Protein AF-A0A3Q3RX39-F1 (afdb_monomer)

Nearest PDB structures (foldseek):
  8xks-assembly1_K  TM=6.979E-01  e=3.982E-05  Chlamydomonas reinhardtii
  8xqx-assembly1_M  TM=6.804E-01  e=7.820E-05  Chlamydomonas reinhardtii

Structure (mmCIF, N/CA/C/O backbone):
data_AF-A0A3Q3RX39-F1
#
_entry.id   AF-A0A3Q3RX39-F1
#
loop_
_atom_site.group_PDB
_atom_site.id
_atom_site.type_symbol
_atom_site.label_atom_id
_atom_site.label_alt_id
_atom_site.label_comp_id
_atom_site.label_asym_id
_atom_site.label_entity_id
_atom_site.label_seq_id
_atom_site.pdbx_PDB_ins_code
_atom_site.Cartn_x
_atom_site.Cartn_y
_atom_site.Cartn_z
_atom_site.occupancy
_atom_site.B_iso_or_equiv
_atom_site.auth_seq_id
_atom_site.auth_comp_id
_atom_site.auth_asym_id
_atom_site.auth_atom_id
_atom_site.pdbx_PDB_model_num
ATOM 1 N N . MET A 1 1 ? -42.349 4.585 -20.471 1.00 32.44 1 MET A N 1
ATOM 2 C CA . MET A 1 1 ? -43.545 5.306 -19.997 1.00 32.44 1 MET A CA 1
ATOM 3 C C . MET A 1 1 ? -43.293 5.591 -18.526 1.00 32.44 1 MET A C 1
ATOM 5 O O . MET A 1 1 ? -43.151 4.642 -17.775 1.00 32.44 1 MET A O 1
ATOM 9 N N . HIS A 1 2 ? -43.080 6.873 -18.225 1.00 29.97 2 HIS A N 1
ATOM 10 C CA . HIS A 1 2 ? -42.827 7.530 -16.935 1.00 29.97 2 HIS A CA 1
ATOM 11 C C . HIS A 1 2 ? -41.709 7.022 -16.005 1.00 29.97 2 HIS A C 1
ATOM 13 O O . HIS A 1 2 ? -41.887 6.164 -15.151 1.00 29.97 2 HIS A O 1
ATOM 19 N N . ASP A 1 3 ? -40.568 7.681 -16.208 1.00 27.77 3 ASP A N 1
ATOM 20 C CA . ASP A 1 3 ? -39.473 7.974 -15.286 1.00 27.77 3 ASP A CA 1
ATOM 21 C C . ASP A 1 3 ? -39.976 8.903 -14.156 1.00 27.77 3 ASP A C 1
ATOM 23 O O . ASP A 1 3 ? -40.726 9.844 -14.437 1.00 27.77 3 ASP A O 1
ATOM 27 N N . VAL A 1 4 ? -39.594 8.652 -12.900 1.00 31.52 4 VAL A N 1
ATOM 28 C CA . VAL A 1 4 ? -39.823 9.573 -11.772 1.00 31.52 4 VAL A CA 1
ATOM 29 C C . VAL A 1 4 ? -38.471 9.847 -11.126 1.00 31.52 4 VAL A C 1
ATOM 31 O O . VAL A 1 4 ? -37.924 9.019 -10.403 1.00 31.52 4 VAL A O 1
ATOM 34 N N . GLN A 1 5 ? -37.935 11.028 -11.427 1.00 26.78 5 GLN A N 1
ATOM 35 C CA . GLN A 1 5 ? -36.826 11.642 -10.709 1.00 26.78 5 GLN A CA 1
ATOM 36 C C . GLN A 1 5 ? -37.330 12.150 -9.353 1.00 26.78 5 GLN A C 1
ATOM 38 O O . GLN A 1 5 ? -38.226 12.990 -9.303 1.00 26.78 5 GLN A O 1
ATOM 43 N N . GLU A 1 6 ? -36.734 11.684 -8.256 1.00 30.58 6 GLU A N 1
ATOM 44 C CA . GLU A 1 6 ? -36.864 12.342 -6.954 1.00 30.58 6 GLU A CA 1
ATOM 45 C C . GLU A 1 6 ? -35.919 13.554 -6.906 1.00 30.58 6 GLU A C 1
ATOM 47 O O . GLU A 1 6 ? -34.696 13.424 -6.815 1.00 30.58 6 GLU A O 1
ATOM 52 N N . GLU A 1 7 ? -36.499 14.749 -7.014 1.00 26.66 7 GLU A N 1
ATOM 53 C CA . GLU A 1 7 ? -35.819 16.035 -6.849 1.00 26.66 7 GLU A CA 1
ATOM 54 C C . GLU A 1 7 ? -35.854 16.427 -5.361 1.00 26.66 7 GLU A C 1
ATOM 56 O O . GLU A 1 7 ? -36.911 16.716 -4.801 1.00 26.66 7 GLU A O 1
ATOM 61 N N . TRP A 1 8 ? -34.692 16.439 -4.706 1.00 28.62 8 TRP A N 1
ATOM 62 C CA . TRP A 1 8 ? -34.546 16.918 -3.330 1.00 28.62 8 TRP A CA 1
ATOM 63 C C . TRP A 1 8 ? -34.336 18.439 -3.336 1.00 28.62 8 TRP A C 1
ATOM 65 O O . TRP A 1 8 ? -33.342 18.922 -3.882 1.00 28.62 8 TRP A O 1
ATOM 75 N N . ARG A 1 9 ? -35.247 19.202 -2.715 1.00 29.09 9 ARG A N 1
ATOM 76 C CA . ARG A 1 9 ? -35.051 20.632 -2.414 1.00 29.09 9 ARG A CA 1
ATOM 77 C C . ARG A 1 9 ? -35.123 20.889 -0.912 1.00 29.09 9 ARG A C 1
ATOM 79 O O . ARG A 1 9 ? -36.098 20.529 -0.262 1.00 29.09 9 ARG A O 1
ATOM 86 N N . GLU A 1 10 ? -34.093 21.551 -0.393 1.00 29.25 10 GLU A N 1
ATOM 87 C CA . GLU A 1 10 ? -34.023 22.061 0.978 1.00 29.25 10 GLU A CA 1
ATOM 88 C C . GLU A 1 10 ? -34.845 23.355 1.115 1.00 29.25 10 GLU A C 1
ATOM 90 O O . GLU A 1 10 ? -34.733 24.265 0.291 1.00 29.25 10 GLU A O 1
ATOM 95 N N . GLY A 1 11 ? -35.680 23.433 2.156 1.00 34.81 11 GLY A N 1
ATOM 96 C CA . GLY A 1 11 ? -36.368 24.659 2.570 1.00 34.81 11 GLY A CA 1
ATOM 97 C C . GLY A 1 11 ? -35.579 25.409 3.658 1.00 34.81 11 GLY A C 1
ATOM 98 O O . GLY A 1 11 ? -34.812 24.772 4.379 1.00 34.81 11 GLY A O 1
ATOM 99 N N . PRO A 1 12 ? -35.762 26.736 3.817 1.00 33.75 12 PRO A N 1
ATOM 100 C CA . PRO A 1 12 ? -34.776 27.590 4.488 1.00 33.75 12 PRO A CA 1
ATOM 101 C C . PRO A 1 12 ? -34.612 27.388 6.002 1.00 33.75 12 PRO A C 1
ATOM 103 O O . PRO A 1 12 ? -33.575 27.781 6.517 1.00 33.75 12 PRO A O 1
ATOM 106 N N . ASP A 1 13 ? -35.558 26.740 6.699 1.00 39.25 13 ASP A N 1
ATOM 107 C CA . ASP A 1 13 ? -35.552 26.646 8.175 1.00 39.25 13 ASP A CA 1
ATOM 108 C C . ASP A 1 13 ? -35.749 25.212 8.732 1.00 39.25 13 ASP A C 1
ATOM 110 O O . ASP A 1 13 ? -36.170 25.017 9.873 1.00 39.25 13 ASP A O 1
ATOM 114 N N . GLY A 1 14 ? -35.432 24.177 7.945 1.00 41.19 14 GLY A N 1
ATOM 115 C CA . GLY A 1 14 ? -35.029 22.858 8.469 1.00 41.19 14 GLY A CA 1
ATOM 116 C C . GLY A 1 14 ? -35.972 22.092 9.420 1.00 41.19 14 GLY A C 1
ATOM 117 O O . GLY A 1 14 ? -35.490 21.225 10.146 1.00 41.19 14 GLY A O 1
ATOM 118 N N . THR A 1 15 ? -37.286 22.341 9.444 1.00 33.66 15 THR A N 1
ATOM 119 C CA . THR A 1 15 ? -38.235 21.597 10.300 1.00 33.66 15 THR A CA 1
ATOM 120 C C . THR A 1 15 ? -39.359 20.941 9.493 1.00 33.66 15 THR A C 1
ATOM 122 O O . THR A 1 15 ? -40.103 21.603 8.774 1.00 33.66 15 THR A O 1
ATOM 125 N N . MET A 1 16 ? -39.489 19.613 9.618 1.00 31.62 16 MET A N 1
ATOM 126 C CA . MET A 1 16 ? -40.611 18.839 9.073 1.00 31.62 16 MET A CA 1
ATOM 127 C C . MET A 1 16 ? -41.746 18.769 10.102 1.00 31.62 16 MET A C 1
ATOM 129 O O . MET A 1 16 ? -41.559 18.259 11.205 1.00 31.62 16 MET A O 1
ATOM 133 N N . LEU A 1 17 ? -42.931 19.263 9.738 1.00 28.88 17 LEU A N 1
ATOM 134 C CA . LEU A 1 17 ? -44.158 19.121 10.525 1.00 28.88 17 LEU A CA 1
ATOM 135 C C . LEU A 1 17 ? -44.923 17.877 10.057 1.00 28.88 17 LEU A C 1
ATOM 137 O O . LEU A 1 17 ? -45.356 17.810 8.909 1.00 28.88 17 LEU A O 1
ATOM 141 N N . VAL A 1 18 ? -45.120 16.907 10.954 1.00 30.97 18 VAL A N 1
ATOM 142 C CA . VAL A 1 18 ? -46.005 15.755 10.726 1.00 30.97 18 VAL A CA 1
ATOM 143 C C . VAL A 1 18 ? -47.363 16.036 11.365 1.00 30.97 18 VAL A C 1
ATOM 145 O O . VAL A 1 18 ? -47.468 16.314 12.559 1.00 30.97 18 VAL A O 1
ATOM 148 N N . GLN A 1 19 ? -48.412 15.958 10.550 1.00 27.53 19 GLN A N 1
ATOM 149 C CA . GLN A 1 19 ? -49.804 16.107 10.956 1.00 27.53 19 GLN A CA 1
ATOM 150 C C . GLN A 1 19 ? -50.287 14.797 11.609 1.00 27.53 19 GLN A C 1
ATOM 152 O O . GLN A 1 19 ? -50.259 13.736 10.987 1.00 27.53 19 GLN A O 1
ATOM 157 N N . ARG A 1 20 ? -50.702 14.862 12.880 1.00 26.42 20 ARG A N 1
ATOM 158 C CA . ARG A 1 20 ? -51.199 13.716 13.662 1.00 26.42 20 ARG A CA 1
ATOM 159 C C . ARG A 1 20 ? -52.611 13.344 13.193 1.00 26.42 20 ARG A C 1
ATOM 161 O O . ARG A 1 20 ? -53.502 14.187 13.238 1.00 26.42 20 ARG A O 1
ATOM 168 N N . LYS A 1 21 ? -52.812 12.099 12.757 1.00 28.03 21 LYS A N 1
ATOM 169 C CA . LYS A 1 21 ? -54.130 11.522 12.451 1.00 28.03 21 LYS A CA 1
ATOM 170 C C . LYS A 1 21 ? -54.540 10.611 13.615 1.00 28.03 21 LYS A C 1
ATOM 172 O O . LYS A 1 21 ? -53.713 9.843 14.095 1.00 28.03 21 LYS A O 1
ATOM 177 N N . GLU A 1 22 ? -55.766 10.776 14.101 1.00 31.33 22 GLU A N 1
ATOM 178 C CA . GLU A 1 22 ? -56.349 10.044 15.235 1.00 31.33 22 GLU A CA 1
ATOM 179 C C . GLU A 1 22 ? -56.532 8.544 14.926 1.00 31.33 22 GLU A C 1
ATOM 181 O O . GLU A 1 22 ? -56.907 8.178 13.809 1.00 31.33 22 GLU A O 1
ATOM 186 N N . GLU A 1 23 ? -56.272 7.687 15.919 1.00 30.81 23 GLU A N 1
ATOM 187 C CA . GLU A 1 23 ? -56.488 6.229 15.888 1.00 30.81 23 GLU A CA 1
ATOM 188 C C . GLU A 1 23 ? -57.847 5.854 16.509 1.00 30.81 23 GLU A C 1
ATOM 190 O O . GLU A 1 23 ? -58.243 6.478 17.497 1.00 30.81 23 GLU A O 1
ATOM 195 N N . PRO A 1 24 ? -58.534 4.798 16.027 1.00 33.44 24 PRO A N 1
ATOM 196 C CA . PRO A 1 24 ? -59.549 4.102 16.802 1.00 33.44 24 PRO A CA 1
ATOM 197 C C . PRO A 1 24 ? -58.963 2.896 17.558 1.00 33.44 24 PRO A C 1
ATOM 199 O O . PRO A 1 24 ? -58.059 2.202 17.094 1.00 33.44 24 PRO A O 1
ATOM 202 N N . GLU A 1 25 ? -59.531 2.646 18.736 1.00 40.44 25 GLU A N 1
ATOM 203 C CA . GLU A 1 25 ? -59.188 1.577 19.674 1.00 40.44 25 GLU A CA 1
ATOM 204 C C . GLU A 1 25 ? -59.417 0.161 19.104 1.00 40.44 25 GLU A C 1
ATOM 206 O O . GLU A 1 25 ? -60.503 -0.149 18.614 1.00 40.44 25 GLU A O 1
ATOM 211 N N . SER A 1 26 ? -58.420 -0.727 19.246 1.00 37.03 26 SER A N 1
ATOM 212 C CA . SER A 1 26 ? -58.523 -2.109 19.781 1.00 37.03 26 SER A CA 1
ATOM 213 C C . SER A 1 26 ? -57.497 -3.088 19.171 1.00 37.03 26 SER A C 1
ATOM 215 O O . SER A 1 26 ? -57.675 -3.589 18.070 1.00 37.03 26 SER A O 1
ATOM 217 N N . SER A 1 27 ? -56.442 -3.426 19.929 1.00 37.38 27 SER A N 1
ATOM 218 C CA . SER A 1 27 ? -55.763 -4.748 19.923 1.00 37.38 27 SER A CA 1
ATOM 219 C C . SER A 1 27 ? -54.611 -4.761 20.949 1.00 37.38 27 SER A C 1
ATOM 221 O O . SER A 1 27 ? -53.430 -4.579 20.661 1.00 37.38 27 SER A O 1
ATOM 223 N N . THR A 1 28 ? -54.937 -4.974 22.223 1.00 47.56 28 THR A N 1
ATOM 224 C CA . THR A 1 28 ? -54.003 -4.822 23.360 1.00 47.56 28 THR A CA 1
ATOM 225 C C . THR A 1 28 ? -52.944 -5.934 23.504 1.00 47.56 28 THR A C 1
ATOM 227 O O . THR A 1 28 ? -52.177 -5.933 24.469 1.00 47.56 28 THR A O 1
ATOM 230 N N . GLY A 1 29 ? -52.850 -6.868 22.549 1.00 41.03 29 GLY A N 1
ATOM 231 C CA . GLY A 1 29 ? -51.903 -7.993 22.579 1.00 41.03 29 GLY A CA 1
ATOM 232 C C . GLY A 1 29 ? -50.685 -7.854 21.658 1.00 41.03 29 GLY A C 1
ATOM 233 O O . GLY A 1 29 ? -49.576 -8.200 22.068 1.00 41.03 29 GLY A O 1
ATOM 234 N N . GLU A 1 30 ? -50.869 -7.339 20.438 1.00 43.97 30 GLU A N 1
ATOM 235 C CA . GLU A 1 30 ? -49.813 -7.253 19.413 1.00 43.97 30 GLU A CA 1
ATOM 236 C C . GLU A 1 30 ? -49.001 -5.960 19.530 1.00 43.97 30 GLU A C 1
ATOM 238 O O . GLU A 1 30 ? -47.771 -6.023 19.569 1.00 43.97 30 GLU A O 1
ATOM 243 N N . MET A 1 31 ? -49.657 -4.819 19.780 1.00 40.94 31 MET A N 1
ATOM 244 C CA . MET A 1 31 ? -48.969 -3.544 20.030 1.00 40.94 31 MET A CA 1
ATOM 245 C C . MET A 1 31 ? -47.997 -3.618 21.211 1.00 40.94 31 MET A C 1
ATOM 247 O O . MET A 1 31 ? -46.921 -3.034 21.171 1.00 40.94 31 MET A O 1
ATOM 251 N N . ARG A 1 32 ? -48.321 -4.366 22.275 1.00 39.62 32 ARG A N 1
ATOM 252 C CA . ARG A 1 32 ? -47.427 -4.475 23.439 1.00 39.62 32 ARG A CA 1
ATOM 253 C C . ARG A 1 32 ? -46.152 -5.263 23.120 1.00 39.62 32 ARG A C 1
ATOM 255 O O . ARG A 1 32 ? -45.122 -4.998 23.731 1.00 39.62 32 ARG A O 1
ATOM 262 N N . ARG A 1 33 ? -46.198 -6.207 22.170 1.00 42.03 33 ARG A N 1
ATOM 263 C CA . ARG A 1 33 ? -45.009 -6.944 21.708 1.00 42.03 33 ARG A CA 1
ATOM 264 C C . ARG A 1 33 ? -44.161 -6.094 20.769 1.00 42.03 33 ARG A C 1
ATOM 266 O O . ARG A 1 33 ? -42.950 -6.060 20.957 1.00 42.03 33 ARG A O 1
ATOM 273 N N . GLU A 1 34 ? -44.789 -5.354 19.857 1.00 40.69 34 GLU A N 1
ATOM 274 C CA . GLU A 1 34 ? -44.104 -4.399 18.975 1.00 40.69 34 GLU A CA 1
ATOM 275 C C . GLU A 1 34 ? -43.443 -3.259 19.752 1.00 40.69 34 GLU A C 1
ATOM 277 O O . GLU A 1 34 ? -42.291 -2.931 19.497 1.00 40.69 34 GLU A O 1
ATOM 282 N N . TRP A 1 35 ? -44.112 -2.690 20.757 1.00 39.34 35 TRP A N 1
ATOM 283 C CA . TRP A 1 35 ? -43.529 -1.643 21.599 1.00 39.34 35 TRP A CA 1
ATOM 284 C C . TRP A 1 35 ? -42.368 -2.151 22.457 1.00 39.34 35 TRP A C 1
ATOM 286 O O . TRP A 1 35 ? -41.378 -1.444 22.612 1.00 39.34 35 TRP A O 1
ATOM 296 N N . VAL A 1 36 ? -42.448 -3.373 22.994 1.00 47.38 36 VAL A N 1
ATOM 297 C CA . VAL A 1 36 ? -41.345 -3.976 23.765 1.00 47.38 36 VAL A CA 1
ATOM 298 C C . VAL A 1 36 ? -40.170 -4.351 22.852 1.00 47.38 36 VAL A C 1
ATOM 300 O O . VAL A 1 36 ? -39.022 -4.148 23.242 1.00 47.38 36 VAL A O 1
ATOM 303 N N . GLN A 1 37 ? -40.427 -4.823 21.627 1.00 44.41 37 GLN A N 1
ATOM 304 C CA . GLN A 1 37 ? -39.384 -5.060 20.623 1.00 44.41 37 GLN A CA 1
ATOM 305 C C . GLN A 1 37 ? -38.746 -3.757 20.132 1.00 44.41 37 GLN A C 1
ATOM 307 O O . GLN A 1 37 ? -37.523 -3.680 20.085 1.00 44.41 37 GLN A O 1
ATOM 312 N N . ASN A 1 38 ? -39.532 -2.715 19.852 1.00 44.91 38 ASN A N 1
ATOM 313 C CA . ASN A 1 38 ? -39.025 -1.410 19.423 1.00 44.91 38 ASN A CA 1
ATOM 314 C C . ASN A 1 38 ? -38.282 -0.676 20.547 1.00 44.91 38 ASN A C 1
ATOM 316 O O . ASN A 1 38 ? -37.260 -0.050 20.287 1.00 44.91 38 ASN A O 1
ATOM 320 N N . ALA A 1 39 ? -38.725 -0.792 21.802 1.00 45.53 39 ALA A N 1
ATOM 321 C CA . ALA A 1 39 ? -38.002 -0.247 22.952 1.00 45.53 39 ALA A CA 1
ATOM 322 C C . ALA A 1 39 ? -36.702 -1.019 23.240 1.00 45.53 39 ALA A C 1
ATOM 324 O O . ALA A 1 39 ? -35.692 -0.406 23.578 1.00 45.53 39 ALA A O 1
ATOM 325 N N . GLY A 1 40 ? -36.698 -2.346 23.064 1.00 48.94 40 GLY A N 1
ATOM 326 C CA . GLY A 1 40 ? -35.491 -3.172 23.157 1.00 48.94 40 GLY A CA 1
ATOM 327 C C . GLY A 1 40 ? -34.493 -2.892 22.029 1.00 48.94 40 GLY A C 1
ATOM 328 O O . GLY A 1 40 ? -33.297 -2.773 22.284 1.00 48.94 40 GLY A O 1
ATOM 329 N N . ALA A 1 41 ? -34.984 -2.705 20.802 1.00 52.84 41 ALA A N 1
ATOM 330 C CA . ALA A 1 41 ? -34.182 -2.304 19.651 1.00 52.84 41 ALA A CA 1
ATOM 331 C C . ALA A 1 41 ? -33.604 -0.894 19.839 1.00 52.84 41 ALA A C 1
ATOM 333 O O . ALA A 1 41 ? -32.408 -0.711 19.646 1.00 52.84 41 ALA A O 1
ATOM 334 N N . ALA A 1 42 ? -34.403 0.070 20.311 1.00 54.00 42 ALA A N 1
ATOM 335 C CA . ALA A 1 42 ? -33.947 1.424 20.622 1.00 54.00 42 ALA A CA 1
ATOM 336 C C . ALA A 1 42 ? -32.933 1.458 21.784 1.00 54.00 42 ALA A C 1
ATOM 338 O O . ALA A 1 42 ? -31.938 2.174 21.716 1.00 54.00 42 ALA A O 1
ATOM 339 N N . GLY A 1 43 ? -33.134 0.654 22.834 1.00 55.84 43 GLY A N 1
ATOM 340 C CA . GLY A 1 43 ? -32.183 0.528 23.945 1.00 55.84 43 GLY A CA 1
ATOM 341 C C . GLY A 1 43 ? -30.841 -0.060 23.502 1.00 55.84 43 GLY A C 1
ATOM 342 O O . GLY A 1 43 ? -29.788 0.491 23.818 1.00 55.84 43 GLY A O 1
ATOM 343 N N . ALA A 1 44 ? -30.879 -1.118 22.688 1.00 58.12 44 ALA A N 1
ATOM 344 C CA . ALA A 1 44 ? -29.687 -1.699 22.083 1.00 58.12 44 ALA A CA 1
ATOM 345 C C . ALA A 1 44 ? -29.033 -0.733 21.079 1.00 58.12 44 ALA A C 1
ATOM 347 O O . ALA A 1 44 ? -27.813 -0.656 20.992 1.00 58.12 44 ALA A O 1
ATOM 348 N N . GLU A 1 45 ? -29.813 0.038 20.320 1.00 53.94 45 GLU A N 1
ATOM 349 C CA . GLU A 1 45 ? -29.306 1.059 19.403 1.00 53.94 45 GLU A CA 1
ATOM 350 C C . GLU A 1 45 ? -28.497 2.138 20.132 1.00 53.94 45 GLU A C 1
ATOM 352 O O . GLU A 1 45 ? -27.391 2.454 19.676 1.00 53.94 45 GLU A O 1
ATOM 357 N N . VAL A 1 46 ? -29.024 2.647 21.251 1.00 61.72 46 VAL A N 1
ATOM 358 C CA . VAL A 1 46 ? -28.381 3.650 22.113 1.00 61.72 46 VAL A CA 1
ATOM 359 C C . VAL A 1 46 ? -27.112 3.081 22.742 1.00 61.72 46 VAL A C 1
ATOM 361 O O . VAL A 1 46 ? -26.056 3.704 22.656 1.00 61.72 46 VAL A O 1
ATOM 364 N N . GLU A 1 47 ? -27.164 1.869 23.298 1.00 62.38 47 GLU A N 1
ATOM 365 C CA . GLU A 1 47 ? -25.991 1.205 23.878 1.00 62.38 47 GLU A CA 1
ATOM 366 C C . GLU A 1 47 ? -24.867 1.030 22.839 1.00 62.38 47 GLU A C 1
ATOM 368 O O . GLU A 1 47 ? -23.706 1.353 23.094 1.00 62.38 47 GLU A O 1
ATOM 373 N N . LYS A 1 48 ? -25.192 0.631 21.607 1.00 61.47 48 LYS A N 1
ATOM 374 C CA . LYS A 1 48 ? -24.196 0.450 20.537 1.00 61.47 48 LYS A CA 1
ATOM 375 C C . LYS A 1 48 ? -23.551 1.768 20.085 1.00 61.47 48 LYS A C 1
ATOM 377 O O . LYS A 1 48 ? -22.360 1.786 19.764 1.00 61.47 48 LYS A O 1
ATOM 382 N N . GLU A 1 49 ? -24.311 2.865 20.034 1.00 65.94 49 GLU A N 1
ATOM 383 C CA . GLU A 1 49 ? -23.769 4.200 19.738 1.00 65.94 49 GLU A CA 1
ATOM 384 C C . GLU A 1 49 ? -22.855 4.684 20.872 1.00 65.94 49 GLU A C 1
ATOM 386 O O . GLU A 1 49 ? -21.779 5.236 20.617 1.00 65.94 49 GLU A O 1
ATOM 391 N N . THR A 1 50 ? -23.199 4.344 22.118 1.00 83.94 50 THR A N 1
ATOM 392 C CA . THR A 1 50 ? -22.367 4.675 23.278 1.00 83.94 50 THR A CA 1
ATOM 393 C C . THR A 1 50 ? -20.999 3.985 23.251 1.00 83.94 50 THR A C 1
ATOM 395 O O . THR A 1 50 ? -20.016 4.625 23.621 1.00 83.94 50 THR A O 1
ATOM 398 N N . LEU A 1 51 ? -20.879 2.755 22.722 1.00 93.44 51 LEU A N 1
ATOM 399 C CA . LEU A 1 51 ? -19.592 2.042 22.649 1.00 93.44 51 LEU A CA 1
ATOM 400 C C . LEU A 1 51 ? -18.570 2.752 21.748 1.00 93.44 51 LEU A C 1
ATOM 402 O O . LEU A 1 51 ? -17.427 2.996 22.140 1.00 93.44 51 LEU A O 1
ATOM 406 N N . MET A 1 52 ? -18.975 3.118 20.527 1.00 93.75 52 MET A N 1
ATOM 407 C CA . MET A 1 52 ? -18.074 3.816 19.602 1.00 93.75 52 MET A CA 1
ATOM 408 C C . MET A 1 52 ? -17.717 5.213 20.125 1.00 93.75 52 MET A C 1
ATOM 410 O O . MET A 1 52 ? -16.580 5.663 19.958 1.00 93.75 52 MET A O 1
ATOM 414 N N . MET A 1 53 ? -18.661 5.901 20.773 1.00 94.06 53 MET A N 1
ATOM 415 C CA . MET A 1 53 ? -18.414 7.202 21.399 1.00 94.06 53 MET A CA 1
ATOM 416 C C . MET A 1 53 ? -17.429 7.103 22.570 1.00 94.06 53 MET A C 1
ATOM 418 O O . MET A 1 53 ? -16.498 7.907 22.646 1.00 94.06 53 MET A O 1
ATOM 422 N N . GLU A 1 54 ? -17.591 6.112 23.448 1.00 96.12 54 GLU A N 1
ATOM 423 C CA . GLU A 1 54 ? -16.703 5.872 24.588 1.00 96.12 54 GLU A CA 1
ATOM 424 C C . GLU A 1 54 ? -15.279 5.554 24.113 1.00 96.12 54 GLU A C 1
ATOM 426 O O . GLU A 1 54 ? -14.330 6.212 24.546 1.00 96.12 54 GLU A O 1
ATOM 431 N N . LEU A 1 55 ? -15.129 4.642 23.146 1.00 97.38 55 LEU A N 1
ATOM 432 C CA . LEU A 1 55 ? -13.826 4.328 22.560 1.00 97.38 55 LEU A CA 1
ATOM 433 C C . LEU A 1 55 ? -13.195 5.553 21.881 1.00 97.38 55 LEU A C 1
ATOM 435 O O . LEU A 1 55 ? -12.002 5.813 22.034 1.00 97.38 55 LEU A O 1
ATOM 439 N N . THR A 1 56 ? -13.998 6.351 21.171 1.00 97.44 56 THR A N 1
ATOM 440 C CA . THR A 1 56 ? -13.531 7.594 20.540 1.00 97.44 56 THR A CA 1
ATOM 441 C C . THR A 1 56 ? -13.026 8.595 21.576 1.00 97.44 56 THR A C 1
ATOM 443 O O . THR A 1 56 ? -12.027 9.267 21.322 1.00 97.44 56 THR A O 1
ATOM 446 N N . ARG A 1 57 ? -13.678 8.711 22.741 1.00 97.44 57 ARG A N 1
ATOM 447 C CA . ARG A 1 57 ? -13.222 9.587 23.830 1.00 97.44 57 ARG A CA 1
ATOM 448 C C . ARG A 1 57 ? -11.856 9.142 24.352 1.00 97.44 57 ARG A C 1
ATOM 450 O O . ARG A 1 57 ? -10.950 9.968 24.401 1.00 97.44 57 ARG A O 1
ATOM 457 N N . LEU A 1 58 ? -11.698 7.852 24.653 1.00 98.06 58 LEU A N 1
ATOM 458 C CA . LEU A 1 58 ? -10.433 7.289 25.142 1.00 98.06 58 LEU A CA 1
ATOM 459 C C . LEU A 1 58 ? -9.289 7.514 24.144 1.00 98.06 58 LEU A C 1
ATOM 461 O O . LEU A 1 58 ? -8.200 7.947 24.512 1.00 98.06 58 LEU A O 1
ATOM 465 N N . VAL A 1 59 ? -9.542 7.285 22.854 1.00 98.19 59 VAL A N 1
ATOM 466 C CA . VAL A 1 59 ? -8.542 7.521 21.805 1.00 98.19 59 VAL A CA 1
ATOM 467 C C . VAL A 1 59 ? -8.216 9.009 21.663 1.00 98.19 59 VAL A C 1
ATOM 469 O O . VAL A 1 59 ? -7.045 9.369 21.552 1.00 98.19 59 VAL A O 1
ATOM 472 N N . LYS A 1 60 ? -9.217 9.896 21.708 1.00 97.56 60 LYS A N 1
ATOM 473 C CA . LYS A 1 60 ? -8.999 11.351 21.643 1.00 97.56 60 LYS A CA 1
ATOM 474 C C . LYS A 1 60 ? -8.167 11.878 22.810 1.00 97.56 60 LYS A C 1
ATOM 476 O O . LYS A 1 60 ? -7.389 12.802 22.592 1.00 97.56 60 LYS A O 1
ATOM 481 N N . GLU A 1 61 ? -8.308 11.312 24.007 1.00 97.88 61 GLU A N 1
ATOM 482 C CA . GLU A 1 61 ? -7.469 11.654 25.164 1.00 97.88 61 GLU A CA 1
ATOM 483 C C . GLU A 1 61 ? -5.993 11.354 24.869 1.00 97.88 61 GLU A C 1
ATOM 485 O O . GLU A 1 61 ? -5.165 12.262 24.938 1.00 97.88 61 GLU A O 1
ATOM 490 N N . VAL A 1 62 ? -5.683 10.150 24.373 1.00 98.38 62 VAL A N 1
ATOM 491 C CA . VAL A 1 62 ? -4.313 9.785 23.967 1.00 98.38 62 VAL A CA 1
ATOM 492 C C . VAL A 1 62 ? -3.779 10.698 22.861 1.00 98.38 62 VAL A C 1
ATOM 494 O O . VAL A 1 62 ? -2.621 11.115 22.904 1.00 98.38 62 VAL A O 1
ATOM 497 N N . VAL A 1 63 ? -4.599 11.033 21.858 1.00 97.38 63 VAL A N 1
ATOM 498 C CA . VAL A 1 63 ? -4.187 11.947 20.777 1.00 97.38 63 VAL A CA 1
ATOM 499 C C . VAL A 1 63 ? -3.878 13.337 21.332 1.00 97.38 63 VAL A C 1
ATOM 501 O O . VAL A 1 63 ? -2.852 13.910 20.978 1.00 97.38 63 VAL A O 1
ATOM 504 N N . LYS A 1 64 ? -4.724 13.869 22.221 1.00 97.12 64 LYS A N 1
ATOM 505 C CA . LYS A 1 64 ? -4.553 15.201 22.820 1.00 97.12 64 LYS A CA 1
ATOM 506 C C . LYS A 1 64 ? -3.283 15.300 23.668 1.00 97.12 64 LYS A C 1
ATOM 508 O O . LYS A 1 64 ? -2.647 16.348 23.677 1.00 97.12 64 LYS A O 1
ATOM 513 N N . GLU A 1 65 ? -2.916 14.223 24.354 1.00 97.75 65 GLU A N 1
ATOM 514 C CA . GLU A 1 65 ? -1.686 14.135 25.152 1.00 97.75 65 GLU A CA 1
ATOM 515 C C . GLU A 1 65 ? -0.429 13.880 24.305 1.00 97.75 65 GLU A C 1
ATOM 517 O O . GLU A 1 65 ? 0.690 13.966 24.807 1.00 97.75 65 GLU A O 1
ATOM 522 N N . SER A 1 66 ? -0.589 13.565 23.018 1.00 98.06 66 SER A N 1
ATOM 523 C CA . SER A 1 66 ? 0.528 13.274 22.122 1.00 98.06 66 SER A CA 1
ATOM 524 C C . SER A 1 66 ? 1.085 14.537 21.480 1.00 98.06 66 SER A C 1
ATOM 526 O O . SER A 1 66 ? 0.350 15.390 20.982 1.00 98.06 66 SER A O 1
ATOM 528 N N . SER A 1 67 ? 2.408 14.618 21.414 1.00 97.88 67 SER A N 1
ATOM 529 C CA . SER A 1 67 ? 3.126 15.690 20.729 1.00 97.88 67 SER A CA 1
ATOM 530 C C . SER A 1 67 ? 2.926 15.645 19.209 1.00 97.88 67 SER A C 1
ATOM 532 O O . SER A 1 67 ? 2.610 14.602 18.632 1.00 97.88 67 SER A O 1
ATOM 534 N N . TRP A 1 68 ? 3.203 16.756 18.516 1.00 96.56 68 TRP A N 1
ATOM 535 C CA . TRP A 1 68 ? 3.223 16.776 17.045 1.00 96.56 68 TRP A CA 1
ATOM 536 C C . TRP A 1 68 ? 4.188 15.732 16.456 1.00 96.56 68 TRP A C 1
ATOM 538 O O . TRP A 1 68 ? 3.903 15.124 15.420 1.00 96.56 68 TRP A O 1
ATOM 548 N N . TRP A 1 69 ? 5.318 15.496 17.132 1.00 97.5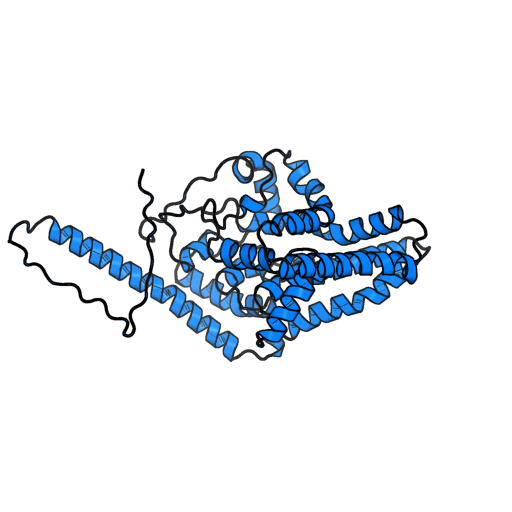0 69 TRP A N 1
ATOM 549 C CA . TRP A 1 69 ? 6.306 14.507 16.709 1.00 97.50 69 TRP A CA 1
ATOM 550 C C . TRP A 1 69 ? 5.719 13.093 16.681 1.00 97.50 69 TRP A C 1
ATOM 552 O O . TRP A 1 69 ? 5.882 12.377 15.697 1.00 97.50 69 TRP A O 1
ATOM 562 N N . GLU A 1 70 ? 4.968 12.717 17.714 1.00 97.44 70 GLU A N 1
ATOM 563 C CA . GLU A 1 70 ? 4.283 11.423 17.774 1.00 97.44 70 GLU A CA 1
ATOM 564 C C . GLU A 1 70 ? 3.101 11.354 16.811 1.00 97.44 70 GLU A C 1
ATOM 566 O O . GLU A 1 70 ? 2.884 10.326 16.170 1.00 97.44 70 GLU A O 1
ATOM 571 N N . GLN A 1 71 ? 2.345 12.446 16.682 1.00 96.81 71 GLN A N 1
ATOM 572 C CA . GLN A 1 71 ? 1.187 12.473 15.800 1.00 96.81 71 GLN A CA 1
ATOM 573 C C . GLN A 1 71 ? 1.578 12.353 14.326 1.00 96.81 71 GLN A C 1
ATOM 575 O O . GLN A 1 71 ? 0.840 11.736 13.562 1.00 96.81 71 GLN A O 1
ATOM 580 N N . ARG A 1 72 ? 2.702 12.952 13.904 1.00 95.00 72 ARG A N 1
ATOM 581 C CA . ARG A 1 72 ? 3.083 13.050 12.480 1.00 95.00 72 ARG A CA 1
ATOM 582 C C . ARG A 1 72 ? 4.582 13.002 12.218 1.00 95.00 72 ARG A C 1
ATOM 584 O O . ARG A 1 72 ? 4.997 12.428 11.215 1.00 95.00 72 ARG A O 1
ATOM 591 N N . GLY A 1 73 ? 5.389 13.620 13.079 1.00 97.12 73 GLY A N 1
ATOM 592 C CA . GLY A 1 73 ? 6.828 13.791 12.856 1.00 97.12 73 GLY A CA 1
ATOM 593 C C . GLY A 1 73 ? 7.578 12.485 12.581 1.00 97.12 73 GLY A C 1
ATOM 594 O O . GLY A 1 73 ? 8.376 12.440 11.648 1.00 97.12 73 GLY A O 1
ATOM 595 N N . ILE A 1 74 ? 7.260 11.412 13.311 1.00 97.75 74 ILE A N 1
ATOM 596 C CA . ILE A 1 74 ? 7.848 10.081 13.101 1.00 97.75 74 ILE A CA 1
ATOM 597 C C . ILE A 1 74 ? 7.579 9.584 11.676 1.00 97.75 74 ILE A C 1
ATOM 599 O O . ILE A 1 74 ? 8.523 9.293 10.943 1.00 97.75 74 ILE A O 1
ATOM 603 N N . ASP A 1 75 ? 6.322 9.560 11.239 1.00 97.81 75 ASP A N 1
ATOM 604 C CA . ASP A 1 75 ? 5.965 9.066 9.906 1.00 97.81 75 ASP A CA 1
ATOM 605 C C . ASP A 1 75 ? 6.519 9.951 8.783 1.00 97.81 75 ASP A C 1
ATOM 607 O O . ASP A 1 75 ? 7.054 9.442 7.796 1.00 97.81 75 ASP A O 1
ATOM 611 N N . CYS A 1 76 ? 6.491 11.274 8.966 1.00 97.94 76 CYS A N 1
ATOM 612 C CA . CYS A 1 76 ? 7.138 12.215 8.055 1.00 97.94 76 CYS A CA 1
ATOM 613 C C . CYS A 1 76 ? 8.655 11.984 7.970 1.00 97.94 76 CYS A C 1
ATOM 615 O O . CYS A 1 76 ? 9.218 12.068 6.880 1.00 97.94 76 CYS A O 1
ATOM 617 N N . SER A 1 77 ? 9.322 11.662 9.083 1.00 98.19 77 SER A N 1
ATOM 618 C CA . SER A 1 77 ? 10.763 11.386 9.098 1.00 98.19 77 SER A CA 1
ATOM 619 C C . SER A 1 77 ? 11.119 10.082 8.381 1.00 98.19 77 SER A C 1
ATOM 621 O O . SER A 1 77 ? 12.110 10.046 7.655 1.00 98.19 77 SER A O 1
ATOM 623 N N . ILE A 1 78 ? 10.281 9.044 8.496 1.00 98.25 78 ILE A N 1
ATOM 624 C CA . ILE A 1 78 ? 10.448 7.776 7.768 1.00 98.25 78 ILE A CA 1
ATOM 625 C C . ILE A 1 78 ? 10.327 8.018 6.258 1.00 98.25 78 ILE A C 1
ATOM 627 O O . ILE A 1 78 ? 11.165 7.557 5.482 1.00 98.25 78 ILE A O 1
ATOM 631 N N . LEU A 1 79 ? 9.324 8.794 5.835 1.00 98.56 79 LEU A N 1
ATOM 632 C CA . LEU A 1 79 ? 9.151 9.166 4.429 1.00 98.56 79 LEU A CA 1
ATOM 633 C C . LEU A 1 79 ? 10.319 10.022 3.923 1.00 98.56 79 LEU A C 1
ATOM 635 O O . LEU A 1 79 ? 10.847 9.757 2.843 1.00 98.56 79 LEU A O 1
ATOM 639 N N . ALA A 1 80 ? 10.767 11.009 4.704 1.00 98.50 80 ALA A N 1
ATOM 640 C CA . ALA A 1 80 ? 11.920 11.835 4.356 1.00 98.50 80 ALA A CA 1
ATOM 641 C C . ALA A 1 80 ? 13.198 10.994 4.212 1.00 98.50 80 ALA A C 1
ATOM 643 O O . ALA A 1 80 ? 13.928 11.157 3.235 1.00 98.50 80 ALA A O 1
ATOM 644 N N . ALA A 1 81 ? 13.439 10.050 5.127 1.00 98.50 81 ALA A N 1
ATOM 645 C CA . ALA A 1 81 ? 14.560 9.121 5.043 1.00 98.50 81 ALA A CA 1
ATOM 646 C C . ALA A 1 81 ? 14.502 8.278 3.759 1.00 98.50 81 ALA A C 1
ATOM 648 O O . ALA A 1 81 ? 15.514 8.149 3.075 1.00 98.50 81 ALA A O 1
ATOM 649 N N . ALA A 1 82 ? 13.323 7.783 3.368 1.00 98.56 82 ALA A N 1
ATOM 650 C CA . ALA A 1 82 ? 13.163 7.050 2.113 1.00 98.56 82 ALA A CA 1
ATOM 651 C C . ALA A 1 82 ? 13.507 7.903 0.878 1.00 98.56 82 ALA A C 1
ATOM 653 O O . ALA A 1 82 ? 14.191 7.417 -0.022 1.00 98.56 82 ALA A O 1
ATOM 654 N N . PHE A 1 83 ? 13.118 9.184 0.847 1.00 98.50 83 PHE A N 1
ATOM 655 C CA . PHE A 1 83 ? 13.536 10.101 -0.222 1.00 98.50 83 PHE A CA 1
ATOM 656 C C . PHE A 1 83 ? 15.049 10.358 -0.218 1.00 98.50 83 PHE A C 1
ATOM 658 O O . PHE A 1 83 ? 15.669 10.363 -1.282 1.00 98.50 83 PHE A O 1
ATOM 665 N N . LEU A 1 84 ? 15.662 10.510 0.960 1.00 98.50 84 LEU A N 1
ATOM 666 C CA . LEU A 1 84 ? 17.114 10.672 1.105 1.00 98.50 84 LEU A CA 1
ATOM 667 C C . LEU A 1 84 ? 17.899 9.419 0.684 1.00 98.50 84 LEU A C 1
ATOM 669 O O . LEU A 1 84 ? 19.063 9.529 0.301 1.00 98.50 84 LEU A O 1
ATOM 673 N N . CYS A 1 85 ? 17.274 8.239 0.693 1.00 98.44 85 CYS A N 1
ATOM 674 C CA . CYS A 1 85 ? 17.865 7.009 0.170 1.00 98.44 85 CYS A CA 1
ATOM 675 C C . CYS A 1 85 ? 17.877 6.930 -1.367 1.00 98.44 85 CYS A C 1
ATOM 677 O O . CYS A 1 85 ? 18.629 6.121 -1.913 1.00 98.44 85 CYS A O 1
ATOM 679 N N . LEU A 1 86 ? 17.101 7.751 -2.089 1.00 98.44 86 LEU A N 1
ATOM 680 C CA . LEU A 1 86 ? 17.030 7.668 -3.555 1.00 98.44 86 LEU A CA 1
ATOM 681 C C . LEU A 1 86 ? 18.356 8.035 -4.248 1.00 98.44 86 LEU A C 1
ATOM 683 O O . LEU A 1 86 ? 18.793 7.243 -5.086 1.00 98.44 86 LEU A O 1
ATOM 687 N N . PRO A 1 87 ? 19.046 9.154 -3.925 1.00 98.50 87 PRO A N 1
ATOM 688 C CA . PRO A 1 87 ? 20.332 9.471 -4.549 1.00 98.50 87 PRO A CA 1
ATOM 689 C C . PRO A 1 87 ? 21.393 8.366 -4.402 1.00 98.50 87 PRO A C 1
ATOM 691 O O . PRO A 1 87 ? 21.913 7.929 -5.431 1.00 98.50 87 PRO A O 1
ATOM 694 N N . PRO A 1 88 ? 21.703 7.839 -3.194 1.00 98.44 88 PRO A N 1
ATOM 695 C CA . PRO A 1 88 ? 22.665 6.748 -3.081 1.00 98.44 88 PRO A CA 1
ATOM 696 C C . PRO A 1 88 ? 22.183 5.467 -3.775 1.00 98.44 88 PRO A C 1
ATOM 698 O O . PRO A 1 88 ? 23.013 4.759 -4.338 1.00 98.44 88 PRO A O 1
ATOM 701 N N . ALA A 1 89 ? 20.875 5.183 -3.823 1.00 98.62 89 ALA A N 1
ATOM 702 C CA . ALA A 1 89 ? 20.358 4.040 -4.576 1.00 98.62 89 ALA A CA 1
ATOM 703 C C . ALA A 1 89 ? 20.642 4.165 -6.084 1.00 98.62 89 ALA A C 1
ATOM 705 O O . ALA A 1 89 ? 21.179 3.233 -6.681 1.00 98.62 89 ALA A O 1
ATOM 706 N N . PHE A 1 90 ? 20.367 5.324 -6.697 1.00 98.69 90 PHE A N 1
ATOM 707 C CA . PHE A 1 90 ? 20.692 5.567 -8.109 1.00 98.69 90 PHE A CA 1
ATOM 708 C C . PHE A 1 90 ? 22.199 5.486 -8.390 1.00 98.69 90 PHE A C 1
ATOM 710 O O . PHE A 1 90 ? 22.595 4.931 -9.417 1.00 98.69 90 PHE A O 1
ATOM 717 N N . LEU A 1 91 ? 23.043 5.989 -7.485 1.00 98.50 91 LEU A N 1
ATOM 718 C CA . LEU A 1 91 ? 24.499 5.894 -7.623 1.00 98.50 91 LEU A CA 1
ATOM 719 C C . LEU A 1 91 ? 24.988 4.444 -7.512 1.00 98.50 91 LEU A C 1
ATOM 721 O O . LEU A 1 91 ? 25.811 4.012 -8.315 1.00 98.50 91 LEU A O 1
ATOM 725 N N . LEU A 1 92 ? 24.457 3.661 -6.574 1.00 98.62 92 LEU A N 1
ATOM 726 C CA . LEU A 1 92 ? 24.794 2.241 -6.429 1.00 98.62 92 LEU A CA 1
ATOM 727 C C . LEU A 1 92 ? 24.398 1.421 -7.664 1.00 98.62 92 LEU A C 1
ATOM 729 O O . LEU A 1 92 ? 25.152 0.541 -8.080 1.00 98.62 92 LEU A O 1
ATOM 733 N N . LEU A 1 93 ? 23.273 1.757 -8.301 1.00 98.56 93 LEU A N 1
ATOM 734 C CA . LEU A 1 93 ? 22.830 1.146 -9.559 1.00 98.56 93 LEU A CA 1
ATOM 735 C C . LEU A 1 93 ? 23.762 1.427 -10.755 1.00 98.56 93 LEU A C 1
ATOM 737 O O . LEU A 1 93 ? 23.637 0.752 -11.771 1.00 98.56 93 LEU A O 1
ATOM 741 N N . SER A 1 94 ? 24.706 2.370 -10.642 1.00 97.75 94 SER A N 1
ATOM 742 C CA . SER A 1 94 ? 25.764 2.583 -11.649 1.00 97.75 94 SER A CA 1
ATOM 743 C C . SER A 1 94 ? 26.969 1.648 -11.489 1.00 97.75 94 SER A C 1
ATOM 745 O O . SER A 1 94 ? 27.858 1.616 -12.343 1.00 97.75 94 SER A O 1
ATOM 747 N N . SER A 1 95 ? 27.040 0.895 -10.386 1.00 97.38 95 SER A N 1
ATOM 748 C CA . SER A 1 95 ? 28.212 0.083 -10.076 1.00 97.38 95 SER A CA 1
ATOM 749 C C . SER A 1 95 ? 28.350 -1.110 -11.019 1.00 97.38 95 SER A C 1
ATOM 751 O O . SER A 1 95 ? 27.415 -1.881 -11.216 1.00 97.38 95 SER A O 1
ATOM 753 N N . SER A 1 96 ? 29.565 -1.335 -11.521 1.00 95.31 96 SER A N 1
ATOM 754 C CA . SER A 1 96 ? 29.921 -2.551 -12.263 1.00 95.31 96 SER A CA 1
ATOM 755 C C . SER A 1 96 ? 30.065 -3.786 -11.367 1.00 95.31 96 SER A C 1
ATOM 757 O O . SER A 1 96 ? 30.089 -4.913 -11.860 1.00 95.31 96 SER A O 1
ATOM 759 N N . ARG A 1 97 ? 30.171 -3.602 -10.043 1.00 97.69 97 ARG A N 1
ATOM 760 C CA . ARG A 1 97 ? 30.258 -4.707 -9.084 1.00 97.69 97 ARG A CA 1
ATOM 761 C C . ARG A 1 97 ? 28.857 -5.168 -8.709 1.00 97.69 97 ARG A C 1
ATOM 763 O O . ARG A 1 97 ? 28.094 -4.407 -8.116 1.00 97.69 97 ARG A O 1
ATOM 770 N N . ILE A 1 98 ? 28.572 -6.446 -8.957 1.00 97.00 98 ILE A N 1
ATOM 771 C CA . ILE A 1 98 ? 27.247 -7.036 -8.733 1.00 97.00 98 ILE A CA 1
ATOM 772 C C . ILE A 1 98 ? 26.714 -6.795 -7.315 1.00 97.00 98 ILE A C 1
ATOM 774 O O . ILE A 1 98 ? 25.560 -6.425 -7.165 1.00 97.00 98 ILE A O 1
ATOM 778 N N . LEU A 1 99 ? 27.550 -6.908 -6.278 1.00 98.06 99 LEU A N 1
ATOM 779 C CA . LEU A 1 99 ? 27.120 -6.704 -4.889 1.00 98.06 99 LEU A CA 1
ATOM 780 C C . LEU A 1 99 ? 26.579 -5.288 -4.634 1.00 98.06 99 LEU A C 1
ATOM 782 O O . LEU A 1 99 ? 25.536 -5.137 -4.004 1.00 98.06 99 LEU A O 1
ATOM 786 N N . TRP A 1 100 ? 27.249 -4.255 -5.152 1.00 98.31 100 TRP A N 1
ATOM 787 C CA . TRP A 1 100 ? 26.807 -2.866 -4.990 1.00 98.31 100 TRP A CA 1
ATOM 788 C C . TRP A 1 100 ? 25.589 -2.550 -5.850 1.00 98.31 100 TRP A C 1
ATOM 790 O O . TRP A 1 100 ? 24.693 -1.845 -5.396 1.00 98.31 100 TRP A O 1
ATOM 800 N N . PHE A 1 101 ? 25.514 -3.131 -7.047 1.00 98.38 101 PHE A N 1
ATOM 801 C CA . PHE A 1 101 ? 24.328 -3.038 -7.888 1.00 98.38 101 PHE A CA 1
ATOM 802 C C . PHE A 1 101 ? 23.097 -3.667 -7.208 1.00 98.38 101 PHE A C 1
ATOM 804 O O . PHE A 1 101 ? 22.044 -3.036 -7.129 1.00 98.38 101 PHE A O 1
ATOM 811 N N . LEU A 1 102 ? 23.239 -4.876 -6.645 1.00 98.50 102 LEU A N 1
ATOM 812 C CA . LEU A 1 102 ? 22.190 -5.547 -5.867 1.00 98.50 102 LEU A CA 1
ATOM 813 C C . LEU A 1 102 ? 21.789 -4.723 -4.632 1.00 98.50 102 LEU A C 1
ATOM 815 O O . LEU A 1 102 ? 20.599 -4.592 -4.351 1.00 98.50 102 LEU A O 1
ATOM 819 N N . ALA A 1 103 ? 22.755 -4.127 -3.925 1.00 98.56 103 ALA A N 1
ATOM 820 C CA . ALA A 1 103 ? 22.479 -3.227 -2.805 1.00 98.56 103 ALA A CA 1
ATOM 821 C C . ALA A 1 103 ? 21.695 -1.978 -3.249 1.00 98.56 103 ALA A C 1
ATOM 823 O O . ALA A 1 103 ? 20.758 -1.570 -2.566 1.00 98.56 103 ALA A O 1
ATOM 824 N N . GLY A 1 104 ? 22.023 -1.412 -4.416 1.00 98.62 104 GLY A N 1
ATOM 825 C CA . GLY A 1 104 ? 21.277 -0.313 -5.031 1.00 98.62 104 GLY A CA 1
ATOM 826 C C . GLY A 1 104 ? 19.838 -0.696 -5.372 1.00 98.62 104 GLY A C 1
ATOM 827 O O . GLY A 1 104 ? 18.919 0.056 -5.054 1.00 98.62 104 GLY A O 1
ATOM 828 N N . MET A 1 105 ? 19.621 -1.887 -5.943 1.00 98.50 105 MET A N 1
ATOM 829 C CA . MET A 1 105 ? 18.273 -2.399 -6.214 1.00 98.50 105 MET A CA 1
ATOM 830 C C . MET A 1 105 ? 17.463 -2.599 -4.933 1.00 98.50 105 MET A C 1
ATOM 832 O O . MET A 1 105 ? 16.301 -2.200 -4.885 1.00 98.50 105 MET A O 1
ATOM 836 N N . LEU A 1 106 ? 18.061 -3.184 -3.890 1.00 98.56 106 LEU A N 1
ATOM 837 C CA . LEU A 1 106 ? 17.397 -3.372 -2.600 1.00 98.56 106 LEU A CA 1
ATOM 838 C C . LEU A 1 106 ? 17.031 -2.028 -1.962 1.00 98.56 106 LEU A C 1
ATOM 840 O O . LEU A 1 106 ? 15.889 -1.838 -1.548 1.00 98.56 106 LEU A O 1
ATOM 844 N N . LEU A 1 107 ? 17.972 -1.080 -1.922 1.00 98.62 107 LEU A N 1
ATOM 845 C CA . LEU A 1 107 ? 17.739 0.248 -1.357 1.00 98.62 107 LEU A CA 1
ATOM 846 C C . LEU A 1 107 ? 16.645 1.000 -2.127 1.00 98.62 107 LEU A C 1
ATOM 848 O O . LEU A 1 107 ? 15.755 1.582 -1.509 1.00 98.62 107 LEU A O 1
ATOM 852 N N . MET A 1 108 ? 16.670 0.933 -3.463 1.00 98.69 108 MET A N 1
ATOM 853 C CA . MET A 1 108 ? 15.635 1.511 -4.322 1.00 98.69 108 MET A CA 1
ATOM 854 C C . MET A 1 108 ? 14.271 0.861 -4.076 1.00 98.69 108 MET A C 1
ATOM 856 O O . MET A 1 108 ? 13.281 1.574 -3.956 1.00 98.69 108 MET A O 1
ATOM 860 N N . GLY A 1 109 ? 14.202 -0.470 -3.983 1.00 98.56 109 GLY A N 1
ATOM 861 C CA . GLY A 1 109 ? 12.952 -1.194 -3.751 1.00 98.56 109 GLY A CA 1
ATOM 862 C C . GLY A 1 109 ? 12.344 -0.919 -2.374 1.00 98.56 109 GLY A C 1
ATOM 863 O O . GLY A 1 109 ? 11.142 -0.691 -2.272 1.00 98.56 109 GLY A O 1
ATOM 864 N N . VAL A 1 110 ? 13.165 -0.858 -1.319 1.00 98.62 110 VAL A N 1
ATOM 865 C CA . VAL A 1 110 ? 12.716 -0.484 0.034 1.00 98.62 110 VAL A CA 1
ATOM 866 C C . VAL A 1 110 ? 12.231 0.966 0.065 1.00 98.62 110 VAL A C 1
ATOM 868 O O . VAL A 1 110 ? 11.134 1.226 0.554 1.00 98.62 110 VAL A O 1
ATOM 871 N N . ALA A 1 111 ? 13.005 1.908 -0.486 1.00 98.69 111 ALA A N 1
ATOM 872 C CA . ALA A 1 111 ? 12.604 3.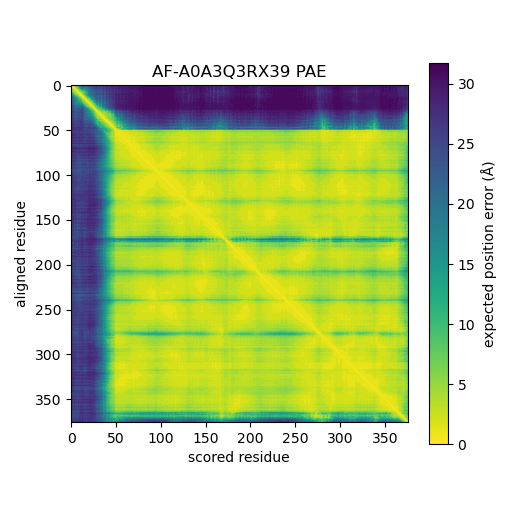313 -0.554 1.00 98.69 111 ALA A CA 1
ATOM 873 C C . ALA A 1 111 ? 11.314 3.489 -1.367 1.00 98.69 111 ALA A C 1
ATOM 875 O O . ALA A 1 111 ? 10.402 4.200 -0.946 1.00 98.69 111 ALA A O 1
ATOM 876 N N . HIS A 1 112 ? 11.203 2.792 -2.501 1.00 98.62 112 HIS A N 1
ATOM 877 C CA . HIS A 1 112 ? 10.004 2.786 -3.332 1.00 98.62 112 HIS A CA 1
ATOM 878 C C . HIS A 1 112 ? 8.790 2.254 -2.568 1.00 98.62 112 HIS A C 1
ATOM 880 O O . HIS A 1 112 ? 7.747 2.903 -2.604 1.00 98.62 112 HIS A O 1
ATOM 886 N N . ALA A 1 113 ? 8.914 1.152 -1.824 1.00 98.44 113 ALA A N 1
ATOM 887 C CA . ALA A 1 113 ? 7.820 0.616 -1.015 1.00 98.44 113 ALA A CA 1
ATOM 888 C C . ALA A 1 113 ? 7.376 1.600 0.082 1.00 98.44 113 ALA A C 1
ATOM 890 O O . ALA A 1 113 ? 6.185 1.879 0.194 1.00 98.44 113 ALA A O 1
ATOM 891 N N . VAL A 1 114 ? 8.315 2.207 0.818 1.00 98.81 114 VAL A N 1
ATOM 892 C CA . VAL A 1 114 ? 8.003 3.234 1.832 1.00 98.81 114 VAL A CA 1
ATOM 893 C C . VAL A 1 114 ? 7.261 4.420 1.206 1.00 98.81 114 VAL A C 1
ATOM 895 O O . VAL A 1 114 ? 6.233 4.866 1.710 1.00 98.81 114 VAL A O 1
ATOM 898 N N . ILE A 1 115 ? 7.741 4.929 0.073 1.00 98.69 115 ILE A N 1
ATOM 899 C CA . ILE A 1 115 ? 7.131 6.088 -0.586 1.00 98.69 115 ILE A CA 1
ATOM 900 C C . ILE A 1 115 ? 5.752 5.732 -1.166 1.00 98.69 115 ILE A C 1
ATOM 902 O O . ILE A 1 115 ? 4.804 6.506 -1.034 1.00 98.69 115 ILE A O 1
ATOM 906 N N . THR A 1 116 ? 5.626 4.582 -1.830 1.00 98.06 116 THR A N 1
ATOM 907 C CA . THR A 1 116 ? 4.437 4.253 -2.632 1.00 98.06 116 THR A CA 1
ATOM 908 C C . THR A 1 116 ? 3.380 3.442 -1.906 1.00 98.06 116 THR A C 1
ATOM 910 O O . THR A 1 116 ? 2.231 3.483 -2.333 1.00 98.06 116 THR A O 1
ATOM 913 N N . VAL A 1 117 ? 3.713 2.755 -0.814 1.00 98.06 117 VAL A N 1
ATOM 914 C CA . VAL A 1 117 ? 2.743 2.043 0.028 1.00 98.06 117 VAL A CA 1
ATOM 915 C C . VAL A 1 117 ? 2.412 2.896 1.248 1.00 98.06 117 VAL A C 1
ATOM 917 O O . VAL A 1 117 ? 1.312 3.437 1.325 1.00 98.06 117 VAL A O 1
ATOM 920 N N . LYS A 1 118 ? 3.375 3.107 2.153 1.00 98.12 118 LYS A N 1
ATOM 921 C CA . LYS A 1 118 ? 3.162 3.911 3.368 1.00 98.12 118 LYS A CA 1
ATOM 922 C C . LYS A 1 118 ? 2.806 5.366 3.036 1.00 98.12 118 LYS A C 1
ATOM 924 O O . LYS A 1 118 ? 1.825 5.901 3.547 1.00 98.12 118 LYS A O 1
ATOM 929 N N . GLY A 1 119 ? 3.557 6.009 2.139 1.00 98.31 119 GLY A N 1
ATOM 930 C CA . GLY A 1 119 ? 3.325 7.411 1.771 1.00 98.31 119 GLY A CA 1
ATOM 931 C C . GLY A 1 119 ? 1.961 7.658 1.122 1.00 98.31 119 GLY A C 1
ATOM 932 O O . GLY A 1 119 ? 1.259 8.595 1.501 1.00 98.31 119 GLY A O 1
ATOM 933 N N . THR A 1 120 ? 1.539 6.798 0.190 1.00 97.94 120 THR A N 1
ATOM 934 C CA . THR A 1 120 ?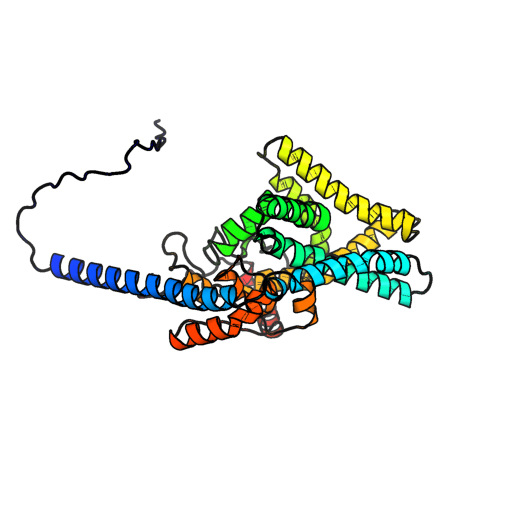 0.220 6.921 -0.463 1.00 97.94 120 THR A CA 1
ATOM 935 C C . THR A 1 120 ? -0.926 6.640 0.496 1.00 97.94 120 THR A C 1
ATOM 937 O O . THR A 1 120 ? -1.937 7.343 0.454 1.00 97.94 120 THR A O 1
ATOM 940 N N . HIS A 1 121 ? -0.769 5.653 1.376 1.00 97.81 121 HIS A N 1
ATOM 941 C CA . HIS A 1 121 ? -1.761 5.302 2.383 1.00 97.81 121 HIS A CA 1
ATOM 942 C C . HIS A 1 121 ? -1.986 6.457 3.366 1.00 97.81 121 HIS A C 1
ATOM 944 O O . HIS A 1 121 ? -3.111 6.950 3.476 1.00 97.81 121 HIS A O 1
ATOM 950 N N . LEU A 1 122 ? -0.918 6.991 3.967 1.00 97.81 122 LEU A N 1
ATOM 951 C CA . LEU A 1 122 ? -0.995 8.144 4.870 1.00 97.81 122 LEU A CA 1
ATOM 952 C C . LEU A 1 122 ? -1.546 9.396 4.168 1.00 97.81 122 LEU A C 1
ATOM 954 O O . LEU A 1 122 ? -2.372 10.119 4.732 1.00 97.81 122 LEU A O 1
ATOM 958 N N . ALA A 1 123 ? -1.131 9.649 2.923 1.00 97.81 123 ALA A N 1
ATOM 959 C CA . ALA A 1 123 ? -1.624 10.777 2.136 1.00 97.81 123 ALA A CA 1
ATOM 960 C C . ALA A 1 123 ? -3.107 10.641 1.755 1.00 97.81 123 ALA A C 1
ATOM 962 O O . ALA A 1 123 ? -3.794 11.656 1.622 1.00 97.81 123 ALA A O 1
ATOM 963 N N . SER A 1 124 ? -3.613 9.413 1.596 1.00 97.06 124 SER A N 1
ATOM 964 C CA . SER A 1 124 ? -5.028 9.154 1.300 1.00 97.06 124 SER A CA 1
ATOM 965 C C . SER A 1 124 ? -5.935 9.532 2.470 1.00 97.06 124 SER A C 1
ATOM 967 O O . SER A 1 124 ? -7.048 10.007 2.258 1.00 97.06 124 SER A O 1
ATOM 969 N N . HIS A 1 125 ? -5.435 9.371 3.696 1.00 96.25 125 HIS A N 1
ATOM 970 C CA . HIS A 1 125 ? -6.146 9.697 4.935 1.00 96.25 125 HIS A CA 1
ATOM 971 C C . HIS A 1 125 ? -5.898 11.118 5.445 1.00 96.25 125 HIS A C 1
ATOM 973 O O . HIS A 1 125 ? -6.475 11.523 6.452 1.00 96.25 125 HIS A O 1
ATOM 979 N N . GLY A 1 126 ? -5.042 11.888 4.766 1.00 95.12 126 GLY A N 1
ATOM 980 C CA . GLY A 1 126 ? -4.639 13.219 5.223 1.00 95.12 126 GLY A CA 1
ATOM 981 C C . GLY A 1 126 ? -3.778 13.195 6.492 1.00 95.12 126 GLY A C 1
ATOM 982 O O . GLY A 1 126 ? -3.629 14.222 7.145 1.00 95.12 126 GLY A O 1
ATOM 983 N N . ALA A 1 127 ? -3.175 12.055 6.841 1.00 94.69 127 ALA A N 1
ATOM 984 C CA . ALA A 1 127 ? -2.420 11.896 8.085 1.00 94.69 127 ALA A CA 1
ATOM 985 C C . ALA A 1 127 ? -1.105 12.707 8.109 1.00 94.69 127 ALA A C 1
ATOM 987 O O . ALA A 1 127 ? -0.556 12.978 9.175 1.00 94.69 127 ALA A O 1
ATOM 988 N N . LEU A 1 128 ? -0.616 13.147 6.943 1.00 94.94 128 LEU A N 1
ATOM 989 C CA . LEU A 1 128 ? 0.652 13.873 6.797 1.00 94.94 128 LEU A CA 1
ATOM 990 C C . LEU A 1 128 ? 0.566 15.373 7.126 1.00 94.94 128 LEU A C 1
ATOM 992 O O . LEU A 1 128 ? 1.596 16.012 7.336 1.00 94.94 128 LEU A O 1
ATOM 996 N N . SER A 1 129 ? -0.628 15.974 7.146 1.00 93.62 129 SER A N 1
ATOM 997 C CA . SER A 1 129 ? -0.781 17.409 7.421 1.00 93.62 129 SER A CA 1
ATOM 998 C C . SER A 1 129 ? -2.175 17.762 7.930 1.00 93.62 129 SER A C 1
ATOM 1000 O O . SER A 1 129 ? -3.165 17.215 7.465 1.00 93.62 129 SER A O 1
ATOM 1002 N N . GLU A 1 130 ? -2.256 18.740 8.832 1.00 91.12 130 GLU A N 1
ATOM 1003 C CA . GLU A 1 130 ? -3.529 19.337 9.270 1.00 91.12 130 GLU A CA 1
ATOM 1004 C C . GLU A 1 130 ? -4.096 20.321 8.244 1.00 91.12 130 GLU A C 1
ATOM 1006 O O . GLU A 1 130 ? -5.303 20.546 8.180 1.00 91.12 130 GLU A O 1
ATOM 1011 N N . SER A 1 131 ? -3.230 20.915 7.420 1.00 95.19 131 SER A N 1
ATOM 1012 C CA . SER A 1 131 ? -3.659 21.872 6.410 1.00 95.19 131 SER A CA 1
ATOM 1013 C C . SER A 1 131 ? -4.321 21.143 5.252 1.00 95.19 131 SER A C 1
ATOM 1015 O O . SER A 1 131 ? -3.715 20.286 4.613 1.00 95.19 131 SER A O 1
ATOM 1017 N N . GLN A 1 132 ? -5.544 21.548 4.907 1.00 93.94 132 GLN A N 1
ATOM 1018 C CA . GLN A 1 132 ? -6.258 20.989 3.761 1.00 93.94 132 GLN A CA 1
ATOM 1019 C C . GLN A 1 132 ? -5.492 21.196 2.443 1.00 93.94 132 GLN A C 1
ATOM 1021 O O . GLN A 1 132 ? -5.527 20.332 1.566 1.00 93.94 132 GLN A O 1
ATOM 1026 N N . ALA A 1 133 ? -4.788 22.323 2.297 1.00 96.25 133 ALA A N 1
ATOM 1027 C CA . ALA A 1 133 ? -3.993 22.615 1.108 1.00 96.25 133 ALA A CA 1
ATOM 1028 C C . ALA A 1 133 ? -2.795 21.661 0.991 1.00 96.25 133 ALA A C 1
ATOM 1030 O O . ALA A 1 133 ? -2.613 21.027 -0.050 1.00 96.25 133 ALA A O 1
ATOM 1031 N N . TRP A 1 134 ? -2.032 21.495 2.075 1.00 96.31 134 TRP A N 1
ATOM 1032 C CA . TRP A 1 134 ? -0.916 20.548 2.113 1.00 96.31 134 TRP A CA 1
ATOM 1033 C C . TRP A 1 134 ? -1.384 19.097 2.021 1.00 96.31 134 TRP A C 1
ATOM 1035 O O . TRP A 1 134 ? -0.760 18.312 1.318 1.00 96.31 134 TRP A O 1
ATOM 1045 N N . GLY A 1 135 ? -2.511 18.744 2.641 1.00 96.06 135 GLY A N 1
ATOM 1046 C CA . GLY A 1 135 ? -3.138 17.433 2.493 1.00 96.06 135 GLY A CA 1
ATOM 1047 C C . GLY A 1 135 ? -3.414 17.111 1.024 1.00 96.06 135 GLY A C 1
ATOM 1048 O O . GLY A 1 135 ? -2.948 16.091 0.529 1.00 96.06 135 GLY A O 1
ATOM 1049 N N . ARG A 1 136 ? -4.061 18.031 0.289 1.00 96.62 136 ARG A N 1
ATOM 1050 C CA . ARG A 1 136 ? -4.289 17.880 -1.161 1.00 96.62 136 ARG A CA 1
ATOM 1051 C C . ARG A 1 136 ? -2.981 17.751 -1.938 1.00 96.62 136 ARG A C 1
ATOM 1053 O O . ARG A 1 136 ? -2.893 16.895 -2.814 1.00 96.62 136 ARG A O 1
ATOM 1060 N N . PHE A 1 137 ? -1.977 18.572 -1.628 1.00 97.88 137 PHE A N 1
ATOM 1061 C CA . PHE A 1 137 ? -0.662 18.480 -2.263 1.00 97.88 137 PHE A CA 1
ATOM 1062 C C . PHE A 1 137 ? -0.044 17.089 -2.071 1.00 97.88 137 PHE A C 1
ATOM 1064 O O . PHE A 1 137 ? 0.324 16.449 -3.055 1.00 97.88 137 PHE A O 1
ATOM 1071 N N . TRP A 1 138 ? -0.005 16.583 -0.835 1.00 98.06 138 TRP A N 1
ATOM 1072 C CA . TRP A 1 138 ? 0.556 15.269 -0.524 1.00 98.06 138 TRP A CA 1
ATOM 1073 C C . TRP A 1 138 ? -0.218 14.129 -1.176 1.00 98.06 138 TRP A C 1
ATOM 1075 O O . TRP A 1 138 ? 0.401 13.206 -1.698 1.00 98.06 138 TRP A O 1
ATOM 1085 N N . THR A 1 139 ? -1.550 14.202 -1.221 1.00 98.06 139 THR A N 1
ATOM 1086 C CA . THR A 1 139 ? -2.373 13.219 -1.936 1.00 98.06 139 THR A CA 1
ATOM 1087 C C . THR A 1 139 ? -1.984 13.146 -3.415 1.00 98.06 139 THR A C 1
ATOM 1089 O O . THR A 1 139 ? -1.800 12.056 -3.947 1.00 98.06 139 THR A O 1
ATOM 1092 N N . ILE A 1 140 ? -1.817 14.287 -4.090 1.00 98.31 140 ILE A N 1
ATOM 1093 C CA . ILE A 1 140 ? -1.413 14.318 -5.505 1.00 98.31 140 ILE A CA 1
ATOM 1094 C C . ILE A 1 140 ? 0.017 13.798 -5.668 1.00 98.31 140 ILE A C 1
ATOM 1096 O O . ILE A 1 140 ? 0.267 12.932 -6.503 1.00 98.31 140 ILE A O 1
ATOM 1100 N N . PHE A 1 141 ? 0.943 14.304 -4.857 1.00 98.62 141 PHE A N 1
ATOM 1101 C CA . PHE A 1 141 ? 2.353 13.949 -4.926 1.00 98.62 141 PHE A CA 1
ATOM 1102 C C . PHE A 1 141 ? 2.572 12.446 -4.708 1.00 98.62 141 PHE A C 1
ATOM 1104 O O . PHE A 1 141 ? 3.125 11.770 -5.574 1.00 98.62 141 PHE A O 1
ATOM 1111 N N . PHE A 1 142 ? 2.079 11.889 -3.601 1.00 98.69 142 PHE A N 1
ATOM 1112 C CA . PHE A 1 142 ? 2.293 10.477 -3.309 1.00 98.69 142 PHE A CA 1
ATOM 1113 C C . PHE A 1 142 ? 1.494 9.569 -4.243 1.00 98.69 142 PHE A C 1
ATOM 1115 O O . PHE A 1 142 ? 2.062 8.610 -4.757 1.00 98.69 142 PHE A O 1
ATOM 1122 N N . ILE A 1 143 ? 0.208 9.834 -4.499 1.00 98.44 143 ILE A N 1
ATOM 1123 C CA . ILE A 1 143 ? -0.635 8.881 -5.243 1.00 98.44 143 ILE A CA 1
ATOM 1124 C C . ILE A 1 143 ? -0.383 8.957 -6.754 1.00 98.44 143 ILE A C 1
ATOM 1126 O O . ILE A 1 143 ? -0.217 7.916 -7.389 1.00 98.44 143 ILE A O 1
ATOM 1130 N N . GLU A 1 144 ? -0.305 10.157 -7.338 1.00 98.31 144 GLU A N 1
ATOM 1131 C CA . GLU A 1 144 ? -0.142 10.302 -8.792 1.00 98.31 144 GLU A CA 1
ATOM 1132 C C . GLU A 1 144 ? 1.319 10.253 -9.221 1.00 98.31 144 GLU A C 1
ATOM 1134 O O . GLU A 1 144 ? 1.656 9.463 -10.103 1.00 98.31 144 GLU A O 1
ATOM 1139 N N . ILE A 1 145 ? 2.193 11.051 -8.599 1.00 98.50 145 ILE A N 1
ATOM 1140 C CA . ILE A 1 145 ? 3.603 11.106 -9.009 1.00 98.50 145 ILE A CA 1
ATOM 1141 C C . ILE A 1 145 ? 4.325 9.839 -8.547 1.00 98.50 145 ILE A C 1
ATOM 1143 O O . ILE A 1 145 ? 4.878 9.110 -9.367 1.00 98.50 145 ILE A O 1
ATOM 1147 N N . CYS A 1 146 ? 4.308 9.522 -7.251 1.00 98.31 146 CYS A N 1
ATOM 1148 C CA . CYS A 1 146 ? 5.061 8.366 -6.759 1.00 98.31 146 CYS A CA 1
ATOM 1149 C C . CYS A 1 146 ? 4.358 7.027 -7.054 1.00 98.31 146 CYS A C 1
ATOM 1151 O O . CYS A 1 146 ? 4.980 6.091 -7.569 1.00 98.31 146 CYS A O 1
ATOM 1153 N N . GLY A 1 147 ? 3.065 6.937 -6.734 1.00 97.19 147 GLY A N 1
ATOM 1154 C CA . GLY A 1 147 ? 2.250 5.722 -6.817 1.00 97.19 147 GLY A CA 1
ATOM 1155 C C . GLY A 1 147 ? 1.739 5.392 -8.219 1.00 97.19 147 GLY A C 1
ATOM 1156 O O . GLY A 1 147 ? 1.340 4.257 -8.466 1.00 97.19 147 GLY A O 1
ATOM 1157 N N . SER A 1 148 ? 1.796 6.347 -9.155 1.00 97.94 148 SER A N 1
ATOM 1158 C CA . SER A 1 148 ? 1.337 6.171 -10.539 1.00 97.94 148 SER A CA 1
ATOM 1159 C C . SER A 1 148 ? -0.151 5.802 -10.655 1.00 97.94 148 SER A C 1
ATOM 1161 O O . SER A 1 148 ? -0.542 5.091 -11.579 1.00 97.94 148 SER A O 1
ATOM 1163 N N . PHE A 1 149 ? -0.984 6.285 -9.727 1.00 97.38 149 PHE A N 1
ATOM 1164 C CA . PHE A 1 149 ? -2.426 6.038 -9.694 1.00 97.38 149 PHE A CA 1
ATOM 1165 C C . PHE A 1 149 ? -3.232 7.335 -9.609 1.00 97.38 149 PHE A C 1
ATOM 1167 O O . PHE A 1 149 ? -2.705 8.367 -9.223 1.00 97.38 149 PHE A O 1
ATOM 1174 N N . SER A 1 150 ? -4.525 7.321 -9.944 1.00 96.69 150 SER A N 1
ATOM 1175 C CA . SER A 1 150 ? -5.362 8.523 -9.805 1.00 96.69 150 SER A CA 1
ATOM 1176 C C . SER A 1 150 ? -5.597 8.854 -8.328 1.00 96.69 150 SER A C 1
ATOM 1178 O O . SER A 1 150 ? -6.185 8.049 -7.608 1.00 96.69 150 SER A O 1
ATOM 1180 N N . ALA A 1 151 ? -5.226 10.063 -7.886 1.00 96.62 151 ALA A N 1
ATOM 1181 C CA . ALA A 1 151 ? -5.451 10.518 -6.509 1.00 96.62 151 ALA A CA 1
A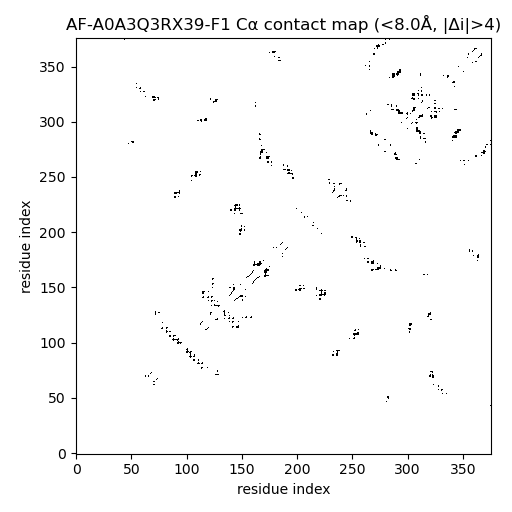TOM 1182 C C . ALA A 1 151 ? -6.933 10.448 -6.113 1.00 96.62 151 ALA A C 1
ATOM 1184 O O . ALA A 1 151 ? -7.280 9.963 -5.038 1.00 96.62 151 ALA A O 1
ATOM 1185 N N . ARG A 1 152 ? -7.827 10.887 -7.008 1.00 94.88 152 ARG A N 1
ATOM 1186 C CA . ARG A 1 152 ? -9.275 10.864 -6.766 1.00 94.88 152 ARG A CA 1
ATOM 1187 C C . ARG A 1 152 ? -9.800 9.436 -6.640 1.00 94.88 152 ARG A C 1
ATOM 1189 O O . ARG A 1 152 ? -10.547 9.160 -5.706 1.00 94.88 152 ARG A O 1
ATOM 1196 N N . ALA A 1 153 ? -9.430 8.555 -7.572 1.00 94.31 153 ALA A N 1
ATOM 1197 C CA . ALA A 1 153 ? -9.887 7.167 -7.550 1.00 94.31 153 ALA A CA 1
ATOM 1198 C C . ALA A 1 153 ? -9.314 6.410 -6.345 1.00 94.31 153 ALA A C 1
ATOM 1200 O O . ALA A 1 153 ? -10.054 5.691 -5.686 1.00 94.31 153 ALA A O 1
ATOM 1201 N N . GLY A 1 154 ? -8.037 6.630 -6.014 1.00 94.19 154 GLY A N 1
ATOM 1202 C CA . GLY A 1 154 ? -7.378 6.026 -4.857 1.00 94.19 154 GLY A CA 1
ATOM 1203 C C . GLY A 1 154 ? -8.028 6.436 -3.537 1.00 94.19 154 GLY A C 1
ATOM 1204 O O . GLY A 1 154 ? -8.417 5.573 -2.757 1.00 94.19 154 GLY A O 1
ATOM 1205 N N . VAL A 1 155 ? -8.244 7.738 -3.313 1.00 95.81 155 VAL A N 1
ATOM 1206 C CA . VAL A 1 155 ? -8.914 8.227 -2.093 1.00 95.81 155 VAL A CA 1
ATOM 1207 C C . VAL A 1 155 ? -10.364 7.757 -2.026 1.00 95.81 155 VAL A C 1
ATOM 1209 O O . VAL A 1 155 ? -10.831 7.362 -0.962 1.00 95.81 155 VAL A O 1
ATOM 1212 N N . HIS A 1 156 ? -11.096 7.780 -3.140 1.00 94.25 156 HIS A N 1
ATOM 1213 C CA . HIS A 1 156 ? -12.471 7.290 -3.158 1.00 94.25 156 HIS A CA 1
ATOM 1214 C C . HIS A 1 156 ? -12.534 5.784 -2.865 1.00 94.25 156 HIS A C 1
ATOM 1216 O O . HIS A 1 156 ? -13.231 5.377 -1.941 1.00 94.25 156 HIS A O 1
ATOM 1222 N N . GLY A 1 157 ? -11.763 4.969 -3.585 1.00 92.19 157 GLY A N 1
ATOM 1223 C CA . GLY A 1 157 ? -11.726 3.520 -3.399 1.00 92.19 157 GLY A CA 1
ATOM 1224 C C . GLY A 1 157 ? -11.267 3.117 -1.998 1.00 92.19 157 GLY A C 1
ATOM 1225 O O . GLY A 1 157 ? -11.900 2.284 -1.363 1.00 92.19 157 GLY A O 1
ATOM 1226 N N . HIS A 1 158 ? -10.225 3.752 -1.463 1.00 94.25 158 HIS A N 1
ATOM 1227 C CA . HIS A 1 158 ? -9.714 3.408 -0.135 1.00 94.25 158 HIS A CA 1
ATOM 1228 C C . HIS A 1 158 ? -10.566 4.000 0.996 1.00 94.25 158 HIS A C 1
ATOM 1230 O O . HIS A 1 158 ? -11.060 3.299 1.870 1.00 94.25 158 HIS A O 1
ATOM 1236 N N . VAL A 1 159 ? -10.795 5.311 1.001 1.00 93.56 159 VAL A N 1
ATOM 1237 C CA . VAL A 1 159 ? -11.434 5.977 2.148 1.00 93.56 159 VAL A CA 1
ATOM 1238 C C . VAL A 1 159 ? -12.955 5.884 2.085 1.00 93.56 159 VAL A C 1
ATOM 1240 O O . VAL A 1 159 ? -13.607 5.688 3.109 1.00 93.56 159 VAL A O 1
ATOM 1243 N N . LYS A 1 160 ? -13.549 6.065 0.900 1.00 92.75 160 LYS A N 1
ATOM 1244 C CA . LYS A 1 160 ? -15.013 6.120 0.751 1.00 92.75 160 LYS A CA 1
ATOM 1245 C C . LYS A 1 160 ? -15.642 4.759 0.497 1.00 92.75 160 LYS A C 1
ATOM 1247 O O . LYS A 1 160 ? -16.785 4.589 0.892 1.00 92.75 160 LYS A O 1
ATOM 1252 N N . MET A 1 161 ? -14.919 3.817 -0.103 1.00 92.94 161 MET A N 1
ATOM 1253 C CA . MET A 1 161 ? -15.423 2.459 -0.321 1.00 92.94 161 MET A CA 1
ATOM 1254 C C . MET A 1 161 ? -14.879 1.501 0.736 1.00 92.94 161 MET A C 1
ATOM 1256 O O . MET A 1 161 ? -15.629 1.081 1.612 1.00 92.94 161 MET A O 1
ATOM 1260 N N . HIS A 1 162 ? -13.575 1.225 0.725 1.00 94.19 162 HIS A N 1
ATOM 1261 C CA . HIS A 1 162 ? -12.950 0.219 1.589 1.00 94.19 162 HIS A CA 1
ATOM 1262 C C . HIS A 1 162 ? -13.166 0.474 3.086 1.00 94.19 162 HIS A C 1
ATOM 1264 O O . HIS A 1 162 ? -13.640 -0.410 3.790 1.00 94.19 162 HIS A O 1
ATOM 1270 N N . HIS A 1 163 ? -12.903 1.685 3.582 1.00 94.25 163 HIS A N 1
ATOM 1271 C CA . HIS A 1 163 ? -13.096 2.023 5.003 1.00 94.25 163 HIS A CA 1
ATOM 1272 C C . HIS A 1 163 ? -14.560 2.169 5.425 1.00 94.25 163 HIS A C 1
ATOM 1274 O O . HIS A 1 163 ? -14.939 1.756 6.517 1.00 94.25 163 HIS A O 1
ATOM 1280 N N . ALA A 1 164 ? -15.397 2.781 4.586 1.00 91.94 164 ALA A N 1
ATOM 1281 C CA . ALA A 1 164 ? -16.797 3.023 4.942 1.00 91.94 164 ALA A CA 1
ATOM 1282 C C . ALA A 1 164 ? -17.661 1.755 4.842 1.00 91.94 164 ALA A C 1
ATOM 1284 O O . ALA A 1 164 ? -18.662 1.627 5.545 1.00 91.94 164 ALA A O 1
ATOM 1285 N N . HIS A 1 165 ? -17.274 0.822 3.971 1.00 92.69 165 HIS A N 1
ATOM 1286 C CA . HIS A 1 165 ? -18.054 -0.358 3.613 1.00 92.69 165 HIS A CA 1
ATOM 1287 C C . HIS A 1 165 ? -17.251 -1.655 3.758 1.00 92.69 165 HIS A C 1
ATOM 1289 O O . HIS A 1 165 ? -17.543 -2.622 3.060 1.00 92.69 165 HIS A O 1
ATOM 1295 N N . THR A 1 166 ? -16.263 -1.691 4.659 1.00 92.88 166 THR A N 1
ATOM 1296 C CA . THR A 1 166 ? -15.422 -2.873 4.902 1.00 92.88 166 THR A CA 1
ATOM 1297 C C . THR A 1 166 ? -16.268 -4.137 5.037 1.00 92.88 166 THR A C 1
ATOM 1299 O O . THR A 1 166 ? -17.188 -4.176 5.858 1.00 92.88 166 THR A O 1
ATOM 1302 N N . ASN A 1 167 ? -15.968 -5.146 4.219 1.00 92.25 167 ASN A N 1
ATOM 1303 C CA . ASN A 1 167 ? -16.671 -6.432 4.166 1.00 92.25 167 ASN A CA 1
ATOM 1304 C C . ASN A 1 167 ? -18.182 -6.358 3.883 1.00 92.25 167 ASN A C 1
ATOM 1306 O O . ASN A 1 167 ? -18.902 -7.328 4.107 1.00 92.25 167 ASN A O 1
ATOM 1310 N N . VAL A 1 168 ? -18.681 -5.247 3.339 1.00 91.50 168 VAL A N 1
ATOM 1311 C CA . VAL A 1 168 ? -20.034 -5.174 2.775 1.00 91.50 168 VAL A CA 1
ATOM 1312 C C . VAL A 1 168 ? -19.968 -5.595 1.311 1.00 91.50 168 VAL A C 1
ATOM 1314 O O . VAL A 1 168 ? -19.282 -4.956 0.507 1.00 91.50 168 VAL A O 1
ATOM 1317 N N . ILE A 1 169 ? -20.678 -6.673 0.976 1.00 87.56 169 ILE A N 1
ATOM 1318 C CA . ILE A 1 169 ? -20.610 -7.327 -0.337 1.00 87.56 169 ILE A CA 1
ATOM 1319 C C . ILE A 1 169 ? -20.976 -6.341 -1.452 1.00 87.56 169 ILE A C 1
ATOM 1321 O O . ILE A 1 169 ? -22.020 -5.691 -1.402 1.00 87.56 169 ILE A O 1
ATOM 1325 N N . GLY A 1 170 ? -20.115 -6.251 -2.471 1.00 83.00 170 GLY A N 1
ATOM 1326 C CA . GLY A 1 170 ? -20.328 -5.399 -3.646 1.00 83.00 170 GLY A CA 1
ATOM 1327 C C . GLY A 1 170 ? -20.068 -3.904 -3.426 1.00 83.00 170 GLY A C 1
ATOM 1328 O O . GLY A 1 170 ? -20.291 -3.118 -4.346 1.00 83.00 170 GLY A O 1
ATOM 1329 N N . LEU A 1 171 ? -19.603 -3.500 -2.238 1.00 82.44 171 LEU A N 1
ATOM 1330 C CA . LEU A 1 171 ? -19.251 -2.112 -1.928 1.00 82.44 171 LEU A CA 1
ATOM 1331 C C . LEU A 1 171 ? -17.783 -1.980 -1.509 1.00 82.44 171 LEU A C 1
ATOM 1333 O O . LEU A 1 171 ? -16.960 -1.523 -2.296 1.00 82.44 171 LEU A O 1
ATOM 1337 N N . GLY A 1 172 ? -17.462 -2.335 -0.265 1.00 71.81 172 GLY A N 1
ATOM 1338 C CA . GLY A 1 172 ? -16.125 -2.183 0.322 1.00 71.81 172 GLY A CA 1
ATOM 1339 C C . GLY A 1 172 ? -15.540 -3.508 0.784 1.00 71.81 172 GLY A C 1
ATOM 1340 O O . GLY A 1 172 ? -14.697 -3.536 1.678 1.00 71.81 172 GLY A O 1
ATOM 1341 N N . ASP A 1 173 ? -16.003 -4.616 0.214 1.00 73.69 173 ASP A N 1
ATOM 1342 C CA . ASP A 1 173 ? -15.279 -5.862 0.340 1.00 73.69 173 ASP A CA 1
ATOM 1343 C C . ASP A 1 173 ? -13.969 -5.785 -0.454 1.00 73.69 173 ASP A C 1
ATOM 1345 O O . ASP A 1 173 ? -13.886 -5.181 -1.524 1.00 73.69 173 ASP A O 1
ATOM 1349 N N . SER A 1 174 ? -12.913 -6.436 0.033 1.00 78.31 174 SER A N 1
ATOM 1350 C CA . SER A 1 174 ? -11.632 -6.537 -0.687 1.00 78.31 174 SER A CA 1
ATOM 1351 C C . SER A 1 174 ? -11.736 -7.374 -1.981 1.00 78.31 174 SER A C 1
ATOM 1353 O O . SER A 1 174 ? -10.729 -7.834 -2.517 1.00 78.31 174 SER A O 1
ATOM 1355 N N . SER A 1 175 ? -12.952 -7.565 -2.509 1.00 70.69 175 SER A N 1
ATOM 1356 C CA . SER A 1 175 ? -13.267 -8.245 -3.764 1.00 70.69 175 SER A CA 1
ATOM 1357 C C . SER A 1 175 ? -12.640 -7.564 -4.978 1.00 70.69 175 SER A C 1
ATOM 1359 O O . SER A 1 175 ? -12.345 -8.247 -5.954 1.00 70.69 175 SER A O 1
ATOM 1361 N N . VAL A 1 176 ? -12.334 -6.263 -4.892 1.00 79.69 176 VAL A N 1
ATOM 1362 C CA . VAL A 1 176 ? -11.599 -5.513 -5.928 1.00 79.69 176 VAL A CA 1
ATOM 1363 C C . VAL A 1 176 ? -10.228 -6.117 -6.249 1.00 79.69 176 VAL A C 1
ATOM 1365 O O . VAL A 1 176 ? -9.701 -5.908 -7.337 1.00 79.69 176 VAL A O 1
ATOM 1368 N N . TRP A 1 177 ? -9.661 -6.896 -5.323 1.00 85.06 177 TRP A N 1
ATOM 1369 C CA . TRP A 1 177 ? -8.397 -7.603 -5.511 1.00 85.06 177 TRP A CA 1
ATOM 1370 C C . TRP A 1 177 ? -8.574 -9.023 -6.067 1.00 85.06 177 TRP A C 1
ATOM 1372 O O . TRP A 1 177 ? -7.578 -9.665 -6.405 1.00 85.06 177 TRP A O 1
ATOM 1382 N N . LYS A 1 178 ? -9.803 -9.550 -6.175 1.00 87.88 178 LYS A N 1
ATOM 1383 C CA . LYS A 1 178 ? -10.057 -10.905 -6.684 1.00 87.88 178 LYS A CA 1
ATOM 1384 C C . LYS A 1 178 ? -9.832 -10.968 -8.191 1.00 87.88 178 LYS A C 1
ATOM 1386 O O . LYS A 1 178 ? -10.392 -10.195 -8.961 1.00 87.88 178 LYS A O 1
ATOM 1391 N N . VAL A 1 179 ? -9.063 -11.967 -8.614 1.00 88.81 179 VAL A N 1
ATOM 1392 C CA . VAL A 1 179 ? -8.877 -12.316 -10.028 1.00 88.81 179 VAL A CA 1
ATOM 1393 C C . VAL A 1 179 ? -9.156 -13.817 -10.173 1.00 88.81 179 VAL A C 1
ATOM 1395 O O . VAL A 1 179 ? -8.224 -14.618 -10.253 1.00 88.81 179 VAL A O 1
ATOM 1398 N N . PRO A 1 180 ? -10.440 -14.221 -10.129 1.00 84.69 180 PRO A N 1
ATOM 1399 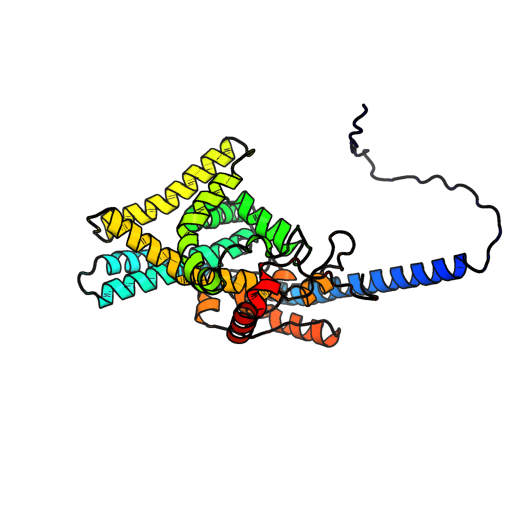C CA . PRO A 1 180 ? -10.852 -15.605 -9.867 1.00 84.69 180 PRO A CA 1
ATOM 1400 C C . PRO A 1 180 ? -10.450 -16.602 -10.960 1.00 84.69 180 PRO A C 1
ATOM 1402 O O . PRO A 1 180 ? -10.411 -17.805 -10.720 1.00 84.69 180 PRO A O 1
ATOM 1405 N N . PHE A 1 181 ? -10.136 -16.118 -12.164 1.00 90.50 181 PHE A N 1
ATOM 1406 C CA . PHE A 1 181 ? -9.695 -16.957 -13.277 1.00 90.50 181 PHE A CA 1
ATOM 1407 C C . PHE A 1 181 ? -8.210 -17.353 -13.198 1.00 90.50 181 PHE A C 1
ATOM 1409 O O . PHE A 1 181 ? -7.764 -18.188 -13.984 1.00 90.50 181 PHE A O 1
ATOM 1416 N N . LEU A 1 182 ? -7.425 -16.766 -12.284 1.00 93.88 182 LEU A N 1
ATOM 1417 C CA . LEU A 1 182 ? -6.019 -17.128 -12.107 1.00 93.88 182 LEU A CA 1
ATOM 1418 C C . LEU A 1 182 ? -5.865 -18.332 -11.162 1.00 93.88 182 LEU A C 1
ATOM 1420 O O . LEU A 1 182 ? -6.486 -18.373 -10.101 1.00 93.88 182 LEU A O 1
ATOM 1424 N N . PRO A 1 183 ? -4.981 -19.298 -11.475 1.00 95.56 183 PRO A N 1
ATOM 1425 C CA . PRO A 1 183 ? -4.617 -20.345 -10.527 1.00 95.56 183 PRO A CA 1
ATOM 1426 C C . PRO A 1 183 ? -3.980 -19.757 -9.262 1.00 95.56 183 PRO A C 1
ATOM 1428 O O . PRO A 1 183 ? -3.181 -18.823 -9.347 1.00 95.56 183 PRO A O 1
ATOM 1431 N N . ARG A 1 184 ? -4.242 -20.367 -8.099 1.00 95.38 184 ARG A N 1
ATOM 1432 C CA . ARG A 1 184 ? -3.760 -19.893 -6.784 1.00 95.38 184 ARG A CA 1
ATOM 1433 C C . ARG A 1 184 ? -2.276 -19.521 -6.746 1.00 95.38 184 ARG A C 1
ATOM 1435 O O . ARG A 1 184 ? -1.925 -18.475 -6.217 1.00 95.38 184 ARG A O 1
ATOM 1442 N N . THR A 1 185 ? -1.404 -20.344 -7.334 1.00 97.06 185 THR A N 1
ATOM 1443 C CA . THR A 1 185 ? 0.049 -20.110 -7.322 1.00 97.06 185 THR A CA 1
ATOM 1444 C C . THR A 1 185 ? 0.415 -18.892 -8.162 1.00 97.06 185 THR A C 1
ATOM 1446 O O . THR A 1 185 ? 1.258 -18.094 -7.763 1.00 97.06 185 THR A O 1
ATOM 1449 N N . VAL A 1 186 ? -0.249 -18.717 -9.307 1.00 97.44 186 VAL A N 1
ATOM 1450 C CA . VAL A 1 186 ? -0.044 -17.554 -10.174 1.00 97.44 186 VAL A CA 1
ATOM 1451 C C . VAL A 1 186 ? -0.536 -16.300 -9.464 1.00 97.44 186 VAL A C 1
ATOM 1453 O O . VAL A 1 186 ? 0.206 -15.330 -9.382 1.00 97.44 186 VAL A O 1
ATOM 1456 N N . TYR A 1 187 ? -1.745 -16.331 -8.902 1.00 96.69 187 TYR A N 1
ATOM 1457 C CA . TYR A 1 187 ? -2.328 -15.187 -8.207 1.00 96.69 187 TYR A CA 1
ATOM 1458 C C . TYR A 1 187 ? -1.515 -14.753 -6.978 1.00 96.69 187 TYR A C 1
ATOM 1460 O O . TYR A 1 187 ? -1.264 -13.566 -6.812 1.00 96.69 187 TYR A O 1
ATOM 1468 N N . LEU A 1 188 ? -1.092 -15.696 -6.129 1.00 96.75 188 LEU A N 1
ATOM 1469 C CA . LEU A 1 188 ? -0.400 -15.372 -4.878 1.00 96.75 188 LEU A CA 1
ATOM 1470 C C . LEU A 1 188 ? 1.060 -14.948 -5.105 1.00 96.75 188 LEU A C 1
ATOM 1472 O O . LEU A 1 188 ? 1.561 -14.089 -4.391 1.00 96.75 188 LEU A O 1
ATOM 1476 N N . PHE A 1 189 ? 1.761 -15.506 -6.099 1.00 97.75 189 PHE A N 1
ATOM 1477 C CA . PHE A 1 189 ? 3.221 -15.338 -6.180 1.00 97.75 189 PHE A CA 1
ATOM 1478 C C . PHE A 1 189 ? 3.740 -14.680 -7.461 1.00 97.75 189 PHE A C 1
ATOM 1480 O O . PHE A 1 189 ? 4.853 -14.162 -7.451 1.00 97.75 189 PHE A O 1
ATOM 1487 N N . ILE A 1 190 ? 2.974 -14.686 -8.557 1.00 98.00 190 ILE A N 1
ATOM 1488 C CA . ILE A 1 190 ? 3.463 -14.232 -9.873 1.00 98.00 190 ILE A CA 1
ATOM 1489 C C . ILE A 1 190 ? 2.725 -12.980 -10.347 1.00 98.00 190 ILE A C 1
ATOM 1491 O O . ILE A 1 190 ? 3.357 -11.978 -10.668 1.00 98.00 190 ILE A O 1
ATOM 1495 N N . ALA A 1 191 ? 1.393 -13.005 -10.359 1.00 97.12 191 ALA A N 1
ATOM 1496 C CA . ALA A 1 191 ? 0.552 -11.887 -10.776 1.00 97.12 191 ALA A CA 1
ATOM 1497 C C . ALA A 1 191 ? 0.858 -10.564 -10.044 1.00 97.12 191 ALA A C 1
ATOM 1499 O O . ALA A 1 191 ? 0.849 -9.527 -10.713 1.00 97.12 191 ALA A O 1
ATOM 1500 N N . PRO A 1 192 ? 1.205 -10.549 -8.737 1.00 97.62 192 PRO A N 1
ATOM 1501 C CA . PRO A 1 192 ? 1.554 -9.311 -8.051 1.00 97.62 192 PRO A CA 1
ATOM 1502 C C . PRO A 1 192 ? 2.745 -8.592 -8.694 1.00 97.62 192 PRO A C 1
ATOM 1504 O O . PRO A 1 192 ? 2.758 -7.367 -8.747 1.00 97.62 192 PRO A O 1
ATOM 1507 N N . LEU A 1 193 ? 3.694 -9.320 -9.295 1.00 97.88 193 LEU A N 1
ATOM 1508 C CA . LEU A 1 193 ? 4.859 -8.726 -9.960 1.00 97.88 193 LEU A CA 1
ATOM 1509 C C . LEU A 1 193 ? 4.475 -7.819 -11.145 1.00 97.88 193 LEU A C 1
ATOM 1511 O O . LEU A 1 193 ? 5.268 -6.970 -11.549 1.00 97.88 193 LEU A O 1
ATOM 1515 N N . ALA A 1 194 ? 3.256 -7.957 -11.680 1.00 97.19 194 ALA A N 1
ATOM 1516 C CA . ALA A 1 194 ? 2.718 -7.096 -12.729 1.00 97.19 194 ALA A CA 1
ATOM 1517 C C . ALA A 1 194 ? 2.085 -5.794 -12.199 1.00 97.19 194 ALA A C 1
ATOM 1519 O O . ALA A 1 194 ? 1.809 -4.899 -12.997 1.00 97.19 194 ALA A O 1
ATOM 1520 N N . VAL A 1 195 ? 1.877 -5.643 -10.883 1.00 96.38 195 VAL A N 1
ATOM 1521 C CA . VAL A 1 195 ? 1.243 -4.456 -10.272 1.00 96.38 195 VAL A CA 1
ATOM 1522 C C . VAL A 1 195 ? 1.871 -3.139 -10.750 1.00 96.38 195 VAL A C 1
ATOM 1524 O O . VAL A 1 195 ? 1.112 -2.271 -11.170 1.00 96.38 195 VAL A O 1
ATOM 1527 N N . PRO A 1 196 ? 3.208 -2.961 -10.817 1.00 97.19 196 PRO A N 1
ATOM 1528 C CA . PRO A 1 196 ? 3.790 -1.704 -11.299 1.00 97.19 196 PRO A CA 1
ATOM 1529 C C . PRO A 1 196 ? 3.406 -1.321 -12.735 1.00 97.19 196 PRO A C 1
ATOM 1531 O O . PRO A 1 196 ? 3.446 -0.139 -13.070 1.00 97.19 196 PRO A O 1
ATOM 1534 N N . VAL A 1 197 ? 3.049 -2.303 -13.569 1.00 97.25 197 VAL A N 1
ATOM 1535 C CA . VAL A 1 197 ? 2.565 -2.098 -14.942 1.00 97.25 197 VAL A CA 1
ATOM 1536 C C . VAL A 1 197 ? 1.050 -1.906 -14.955 1.00 97.25 197 VAL A C 1
ATOM 1538 O O . VAL A 1 197 ? 0.548 -1.034 -15.656 1.00 97.25 197 VAL A O 1
ATOM 1541 N N . LEU A 1 198 ? 0.312 -2.685 -14.161 1.00 95.88 198 LEU A N 1
ATOM 1542 C CA . LEU A 1 198 ? -1.149 -2.624 -14.108 1.00 95.88 198 LEU A CA 1
ATOM 1543 C C . LEU A 1 198 ? -1.659 -1.328 -13.471 1.00 95.88 198 LEU A C 1
ATOM 1545 O O . LEU A 1 198 ? -2.607 -0.743 -13.985 1.00 95.88 198 LEU A O 1
ATOM 1549 N N . THR A 1 199 ? -1.029 -0.841 -12.401 1.00 96.12 199 THR A N 1
ATOM 1550 C CA . THR A 1 199 ? -1.456 0.362 -11.669 1.00 96.12 199 THR A CA 1
ATOM 1551 C C . THR A 1 199 ? -1.671 1.582 -12.577 1.00 96.12 199 THR A C 1
ATOM 1553 O O . THR A 1 199 ? -2.783 2.115 -12.567 1.00 96.12 199 THR A O 1
ATOM 1556 N N . PRO A 1 200 ? -0.707 2.019 -13.414 1.00 96.12 200 PRO A N 1
ATOM 1557 C CA . PRO A 1 200 ? -0.939 3.151 -14.312 1.00 96.12 200 PRO A CA 1
ATOM 1558 C C . PRO A 1 200 ? -2.005 2.869 -15.382 1.00 96.12 200 PRO A C 1
ATOM 1560 O O . PRO A 1 200 ? -2.733 3.783 -15.762 1.00 96.12 200 PRO A O 1
ATOM 1563 N N . LEU A 1 201 ? -2.168 1.622 -15.838 1.00 95.50 201 LEU A N 1
ATOM 1564 C CA . LEU A 1 201 ? -3.226 1.262 -16.794 1.00 95.50 201 LEU A CA 1
ATOM 1565 C C . LEU A 1 201 ? -4.621 1.362 -16.160 1.00 95.50 201 LEU A C 1
ATOM 1567 O O . LEU A 1 201 ? -5.538 1.932 -16.752 1.00 95.50 201 LEU A O 1
ATOM 1571 N N . VAL A 1 202 ? -4.772 0.868 -14.930 1.00 93.56 202 VAL A N 1
ATOM 1572 C CA . VAL A 1 202 ? -6.015 0.990 -14.156 1.00 93.56 202 VAL A CA 1
ATOM 1573 C C . VAL A 1 202 ? -6.295 2.460 -13.827 1.00 93.56 202 VAL A C 1
ATOM 1575 O O . VAL A 1 202 ? -7.439 2.906 -13.911 1.00 93.56 202 VAL A O 1
ATOM 1578 N N . ALA A 1 203 ? -5.258 3.256 -13.547 1.00 93.75 203 ALA A N 1
ATOM 1579 C CA . ALA A 1 203 ? -5.397 4.695 -13.347 1.00 93.75 203 ALA A CA 1
ATOM 1580 C C . ALA A 1 203 ? -6.034 5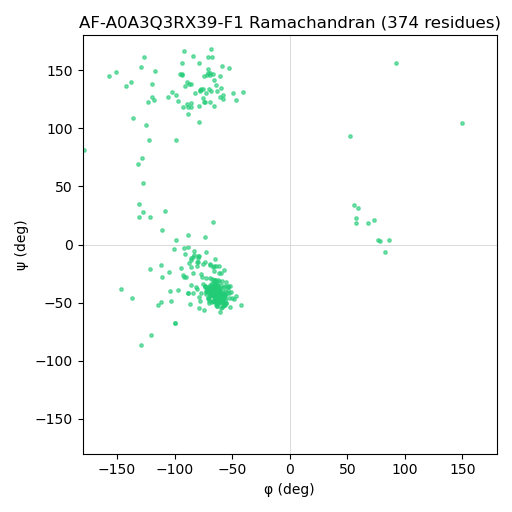.382 -14.564 1.00 93.75 203 ALA A C 1
ATOM 1582 O O . ALA A 1 203 ? -6.952 6.182 -14.390 1.00 93.75 203 ALA A O 1
ATOM 1583 N N . LEU A 1 204 ? -5.594 5.037 -15.783 1.00 92.19 204 LEU A N 1
ATOM 1584 C CA . LEU A 1 204 ? -6.171 5.546 -17.032 1.00 92.19 204 LEU A CA 1
ATOM 1585 C C . LEU A 1 204 ? -7.627 5.104 -17.218 1.00 92.19 204 LEU A C 1
ATOM 1587 O O . LEU A 1 204 ? -8.458 5.911 -17.635 1.00 92.19 204 LEU A O 1
ATOM 1591 N N . ALA A 1 205 ? -7.965 3.861 -16.866 1.00 92.12 205 ALA A N 1
ATOM 1592 C CA . ALA A 1 205 ? -9.344 3.374 -16.932 1.00 92.12 205 ALA A CA 1
ATOM 1593 C C . ALA A 1 205 ? -10.292 4.198 -16.036 1.00 92.12 205 ALA A C 1
ATOM 1595 O O . ALA A 1 205 ? -11.406 4.528 -16.450 1.00 92.12 205 ALA A O 1
ATOM 1596 N N . HIS A 1 206 ? -9.829 4.624 -14.855 1.00 91.75 206 HIS A N 1
ATOM 1597 C CA . HIS A 1 206 ? -10.592 5.486 -13.943 1.00 91.75 206 HIS A CA 1
ATOM 1598 C C . HIS A 1 206 ? -10.730 6.950 -14.399 1.00 91.75 206 HIS A C 1
ATOM 1600 O O . HIS A 1 206 ? -11.472 7.714 -13.776 1.00 91.75 206 HIS A O 1
ATOM 1606 N N . LEU A 1 207 ? -10.062 7.365 -15.482 1.00 91.25 207 LEU A N 1
ATOM 1607 C CA . LEU A 1 207 ? -10.215 8.714 -16.043 1.00 91.25 207 LEU A CA 1
ATOM 1608 C C . LEU A 1 207 ? -11.480 8.869 -16.898 1.00 91.25 207 LEU A C 1
ATOM 1610 O O . LEU A 1 207 ? -11.890 9.997 -17.184 1.00 91.25 207 LEU A O 1
ATOM 1614 N N . LYS A 1 208 ? -12.126 7.764 -17.294 1.00 90.06 208 LYS A N 1
ATOM 1615 C CA . LYS A 1 208 ? -13.355 7.804 -18.095 1.00 90.06 208 LYS A CA 1
ATOM 1616 C C . LYS A 1 208 ? -14.461 8.557 -17.340 1.00 90.06 208 LYS A C 1
ATOM 1618 O O . LYS A 1 208 ? -14.767 8.247 -16.194 1.00 90.06 208 LYS A O 1
ATOM 1623 N N . GLY A 1 209 ? -15.054 9.560 -17.990 1.00 88.56 209 GLY A N 1
ATOM 1624 C CA . GLY A 1 209 ? -16.120 10.389 -17.408 1.00 88.56 209 GLY A CA 1
ATOM 1625 C C . GLY A 1 209 ? -15.649 11.482 -16.437 1.00 88.56 209 GLY A C 1
ATOM 1626 O O . GLY A 1 209 ? -16.483 12.188 -15.878 1.00 88.56 209 GLY A O 1
ATOM 1627 N N . GLN A 1 210 ? -14.337 11.657 -16.235 1.00 93.19 210 GLN A N 1
ATOM 1628 C CA . GLN A 1 210 ? -13.790 12.749 -15.420 1.00 93.19 210 GLN A CA 1
ATOM 1629 C C . GLN A 1 210 ? -13.647 14.050 -16.226 1.00 93.19 210 GLN A C 1
ATOM 1631 O O . GLN A 1 210 ? -13.627 14.050 -17.458 1.00 93.19 210 GLN A O 1
ATOM 1636 N N . SER A 1 211 ? -13.520 15.191 -15.537 1.00 94.94 211 SER A N 1
ATOM 1637 C CA . SER A 1 211 ? -13.334 16.477 -16.220 1.00 94.94 211 SER A CA 1
ATOM 1638 C C . SER A 1 211 ? -11.959 16.577 -16.890 1.00 94.94 211 SER A C 1
ATOM 1640 O O . SER A 1 211 ? -10.965 16.067 -16.370 1.00 94.94 211 SER A O 1
ATOM 1642 N N . LYS A 1 212 ? -11.878 17.289 -18.025 1.00 94.81 212 LYS A N 1
ATOM 1643 C CA . LYS A 1 212 ? -10.643 17.431 -18.826 1.00 94.81 212 LYS A CA 1
ATOM 1644 C C . LYS A 1 212 ? -9.432 17.867 -17.991 1.00 94.81 212 LYS A C 1
ATOM 1646 O O . LYS A 1 212 ? -8.353 17.315 -18.156 1.00 94.81 212 LYS A O 1
ATOM 1651 N N . SER A 1 213 ? -9.624 18.800 -17.057 1.00 94.25 213 SER A N 1
ATOM 1652 C CA . SER A 1 213 ? -8.562 19.260 -16.149 1.00 94.25 213 SER A CA 1
ATOM 1653 C C . SER A 1 213 ? -8.006 18.127 -15.274 1.00 94.25 213 SER A C 1
ATOM 1655 O O . SER A 1 213 ? -6.791 17.967 -15.169 1.00 94.25 213 SER A O 1
ATOM 1657 N N . HIS A 1 214 ? -8.874 17.276 -14.711 1.00 92.94 214 HIS A N 1
ATOM 1658 C CA . HIS A 1 214 ? -8.435 16.129 -13.911 1.00 92.94 214 HIS A CA 1
ATOM 1659 C C . HIS A 1 214 ? -7.688 15.102 -14.756 1.00 92.94 214 HIS A C 1
ATOM 1661 O O . HIS A 1 214 ? -6.647 14.619 -14.324 1.00 92.94 214 HIS A O 1
ATOM 1667 N N . ILE A 1 215 ? -8.199 14.807 -15.954 1.00 95.81 215 ILE A N 1
ATOM 1668 C CA . ILE A 1 215 ? -7.567 13.873 -16.891 1.00 95.81 215 ILE A CA 1
ATOM 1669 C C . ILE A 1 215 ? -6.148 14.342 -17.220 1.00 95.81 215 ILE A C 1
ATOM 1671 O O . ILE A 1 215 ? -5.195 13.588 -17.036 1.00 95.81 215 ILE A O 1
ATOM 1675 N N . ILE A 1 216 ? -6.001 15.601 -17.642 1.00 96.56 216 ILE A N 1
ATOM 1676 C CA . ILE A 1 216 ? -4.704 16.182 -18.006 1.00 96.56 216 ILE A CA 1
ATOM 1677 C C . ILE A 1 216 ? -3.754 16.158 -16.806 1.00 96.56 216 ILE A C 1
ATOM 1679 O O . ILE A 1 216 ? -2.630 15.683 -16.935 1.00 96.56 216 ILE A O 1
ATOM 1683 N N . ARG A 1 217 ? -4.207 16.604 -15.626 1.00 95.75 217 ARG A N 1
ATOM 1684 C CA . ARG A 1 217 ? -3.387 16.610 -14.407 1.00 95.75 217 ARG A CA 1
ATOM 1685 C C . ARG A 1 217 ? -2.878 15.213 -14.064 1.00 95.75 217 ARG A C 1
ATOM 1687 O O . ARG A 1 217 ? -1.676 15.046 -13.904 1.00 95.75 217 ARG A O 1
ATOM 1694 N N . THR A 1 218 ? -3.760 14.215 -13.988 1.00 96.44 218 THR A N 1
ATOM 1695 C CA . THR A 1 218 ? -3.356 12.853 -13.619 1.00 96.44 218 THR A CA 1
ATOM 1696 C C . THR A 1 218 ? -2.393 12.260 -14.650 1.00 96.44 218 THR A C 1
ATOM 1698 O O . THR A 1 218 ? -1.375 11.704 -14.252 1.00 96.44 218 THR A O 1
ATOM 1701 N N . ILE A 1 219 ? -2.638 12.432 -15.957 1.00 97.25 219 ILE A N 1
ATOM 1702 C CA . ILE A 1 219 ? -1.712 11.958 -17.002 1.00 97.25 219 ILE A CA 1
ATOM 1703 C C . ILE A 1 219 ? -0.336 12.614 -16.848 1.00 97.25 219 ILE A C 1
ATOM 1705 O O . ILE A 1 219 ? 0.677 11.914 -16.866 1.00 97.25 219 ILE A O 1
ATOM 1709 N N . LEU A 1 220 ? -0.286 13.936 -16.657 1.00 98.00 220 LEU A N 1
ATOM 1710 C CA . LEU A 1 220 ? 0.971 14.666 -16.487 1.00 98.00 220 LEU A CA 1
ATOM 1711 C C . LEU A 1 220 ? 1.727 14.220 -15.232 1.00 98.00 220 LEU A C 1
ATOM 1713 O O . LEU A 1 220 ? 2.928 13.989 -15.310 1.00 98.00 220 LEU A O 1
ATOM 1717 N N . MET A 1 221 ? 1.045 14.065 -14.095 1.00 98.31 221 MET A N 1
ATOM 1718 C CA . MET A 1 221 ? 1.680 13.683 -12.828 1.00 98.31 221 MET A CA 1
ATOM 1719 C C . MET A 1 221 ? 2.187 12.235 -12.842 1.00 98.31 221 MET A C 1
ATOM 1721 O O . MET A 1 221 ? 3.320 11.982 -12.434 1.00 98.31 221 MET A O 1
ATOM 1725 N N . VAL A 1 222 ? 1.401 11.294 -13.377 1.00 98.19 222 VAL A N 1
ATOM 1726 C CA . VAL A 1 222 ? 1.825 9.891 -13.537 1.00 98.19 222 VAL A CA 1
ATOM 1727 C C . VAL A 1 222 ? 3.013 9.794 -14.496 1.00 98.19 222 VAL A C 1
ATOM 1729 O O . VAL A 1 222 ? 3.999 9.118 -14.195 1.00 98.19 222 VAL A O 1
ATOM 1732 N N . THR A 1 223 ? 2.954 10.510 -15.624 1.00 98.25 223 THR A N 1
ATOM 1733 C CA . THR A 1 223 ? 4.058 10.560 -16.592 1.00 98.25 223 THR A CA 1
ATOM 1734 C C . THR A 1 223 ? 5.304 11.162 -15.958 1.00 98.25 223 THR A C 1
ATOM 1736 O O . THR A 1 223 ? 6.379 10.593 -16.102 1.00 98.25 223 THR A O 1
ATOM 1739 N N . LEU A 1 224 ? 5.170 12.260 -15.207 1.00 98.50 224 LEU A N 1
ATOM 1740 C CA . LEU A 1 224 ? 6.279 12.899 -14.503 1.00 98.50 224 LEU A CA 1
ATOM 1741 C C . LEU A 1 224 ? 6.975 11.916 -13.560 1.00 98.50 224 LEU A C 1
ATOM 1743 O O . LEU A 1 224 ? 8.197 11.823 -13.596 1.00 98.50 224 LEU A O 1
ATOM 1747 N N . GLY A 1 225 ? 6.226 11.149 -12.768 1.00 98.12 225 GLY A N 1
ATOM 1748 C CA . GLY A 1 225 ? 6.793 10.168 -11.844 1.00 98.12 225 GLY A CA 1
ATOM 1749 C C . GLY A 1 225 ? 7.552 9.042 -12.543 1.00 98.12 225 GLY A C 1
ATOM 1750 O O . GLY A 1 225 ? 8.722 8.789 -12.244 1.00 98.12 225 GLY A O 1
ATOM 1751 N N . LEU A 1 226 ? 6.901 8.387 -13.509 1.00 98.19 226 LEU A N 1
ATOM 1752 C CA . LEU A 1 226 ? 7.488 7.268 -14.251 1.00 98.19 226 LEU A CA 1
ATOM 1753 C C . LEU A 1 226 ? 8.691 7.713 -15.092 1.00 98.19 226 LEU A C 1
ATOM 1755 O O . LEU A 1 226 ? 9.742 7.071 -15.062 1.00 98.19 226 LEU A O 1
ATOM 1759 N N . TYR A 1 227 ? 8.554 8.833 -15.804 1.00 98.50 227 TYR A N 1
ATOM 1760 C CA . TYR A 1 227 ? 9.616 9.380 -16.638 1.00 98.50 227 TYR A CA 1
ATOM 1761 C C . TYR A 1 227 ? 10.798 9.864 -15.803 1.00 98.50 227 TYR A C 1
ATOM 1763 O O . TYR A 1 227 ? 11.930 9.594 -16.180 1.00 98.50 227 TYR A O 1
ATOM 1771 N N . SER A 1 228 ? 10.570 10.503 -14.649 1.00 98.31 228 SER A N 1
ATOM 1772 C CA . SER A 1 228 ? 11.664 10.926 -13.761 1.00 98.31 228 SER A CA 1
ATOM 1773 C C . SER A 1 228 ? 12.518 9.744 -13.310 1.00 98.31 228 SER A C 1
ATOM 1775 O O . SER A 1 228 ? 13.742 9.809 -13.392 1.00 98.31 228 SER A O 1
ATOM 1777 N N . GLN A 1 229 ? 11.895 8.637 -12.887 1.00 98.25 229 GLN A N 1
ATOM 1778 C CA . GLN A 1 229 ? 12.639 7.438 -12.492 1.00 98.25 229 GLN A CA 1
ATOM 1779 C C . GLN A 1 229 ? 13.424 6.851 -13.673 1.00 98.25 229 GLN A C 1
ATOM 1781 O O . GLN A 1 229 ? 14.611 6.560 -13.531 1.00 98.25 229 GLN A O 1
ATOM 1786 N N . TYR A 1 230 ? 12.785 6.706 -14.838 1.00 98.62 230 TYR A N 1
ATOM 1787 C CA . TYR A 1 230 ? 13.445 6.226 -16.053 1.00 98.62 230 TYR A CA 1
ATOM 1788 C C . TYR A 1 230 ? 14.630 7.119 -16.453 1.00 98.62 230 TYR A C 1
ATOM 1790 O O . TYR A 1 230 ? 15.731 6.626 -16.686 1.00 98.62 230 TYR A O 1
ATOM 1798 N N . TRP A 1 231 ? 14.427 8.435 -16.474 1.00 98.56 231 TRP A N 1
ATOM 1799 C CA . TRP A 1 231 ? 15.445 9.419 -16.824 1.00 98.56 231 TRP A CA 1
ATOM 1800 C C . TRP A 1 231 ? 16.651 9.334 -15.883 1.00 98.56 231 TRP A C 1
ATOM 1802 O O . TRP A 1 231 ? 17.790 9.297 -16.346 1.00 98.56 231 TRP A O 1
ATOM 1812 N N . LEU A 1 232 ? 16.418 9.209 -14.572 1.00 98.56 232 LEU A N 1
ATOM 1813 C CA . LEU A 1 232 ? 17.487 9.038 -13.584 1.00 98.56 232 LEU A CA 1
ATOM 1814 C C . LEU A 1 232 ? 18.250 7.718 -13.777 1.00 98.56 232 LEU A C 1
ATOM 1816 O O . LEU A 1 232 ? 19.470 7.700 -13.632 1.00 98.56 232 LEU A O 1
ATOM 1820 N N . LEU A 1 233 ? 17.589 6.628 -14.177 1.00 98.56 233 LEU A N 1
ATOM 1821 C CA . LEU A 1 233 ? 18.287 5.377 -14.501 1.00 98.56 233 LEU A CA 1
ATOM 1822 C C . LEU A 1 233 ? 19.230 5.535 -15.703 1.00 98.56 233 LEU A C 1
ATOM 1824 O O . LEU A 1 233 ? 20.350 5.026 -15.679 1.00 98.56 233 LEU A O 1
ATOM 1828 N N . ILE A 1 234 ? 18.812 6.261 -16.739 1.00 98.38 234 ILE A N 1
ATOM 1829 C CA . ILE A 1 234 ? 19.651 6.502 -17.919 1.00 98.38 234 ILE A CA 1
ATOM 1830 C C . ILE A 1 234 ? 20.819 7.437 -17.577 1.00 98.38 234 ILE A C 1
ATOM 1832 O O . ILE A 1 234 ? 21.972 7.120 -17.863 1.00 98.38 234 ILE A O 1
ATOM 1836 N N . HIS A 1 235 ? 20.532 8.578 -16.945 1.00 97.88 235 HIS A N 1
ATOM 1837 C CA . HIS A 1 235 ? 21.497 9.673 -16.813 1.00 97.88 235 HIS A CA 1
ATOM 1838 C C . HIS A 1 235 ? 22.333 9.643 -15.531 1.00 97.88 235 HIS A C 1
ATOM 1840 O O . HIS A 1 235 ? 23.446 10.161 -15.537 1.00 97.88 235 HIS A O 1
ATOM 1846 N N . VAL A 1 236 ? 21.833 9.038 -14.451 1.00 97.88 236 VAL A N 1
ATOM 1847 C CA . VAL A 1 236 ? 22.566 8.910 -13.178 1.00 97.88 236 VAL A CA 1
ATOM 1848 C C . VAL A 1 236 ? 23.105 7.495 -13.014 1.00 97.88 236 VAL A C 1
ATOM 1850 O O . VAL A 1 236 ? 24.289 7.320 -12.739 1.00 97.88 236 VAL A O 1
ATOM 1853 N N . SER A 1 237 ? 22.270 6.475 -13.229 1.00 98.12 237 SER A N 1
ATOM 1854 C CA . SER A 1 237 ? 22.702 5.076 -13.098 1.00 98.12 237 SER A CA 1
ATOM 1855 C C . SER A 1 237 ? 23.410 4.525 -14.345 1.00 98.12 237 SER A C 1
ATOM 1857 O O . SER A 1 237 ? 23.927 3.414 -14.306 1.00 98.12 237 SER A O 1
ATOM 1859 N N . GLY A 1 238 ? 23.473 5.282 -15.447 1.00 97.25 238 GLY A N 1
ATOM 1860 C CA . GLY A 1 238 ? 24.285 4.946 -16.622 1.00 97.25 238 GLY A CA 1
ATOM 1861 C C . GLY A 1 238 ? 23.753 3.795 -17.484 1.00 97.25 238 GLY A C 1
ATOM 1862 O O . GLY A 1 238 ? 24.521 3.183 -18.234 1.00 97.25 238 GLY A O 1
ATOM 1863 N N . PHE A 1 239 ? 22.457 3.473 -17.402 1.00 97.81 239 PHE A N 1
ATOM 1864 C CA . PHE A 1 239 ? 21.855 2.433 -18.238 1.00 97.81 239 PHE A CA 1
ATOM 1865 C C . PHE A 1 239 ? 21.875 2.850 -19.716 1.00 97.81 239 PHE A C 1
ATOM 1867 O O . PHE A 1 239 ? 21.268 3.841 -20.108 1.00 97.81 239 PHE A O 1
ATOM 1874 N N . ARG A 1 240 ? 22.554 2.065 -20.562 1.00 94.62 240 ARG A N 1
ATOM 1875 C CA . ARG A 1 240 ? 22.707 2.363 -22.003 1.00 94.62 240 ARG A CA 1
ATOM 1876 C C . ARG A 1 240 ? 21.557 1.860 -22.876 1.00 94.62 240 ARG A C 1
ATOM 1878 O O . ARG A 1 240 ? 21.419 2.297 -24.012 1.00 94.62 240 ARG A O 1
ATOM 1885 N N . SER A 1 241 ? 20.778 0.904 -22.376 1.00 96.19 241 SER A N 1
ATOM 1886 C CA . SER A 1 241 ? 19.727 0.217 -23.128 1.00 96.19 241 SER A CA 1
ATOM 1887 C C . SER A 1 241 ? 18.366 0.488 -22.47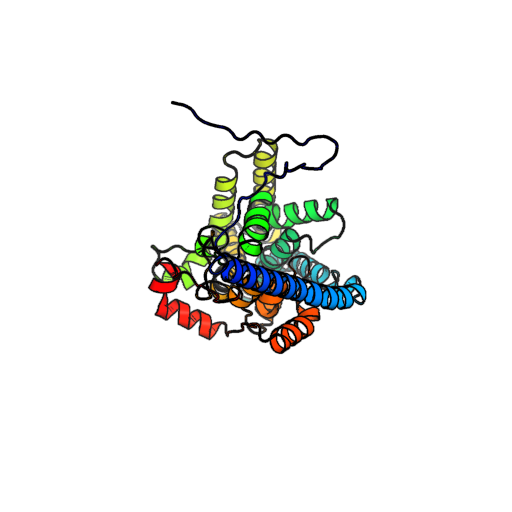9 1.00 96.19 241 SER A C 1
ATOM 1889 O O . SER A 1 241 ? 18.208 0.199 -21.289 1.00 96.19 241 SER A O 1
ATOM 1891 N N . PRO A 1 242 ? 17.366 1.015 -23.216 1.00 96.50 242 PRO A N 1
ATOM 1892 C CA . PRO A 1 242 ? 16.043 1.266 -22.648 1.00 96.50 242 PRO A CA 1
ATOM 1893 C C . PRO A 1 242 ? 15.397 0.014 -22.025 1.00 96.50 242 PRO A C 1
ATOM 1895 O O . PRO A 1 242 ? 14.920 0.113 -20.895 1.00 96.50 242 PRO A O 1
ATOM 1898 N N . PRO A 1 243 ? 15.443 -1.184 -22.652 1.00 97.69 243 PRO A N 1
ATOM 1899 C CA . PRO A 1 243 ? 14.958 -2.410 -22.019 1.00 97.69 243 PRO A CA 1
ATOM 1900 C C . PRO A 1 243 ? 15.597 -2.735 -20.664 1.00 97.69 243 PRO A C 1
ATOM 1902 O O . PRO A 1 243 ? 14.888 -3.163 -19.758 1.00 97.69 243 PRO A O 1
ATOM 1905 N N . SER A 1 244 ? 16.908 -2.527 -20.484 1.00 97.38 244 SER A N 1
ATOM 1906 C CA . SER A 1 244 ? 17.552 -2.840 -19.200 1.00 97.38 244 SER A CA 1
ATOM 1907 C C . SER A 1 244 ? 17.188 -1.831 -18.111 1.00 97.38 244 SER A C 1
ATOM 1909 O O . SER A 1 244 ? 16.990 -2.230 -16.964 1.00 97.38 244 SER A O 1
ATOM 1911 N N . ALA A 1 245 ? 17.027 -0.550 -18.462 1.00 98.19 245 ALA A N 1
ATOM 1912 C CA . ALA A 1 245 ? 16.527 0.467 -17.539 1.00 98.19 245 ALA A CA 1
ATOM 1913 C C . ALA A 1 245 ? 15.086 0.161 -17.105 1.00 98.19 245 ALA A C 1
ATOM 1915 O O . ALA A 1 245 ? 14.783 0.160 -15.914 1.00 98.19 245 ALA A O 1
ATOM 1916 N N . LEU A 1 246 ? 14.210 -0.168 -18.059 1.00 98.31 246 LEU A N 1
ATOM 1917 C CA . LEU A 1 246 ? 12.819 -0.531 -17.780 1.00 98.31 246 LEU A CA 1
ATOM 1918 C C . LEU A 1 246 ? 12.713 -1.818 -16.953 1.00 98.31 246 LEU A C 1
ATOM 1920 O O . LEU A 1 246 ? 11.893 -1.884 -16.041 1.00 98.31 246 LEU A O 1
ATOM 1924 N N . LEU A 1 247 ? 13.566 -2.814 -17.210 1.00 98.25 247 LEU A N 1
ATOM 1925 C CA . LEU A 1 247 ? 13.625 -4.032 -16.404 1.00 98.25 247 LEU A CA 1
ATOM 1926 C C . LEU A 1 247 ? 14.079 -3.741 -14.967 1.00 98.25 247 LEU A C 1
ATOM 1928 O O . LEU A 1 247 ? 13.453 -4.215 -14.024 1.00 98.25 247 LEU A O 1
ATOM 1932 N N . CYS A 1 248 ? 15.127 -2.932 -14.785 1.00 98.50 248 CYS A N 1
ATOM 1933 C CA . CYS A 1 248 ? 15.584 -2.507 -13.459 1.00 98.50 248 CYS A CA 1
ATOM 1934 C C . CYS A 1 248 ? 14.480 -1.752 -12.704 1.00 98.50 248 CYS A C 1
ATOM 1936 O O . CYS A 1 248 ? 14.188 -2.055 -11.544 1.00 98.50 248 CYS A O 1
ATOM 1938 N N . MET A 1 249 ? 13.811 -0.819 -13.388 1.00 98.56 249 MET A N 1
ATOM 1939 C CA . MET A 1 249 ? 12.667 -0.084 -12.857 1.00 98.56 249 MET A CA 1
ATOM 1940 C C . MET A 1 249 ? 11.544 -1.032 -12.430 1.00 98.56 249 MET A C 1
ATOM 1942 O O . MET A 1 249 ? 11.029 -0.898 -11.322 1.00 98.56 249 MET A O 1
ATOM 1946 N N . LEU A 1 250 ? 11.191 -2.009 -13.269 1.00 98.62 250 LEU A N 1
ATOM 1947 C CA . LEU A 1 250 ? 10.170 -3.005 -12.955 1.00 98.62 250 LEU A CA 1
ATOM 1948 C C . LEU A 1 250 ? 10.548 -3.822 -11.716 1.00 98.62 250 LEU A C 1
ATOM 1950 O O . LEU A 1 250 ? 9.737 -3.918 -10.803 1.00 98.62 250 LEU A O 1
ATOM 1954 N N . ILE A 1 251 ? 11.773 -4.353 -11.650 1.00 98.50 251 ILE A N 1
ATOM 1955 C CA . ILE A 1 251 ? 12.253 -5.158 -10.514 1.00 98.50 251 ILE A CA 1
ATOM 1956 C C . ILE A 1 251 ? 12.186 -4.354 -9.213 1.00 98.50 251 ILE A C 1
ATOM 1958 O O . ILE A 1 251 ? 11.631 -4.833 -8.224 1.00 98.50 251 ILE A O 1
ATOM 1962 N N . CYS A 1 252 ? 12.697 -3.120 -9.213 1.00 98.44 252 CYS A N 1
ATOM 1963 C CA . CYS A 1 252 ? 12.689 -2.279 -8.017 1.00 98.44 252 CYS A CA 1
ATOM 1964 C C . CYS A 1 252 ? 11.259 -1.964 -7.558 1.00 98.44 252 CYS A C 1
ATOM 1966 O O . CYS A 1 252 ? 10.961 -2.071 -6.372 1.00 98.44 252 CYS A O 1
ATOM 1968 N N . ARG A 1 253 ? 10.357 -1.628 -8.490 1.00 98.38 253 ARG A N 1
ATOM 1969 C CA . ARG A 1 253 ? 8.955 -1.305 -8.173 1.00 98.38 253 ARG A CA 1
ATOM 1970 C C . ARG A 1 253 ? 8.130 -2.536 -7.783 1.00 98.38 253 ARG A C 1
ATOM 1972 O O . ARG A 1 253 ? 7.165 -2.413 -7.037 1.00 98.38 253 ARG A O 1
ATOM 1979 N N . ALA A 1 254 ? 8.477 -3.717 -8.295 1.00 98.38 254 ALA A N 1
ATOM 1980 C CA . ALA A 1 254 ? 7.772 -4.970 -8.025 1.00 98.38 254 ALA A CA 1
ATOM 1981 C C . ALA A 1 254 ? 8.248 -5.667 -6.742 1.00 98.38 254 ALA A C 1
ATOM 1983 O O . ALA A 1 254 ? 7.575 -6.595 -6.290 1.00 98.38 254 ALA A O 1
ATOM 1984 N N . MET A 1 255 ? 9.365 -5.233 -6.145 1.00 98.12 255 MET A N 1
ATOM 1985 C CA . MET A 1 255 ? 10.050 -5.926 -5.044 1.00 98.12 255 MET A CA 1
ATOM 1986 C C . MET A 1 255 ? 9.135 -6.281 -3.862 1.00 98.12 255 MET A C 1
ATOM 1988 O O . MET A 1 255 ? 9.276 -7.351 -3.278 1.00 98.12 255 MET A O 1
ATOM 1992 N N . PHE A 1 256 ? 8.162 -5.420 -3.549 1.00 98.25 256 PHE A N 1
ATOM 1993 C CA . PHE A 1 256 ? 7.202 -5.617 -2.457 1.00 98.25 256 PHE A CA 1
ATOM 1994 C C . PHE A 1 256 ? 5.764 -5.869 -2.930 1.00 98.25 256 PHE A C 1
ATOM 1996 O O . PHE A 1 256 ? 4.828 -5.842 -2.136 1.00 98.25 256 PHE A O 1
ATOM 2003 N N . SER A 1 257 ? 5.557 -6.144 -4.215 1.00 98.00 257 SER A N 1
ATOM 2004 C CA . SER A 1 257 ? 4.212 -6.332 -4.769 1.00 98.00 257 SER A CA 1
ATOM 2005 C C . SER A 1 257 ? 3.501 -7.584 -4.240 1.00 98.00 257 SER A C 1
ATOM 2007 O O . SER A 1 257 ? 2.306 -7.534 -3.961 1.00 98.00 257 SER A O 1
ATOM 2009 N N . VAL A 1 258 ? 4.229 -8.689 -4.037 1.00 98.19 258 VAL A N 1
ATOM 2010 C CA . VAL A 1 258 ? 3.687 -9.925 -3.443 1.00 98.19 258 VAL A CA 1
ATOM 2011 C C . VAL A 1 258 ? 3.154 -9.676 -2.028 1.00 98.19 258 VAL A C 1
ATOM 2013 O O . VAL A 1 258 ? 1.956 -9.878 -1.818 1.00 98.19 258 VAL A O 1
ATOM 2016 N N . PRO A 1 259 ? 3.962 -9.185 -1.060 1.00 97.69 259 PRO A N 1
ATOM 2017 C CA . PRO A 1 259 ? 3.427 -8.871 0.258 1.00 97.69 259 PRO A CA 1
ATOM 2018 C C . PRO A 1 259 ? 2.350 -7.783 0.199 1.00 97.69 259 PRO A C 1
ATOM 2020 O O . PRO A 1 259 ? 1.410 -7.859 0.978 1.00 97.69 259 PRO A O 1
ATOM 2023 N N . TYR A 1 260 ? 2.416 -6.827 -0.737 1.00 97.38 260 TYR A N 1
ATOM 2024 C CA . TYR A 1 260 ? 1.373 -5.809 -0.910 1.00 97.38 260 TYR A CA 1
ATOM 2025 C C . TYR A 1 260 ? 0.005 -6.423 -1.237 1.00 97.38 260 TYR A C 1
ATOM 2027 O O . TYR A 1 260 ? -0.982 -6.093 -0.583 1.00 97.38 260 TYR A O 1
ATOM 2035 N N . ILE A 1 261 ? -0.074 -7.354 -2.193 1.00 95.88 261 ILE A N 1
ATOM 2036 C CA . ILE A 1 261 ? -1.338 -8.048 -2.489 1.00 95.88 261 ILE A CA 1
ATOM 2037 C C . ILE A 1 261 ? -1.775 -8.908 -1.304 1.00 95.88 261 ILE A C 1
ATOM 2039 O O . ILE A 1 261 ? -2.948 -8.885 -0.937 1.00 95.88 261 ILE A O 1
ATOM 2043 N N . HIS A 1 262 ? -0.842 -9.620 -0.670 1.00 96.94 262 HIS A N 1
ATOM 2044 C CA . HIS A 1 262 ? -1.155 -10.464 0.477 1.00 96.94 262 HIS A CA 1
ATOM 2045 C C . HIS A 1 262 ? -1.775 -9.685 1.634 1.00 96.94 262 HIS A C 1
ATOM 2047 O O . HIS A 1 262 ? -2.818 -10.099 2.118 1.00 96.94 262 HIS A O 1
ATOM 2053 N N . VAL A 1 263 ? -1.207 -8.554 2.056 1.00 95.06 263 VAL A N 1
ATOM 2054 C CA . VAL A 1 263 ? -1.765 -7.786 3.187 1.00 95.06 263 VAL A CA 1
ATOM 2055 C C . VAL A 1 263 ? -3.163 -7.241 2.865 1.00 95.06 263 VAL A C 1
ATOM 2057 O O . VAL A 1 263 ? -4.069 -7.351 3.686 1.00 95.06 263 VAL A O 1
ATOM 2060 N N . ASN A 1 264 ? -3.391 -6.794 1.622 1.00 93.25 264 ASN A N 1
ATOM 2061 C CA . ASN A 1 264 ? -4.692 -6.278 1.185 1.00 93.25 264 ASN A CA 1
ATOM 2062 C C . ASN A 1 264 ? -5.807 -7.339 1.185 1.00 93.25 264 ASN A C 1
ATOM 2064 O O . ASN A 1 264 ? -6.968 -6.995 1.392 1.00 93.25 264 ASN A O 1
ATOM 2068 N N . ILE A 1 265 ? -5.486 -8.619 0.956 1.00 93.88 265 ILE A N 1
ATOM 2069 C CA . ILE A 1 265 ? -6.489 -9.699 0.968 1.00 93.88 265 ILE A CA 1
ATOM 2070 C C . ILE A 1 265 ? -6.543 -10.429 2.309 1.00 93.88 265 ILE A C 1
ATOM 2072 O O . ILE A 1 265 ? -7.629 -10.762 2.788 1.00 93.88 265 ILE A O 1
ATOM 2076 N N . PHE A 1 266 ? -5.389 -10.666 2.938 1.00 96.00 266 PHE A N 1
ATOM 2077 C CA . PHE A 1 266 ? -5.286 -11.460 4.154 1.00 96.00 266 PHE A CA 1
ATOM 2078 C C . PHE A 1 266 ? -6.048 -10.822 5.289 1.00 96.00 266 PHE A C 1
ATOM 2080 O O . PHE A 1 266 ? -6.566 -11.578 6.092 1.00 96.00 266 PHE A O 1
ATOM 2087 N N . GLN A 1 267 ? -6.175 -9.499 5.340 1.00 95.81 267 GLN A N 1
ATOM 2088 C CA . GLN A 1 267 ? -6.730 -8.809 6.500 1.00 95.81 267 GLN A CA 1
ATOM 2089 C C . GLN A 1 267 ? -8.255 -8.629 6.492 1.00 95.81 267 GLN A C 1
ATOM 2091 O O . GLN A 1 267 ? -8.808 -8.154 7.481 1.00 95.81 267 GLN A O 1
ATOM 2096 N N . HIS A 1 268 ? -8.929 -9.070 5.423 1.00 94.56 268 HIS A N 1
ATOM 2097 C CA . HIS A 1 268 ? -10.375 -8.889 5.234 1.00 94.56 268 HIS A CA 1
ATOM 2098 C C . HIS A 1 268 ? -11.099 -10.128 4.705 1.00 94.56 268 HIS A C 1
ATOM 2100 O O . HIS A 1 268 ? -12.163 -10.490 5.209 1.00 94.56 268 HIS A O 1
ATOM 2106 N N . ILE A 1 269 ? -10.553 -10.794 3.680 1.00 92.88 269 ILE A N 1
ATOM 2107 C CA . ILE A 1 269 ? -11.251 -11.900 3.010 1.00 92.88 269 ILE A CA 1
ATOM 2108 C C . ILE A 1 269 ? -11.209 -13.149 3.895 1.00 92.88 269 ILE A C 1
ATOM 2110 O O . ILE A 1 269 ? -10.162 -13.521 4.416 1.00 92.88 269 ILE A O 1
ATOM 2114 N N . GLY A 1 270 ? -12.345 -13.826 4.050 1.00 91.56 270 GLY A N 1
ATOM 2115 C CA . GLY A 1 270 ? -12.488 -14.964 4.967 1.00 91.56 270 GLY A CA 1
ATOM 2116 C C . GLY A 1 270 ? -12.836 -14.561 6.401 1.00 91.56 270 GLY A C 1
ATOM 2117 O O . GLY A 1 270 ? -12.906 -15.430 7.265 1.00 91.56 270 GLY A O 1
ATOM 2118 N N . LEU A 1 271 ? -13.055 -13.268 6.644 1.00 94.50 271 LEU A N 1
ATOM 2119 C CA . LEU A 1 271 ? -13.746 -12.754 7.824 1.00 94.50 271 LEU A CA 1
ATOM 2120 C C . LEU A 1 271 ? -15.250 -12.601 7.527 1.00 94.50 271 LEU A C 1
ATOM 2122 O O . LEU A 1 271 ? -15.632 -12.655 6.354 1.00 94.50 271 LEU A O 1
ATOM 2126 N N . PRO A 1 272 ? -16.104 -12.401 8.549 1.00 94.12 272 PRO A N 1
ATOM 2127 C CA . PRO A 1 272 ? -17.509 -12.038 8.378 1.00 94.12 272 PRO A CA 1
ATOM 2128 C C . PRO A 1 272 ? -17.766 -11.007 7.273 1.00 94.12 272 PRO A C 1
ATOM 2130 O O . PRO A 1 272 ? -17.108 -9.966 7.214 1.00 94.12 272 PRO A O 1
ATOM 2133 N N . MET A 1 273 ? -18.741 -11.311 6.417 1.00 91.75 273 MET A N 1
ATOM 2134 C CA . MET A 1 273 ? -19.168 -10.497 5.275 1.00 91.75 273 MET A CA 1
ATOM 2135 C C . MET A 1 273 ? -20.632 -10.106 5.446 1.00 91.75 273 MET A C 1
ATOM 2137 O O . MET A 1 273 ? -21.448 -10.936 5.830 1.00 91.75 273 MET A O 1
ATOM 2141 N N . PHE A 1 274 ? -20.991 -8.865 5.145 1.00 92.06 274 PHE A N 1
ATOM 2142 C CA . PHE A 1 274 ? -22.308 -8.308 5.451 1.00 92.06 274 PHE A CA 1
ATOM 2143 C C . PHE A 1 274 ? -23.078 -7.924 4.187 1.00 92.06 274 PHE A C 1
ATOM 2145 O O . PHE A 1 274 ? -22.498 -7.516 3.177 1.00 92.06 274 PHE A O 1
ATOM 2152 N N . SER A 1 275 ? -24.407 -8.024 4.256 1.00 90.56 275 SER A N 1
ATOM 2153 C CA . SER A 1 275 ? -25.298 -7.536 3.199 1.00 90.56 275 SER A CA 1
ATOM 2154 C C . SER A 1 275 ? -25.329 -6.001 3.175 1.00 90.56 275 SER A C 1
ATOM 2156 O O . SER A 1 275 ? -25.333 -5.386 4.246 1.00 90.56 275 SER A O 1
ATOM 2158 N N . PRO A 1 276 ? -25.456 -5.359 1.997 1.00 87.75 276 PRO A N 1
ATOM 2159 C CA . PRO A 1 276 ? -25.743 -3.927 1.898 1.00 87.75 276 PRO A CA 1
ATOM 2160 C C . PRO A 1 276 ? -27.006 -3.491 2.653 1.00 87.75 276 PRO A C 1
ATOM 2162 O O . PRO A 1 276 ? -27.054 -2.372 3.160 1.00 87.75 276 PRO A O 1
ATOM 2165 N N . THR A 1 277 ? -28.013 -4.365 2.743 1.00 86.38 277 THR A N 1
ATOM 2166 C CA . THR A 1 277 ? -29.306 -4.067 3.382 1.00 86.38 277 THR A CA 1
ATOM 2167 C C . THR A 1 277 ? -29.294 -4.268 4.894 1.00 86.38 277 THR A C 1
ATOM 2169 O O . THR A 1 277 ? -30.083 -3.645 5.592 1.00 86.38 277 THR A O 1
ATOM 2172 N N . CYS A 1 278 ? -28.392 -5.109 5.404 1.00 84.94 278 CYS A N 1
ATOM 2173 C CA . CYS A 1 278 ? -28.327 -5.502 6.815 1.00 84.94 278 CYS A CA 1
ATOM 2174 C C . CYS A 1 278 ? -26.910 -5.278 7.359 1.00 84.94 278 CYS A C 1
ATOM 2176 O O . CYS A 1 278 ? -26.260 -6.194 7.869 1.00 84.94 278 CYS A O 1
ATOM 2178 N N . ARG A 1 279 ? -26.377 -4.064 7.185 1.00 87.06 279 ARG A N 1
ATOM 2179 C CA . ARG A 1 279 ? -25.023 -3.737 7.649 1.00 87.06 279 ARG A CA 1
ATOM 2180 C C . ARG A 1 279 ? -25.015 -3.478 9.163 1.00 87.06 279 ARG A C 1
ATOM 2182 O O . ARG A 1 279 ? -25.847 -2.707 9.639 1.00 87.06 279 ARG A O 1
ATOM 2189 N N . PRO A 1 280 ? -24.072 -4.056 9.924 1.00 90.06 280 PRO A N 1
ATOM 2190 C CA . PRO A 1 280 ? -23.951 -3.746 11.341 1.00 90.06 280 PRO A CA 1
ATOM 2191 C C . PRO A 1 280 ? -23.400 -2.328 11.556 1.00 90.06 280 PRO A C 1
ATOM 2193 O O . PRO A 1 280 ? -22.773 -1.738 10.671 1.00 90.06 280 PRO A O 1
ATOM 2196 N N . LYS A 1 281 ? -23.589 -1.781 12.763 1.00 90.50 281 LYS A N 1
ATOM 2197 C CA . LYS A 1 281 ? -22.967 -0.505 13.154 1.00 90.50 281 LYS A CA 1
ATOM 2198 C C . LYS A 1 281 ? -21.440 -0.594 13.067 1.00 90.50 281 LYS A C 1
ATOM 2200 O O . LYS A 1 281 ? -20.850 -1.659 13.255 1.00 90.50 281 LYS A O 1
ATOM 2205 N N . ARG A 1 282 ? -20.795 0.558 12.847 1.00 91.50 282 ARG A N 1
ATOM 2206 C CA . ARG A 1 282 ? -19.359 0.666 12.533 1.00 91.50 282 ARG A CA 1
ATOM 2207 C C . ARG A 1 282 ? -18.457 -0.146 13.464 1.00 91.50 282 ARG A C 1
ATOM 2209 O O . ARG A 1 282 ? -17.586 -0.849 12.970 1.00 91.50 282 ARG A O 1
ATOM 2216 N N . ILE A 1 283 ? -18.650 -0.071 14.783 1.00 93.75 283 ILE A N 1
ATOM 2217 C CA . ILE A 1 283 ? -17.777 -0.782 15.730 1.00 93.75 283 ILE A CA 1
ATOM 2218 C C . ILE A 1 283 ? -17.827 -2.305 15.526 1.00 93.75 283 ILE A C 1
ATOM 2220 O O . ILE A 1 283 ? -16.784 -2.950 15.496 1.00 93.75 283 ILE A O 1
ATOM 2224 N N . TYR A 1 284 ? -19.006 -2.878 15.276 1.00 94.06 284 TYR A N 1
ATOM 2225 C CA . TYR A 1 284 ? -19.162 -4.308 14.998 1.00 94.06 284 TYR A CA 1
ATOM 2226 C C . TYR A 1 284 ? -18.639 -4.672 13.616 1.00 94.06 284 TYR A C 1
ATOM 2228 O O . TYR A 1 284 ? -17.915 -5.652 13.474 1.00 94.06 284 TYR A O 1
ATOM 2236 N N . GLN A 1 285 ? -18.936 -3.841 12.617 1.00 93.50 285 GLN A N 1
ATOM 2237 C CA . GLN A 1 285 ? -18.430 -4.031 11.263 1.00 93.50 285 GLN A CA 1
ATOM 2238 C C . GLN A 1 285 ? -16.897 -4.095 11.240 1.00 93.50 285 GLN A C 1
ATOM 2240 O O . GLN A 1 285 ? -16.336 -5.011 10.650 1.00 93.50 285 GLN A O 1
ATOM 2245 N N . MET A 1 286 ? -16.212 -3.157 11.904 1.00 94.81 286 MET A N 1
ATOM 2246 C CA . MET A 1 286 ? -14.746 -3.106 11.906 1.00 94.81 286 MET A CA 1
ATOM 2247 C C . MET A 1 286 ? -14.130 -4.220 12.763 1.00 94.81 286 MET A C 1
ATOM 2249 O O . MET A 1 286 ? -13.160 -4.837 12.346 1.00 94.81 286 MET A O 1
ATOM 2253 N N . THR A 1 287 ? -14.698 -4.524 13.934 1.00 95.12 287 THR A N 1
ATOM 2254 C CA . THR A 1 287 ? -14.177 -5.593 14.814 1.00 95.12 287 THR A CA 1
ATOM 2255 C C . THR A 1 287 ? -14.313 -6.984 14.198 1.00 95.12 287 THR A C 1
ATOM 2257 O O . THR A 1 287 ? -13.437 -7.824 14.384 1.00 95.12 287 THR A O 1
ATOM 2260 N N . HIS A 1 288 ? -15.369 -7.219 13.413 1.00 95.56 288 HIS A N 1
ATOM 2261 C CA . HIS A 1 288 ? -15.615 -8.497 12.743 1.00 95.56 288 HIS A CA 1
ATOM 2262 C C . HIS A 1 288 ? -15.031 -8.565 11.324 1.00 95.56 288 HIS A C 1
ATOM 2264 O O . HIS A 1 288 ? -14.703 -9.652 10.866 1.00 95.56 288 HIS A O 1
ATOM 2270 N N . GLY A 1 289 ? -14.888 -7.444 10.617 1.00 94.00 289 GLY A N 1
ATOM 2271 C CA . GLY A 1 289 ? -14.468 -7.410 9.209 1.00 94.00 289 GLY A CA 1
ATOM 2272 C C . GLY A 1 289 ? -12.989 -7.094 8.965 1.00 94.00 289 GLY A C 1
ATOM 2273 O O . GLY A 1 289 ? -12.582 -6.931 7.813 1.00 94.00 289 GLY A O 1
ATOM 2274 N N . VAL A 1 290 ? -12.187 -6.951 10.023 1.00 95.88 290 VAL A N 1
ATOM 2275 C CA . VAL A 1 290 ? -10.787 -6.511 9.941 1.00 95.88 290 VAL A CA 1
ATOM 2276 C C . VAL A 1 290 ? -9.923 -7.342 10.876 1.00 95.88 290 VAL A C 1
ATOM 2278 O O . VAL A 1 290 ? -10.328 -7.599 12.009 1.00 95.88 290 VAL A O 1
ATOM 2281 N N . LEU A 1 291 ? -8.717 -7.708 10.434 1.00 96.56 291 LEU A N 1
ATOM 2282 C CA . LEU A 1 291 ? -7.718 -8.345 11.292 1.00 96.56 291 LEU A CA 1
ATOM 2283 C C . LEU A 1 291 ? -6.334 -7.683 11.242 1.00 96.56 291 LEU A C 1
ATOM 2285 O O . LEU A 1 291 ? -5.916 -7.107 10.233 1.00 96.56 291 LEU A O 1
ATOM 2289 N N . ASN A 1 292 ? -5.604 -7.819 12.345 1.00 98.31 292 ASN A N 1
ATOM 2290 C CA . ASN A 1 292 ? -4.211 -7.415 12.488 1.00 98.31 292 ASN A CA 1
ATOM 2291 C C . ASN A 1 292 ? -3.263 -8.560 12.118 1.00 98.31 292 ASN A C 1
ATOM 2293 O O . ASN A 1 292 ? -3.439 -9.690 12.562 1.00 98.31 292 ASN A O 1
ATOM 2297 N N . LEU A 1 293 ? -2.206 -8.265 11.365 1.00 97.94 293 LEU A N 1
ATOM 2298 C CA . LEU A 1 293 ? -1.077 -9.185 11.234 1.00 97.94 293 LEU A CA 1
ATOM 2299 C C . LEU A 1 293 ? -0.060 -8.889 12.350 1.00 97.94 293 LEU A C 1
ATOM 2301 O O . LEU A 1 293 ? 0.197 -7.716 12.622 1.00 97.94 293 LEU A O 1
ATOM 2305 N N . PRO A 1 294 ? 0.570 -9.896 12.978 1.00 96.62 294 PRO A N 1
ATOM 2306 C CA . PRO A 1 294 ? 1.632 -9.668 13.947 1.00 96.62 294 PRO A CA 1
ATOM 2307 C C . PRO A 1 294 ? 2.746 -8.772 13.398 1.00 96.62 294 PRO A C 1
ATOM 2309 O O . PRO A 1 294 ? 3.027 -8.754 12.195 1.00 96.62 294 PRO A O 1
ATOM 2312 N N . ARG A 1 295 ? 3.412 -8.058 14.310 1.00 95.12 295 ARG A N 1
ATOM 2313 C CA . ARG A 1 295 ? 4.534 -7.160 14.002 1.00 95.12 295 ARG A CA 1
ATOM 2314 C C . ARG A 1 295 ? 5.572 -7.847 13.117 1.00 95.12 295 ARG A C 1
ATOM 2316 O O . ARG A 1 295 ? 6.071 -8.925 13.435 1.00 95.12 295 ARG A O 1
ATOM 2323 N N . ASN A 1 296 ? 5.951 -7.168 12.044 1.00 95.75 296 ASN A N 1
ATOM 2324 C CA . ASN A 1 296 ? 7.023 -7.584 11.155 1.00 95.75 296 ASN A CA 1
ATOM 2325 C C . ASN A 1 296 ? 7.865 -6.346 10.836 1.00 95.75 296 ASN A C 1
ATOM 2327 O O . ASN A 1 296 ? 7.391 -5.508 10.077 1.00 95.75 296 ASN A O 1
ATOM 2331 N N . PRO A 1 297 ? 9.104 -6.223 11.346 1.00 94.88 297 PRO A N 1
ATOM 2332 C CA . PRO A 1 297 ? 9.887 -4.994 11.213 1.00 94.88 297 PRO A CA 1
ATOM 2333 C C . PRO A 1 297 ? 10.050 -4.491 9.773 1.00 94.88 297 PRO A C 1
ATOM 2335 O O . PRO A 1 297 ? 10.032 -3.287 9.539 1.00 94.88 297 PRO A O 1
ATOM 2338 N N . MET A 1 298 ? 10.176 -5.400 8.801 1.00 95.31 298 MET A N 1
ATOM 2339 C CA . MET A 1 298 ? 10.325 -5.043 7.390 1.00 95.31 298 MET A CA 1
ATOM 2340 C C . MET A 1 298 ? 9.025 -4.468 6.817 1.00 95.31 298 MET A C 1
ATOM 2342 O O . MET A 1 298 ? 9.049 -3.421 6.168 1.00 95.31 298 MET A O 1
ATOM 2346 N N . LEU A 1 299 ? 7.892 -5.135 7.052 1.00 96.31 299 LEU A N 1
ATOM 2347 C CA . LEU A 1 299 ? 6.591 -4.679 6.555 1.00 96.31 299 LEU A CA 1
ATOM 2348 C C . LEU A 1 299 ? 6.082 -3.465 7.334 1.00 96.31 299 LEU A C 1
ATOM 2350 O O . LEU A 1 299 ? 5.554 -2.536 6.745 1.00 96.31 299 LEU A O 1
ATOM 2354 N N . ASP A 1 300 ? 6.324 -3.416 8.636 1.00 96.19 300 ASP A N 1
ATOM 2355 C CA . ASP A 1 300 ? 6.058 -2.257 9.481 1.00 96.19 300 ASP A CA 1
ATOM 2356 C C . ASP A 1 300 ? 6.792 -1.008 8.975 1.00 96.19 300 ASP A C 1
ATOM 2358 O O . ASP A 1 300 ? 6.217 0.078 8.920 1.00 96.19 300 ASP A O 1
ATOM 2362 N N . TRP A 1 301 ? 8.059 -1.164 8.578 1.00 96.31 301 TRP A N 1
ATOM 2363 C CA . TRP A 1 301 ? 8.853 -0.071 8.024 1.00 96.31 301 TRP A CA 1
ATOM 2364 C C . TRP A 1 301 ? 8.366 0.352 6.635 1.00 96.31 301 TRP A C 1
ATOM 2366 O O . TRP A 1 301 ? 8.206 1.540 6.365 1.00 96.31 301 TRP A O 1
ATOM 2376 N N . THR A 1 302 ? 8.131 -0.618 5.746 1.00 97.44 302 THR A N 1
ATOM 2377 C CA . THR A 1 302 ? 7.814 -0.351 4.334 1.00 97.44 302 THR A CA 1
ATOM 2378 C C . THR A 1 302 ? 6.355 0.019 4.092 1.00 97.44 302 THR A C 1
ATOM 2380 O O . THR A 1 302 ? 6.080 0.868 3.249 1.00 97.44 302 THR A O 1
ATOM 2383 N N . PHE A 1 303 ? 5.413 -0.604 4.797 1.00 98.00 303 PHE A N 1
ATOM 2384 C CA . PHE A 1 303 ? 3.973 -0.419 4.589 1.00 98.00 303 PHE A CA 1
ATOM 2385 C C . PHE A 1 303 ? 3.333 0.433 5.685 1.00 98.00 303 PHE A C 1
ATOM 2387 O O . PHE A 1 303 ? 2.320 1.073 5.425 1.00 98.00 303 PHE A O 1
ATOM 2394 N N . GLY A 1 304 ? 3.938 0.495 6.872 1.00 97.19 304 GLY A N 1
ATOM 2395 C CA . GLY A 1 304 ? 3.363 1.177 8.027 1.00 97.19 304 GLY A CA 1
ATOM 2396 C C . GLY A 1 304 ? 2.538 0.247 8.917 1.00 97.19 304 GLY A C 1
ATOM 2397 O O . GLY A 1 304 ? 2.041 -0.799 8.495 1.00 97.19 304 GLY A O 1
ATOM 2398 N N . HIS A 1 305 ? 2.394 0.627 10.185 1.00 97.38 305 HIS A N 1
ATOM 2399 C CA . HIS A 1 305 ? 1.681 -0.173 11.178 1.00 97.38 305 HIS A CA 1
ATOM 2400 C C . HIS A 1 305 ? 0.186 -0.291 10.882 1.00 97.38 305 HIS A C 1
ATOM 2402 O O . HIS A 1 305 ? -0.391 -1.349 11.113 1.00 97.38 305 HIS A O 1
ATOM 2408 N N . SER A 1 306 ? -0.444 0.744 10.332 1.00 96.69 306 SER A N 1
ATOM 2409 C CA . SER A 1 306 ? -1.863 0.767 9.968 1.00 96.69 306 SER A CA 1
ATOM 2410 C C . SER A 1 306 ? -2.226 -0.228 8.863 1.00 96.69 306 SER A C 1
ATOM 2412 O O . SER A 1 306 ? -3.401 -0.558 8.701 1.00 96.69 306 SER A O 1
ATOM 2414 N N . LEU A 1 307 ? -1.243 -0.721 8.105 1.00 96.44 307 LEU A N 1
ATOM 2415 C CA . LEU A 1 307 ? -1.421 -1.784 7.115 1.00 96.44 307 LEU A CA 1
ATOM 2416 C C . LEU A 1 307 ? -0.968 -3.160 7.611 1.00 96.44 307 LEU A C 1
ATOM 2418 O O . LEU A 1 307 ? -1.145 -4.127 6.889 1.00 96.44 307 LEU A O 1
ATOM 2422 N N . ILE A 1 308 ? -0.394 -3.274 8.813 1.00 97.12 308 ILE A N 1
ATOM 2423 C CA . ILE A 1 308 ? 0.152 -4.535 9.337 1.00 97.12 308 ILE A CA 1
ATOM 2424 C C . ILE A 1 308 ? -0.407 -4.802 10.735 1.00 97.12 308 ILE A C 1
ATOM 2426 O O . ILE A 1 308 ? -1.430 -5.471 10.881 1.00 97.12 308 ILE A O 1
ATOM 2430 N N . SER A 1 309 ? 0.238 -4.253 11.766 1.00 96.81 309 SER A N 1
ATOM 2431 C CA . SER A 1 309 ? -0.039 -4.593 13.162 1.00 96.81 309 SER A CA 1
ATOM 2432 C C . SER A 1 309 ? -1.168 -3.814 13.809 1.00 96.81 309 SER A C 1
ATOM 2434 O O . SER A 1 309 ? -1.575 -4.168 14.912 1.00 96.81 309 SER A O 1
ATOM 2436 N N . CYS A 1 310 ? -1.626 -2.739 13.178 1.00 98.00 310 CYS A N 1
ATOM 2437 C CA . CYS A 1 310 ? -2.606 -1.806 13.728 1.00 98.00 310 CYS A CA 1
ATOM 2438 C C . CYS A 1 310 ? -3.742 -1.524 12.735 1.00 98.00 310 CYS A C 1
ATOM 2440 O O . CYS A 1 310 ? -4.222 -0.398 12.605 1.00 98.00 310 CYS A O 1
ATOM 2442 N N . HIS A 1 311 ? -4.114 -2.531 11.960 1.00 97.94 311 HIS A N 1
ATOM 2443 C CA . HIS A 1 311 ? -5.122 -2.441 10.923 1.00 97.94 311 HIS A CA 1
ATOM 2444 C C . HIS A 1 311 ? -6.549 -2.315 11.476 1.00 97.94 311 HIS A C 1
ATOM 2446 O O . HIS A 1 311 ? -7.332 -1.515 10.967 1.00 97.94 311 HIS A O 1
ATOM 2452 N N . VAL A 1 312 ? -6.873 -3.011 12.571 1.00 98.00 312 VAL A N 1
ATOM 2453 C CA . VAL A 1 312 ? -8.142 -2.826 13.299 1.00 98.00 312 VAL A CA 1
ATOM 2454 C C . VAL A 1 312 ? -8.262 -1.386 13.807 1.00 98.00 312 VAL A C 1
ATOM 2456 O O . VAL A 1 312 ? -9.272 -0.720 13.576 1.00 98.00 312 VAL A O 1
ATOM 2459 N N . GLU A 1 313 ? -7.208 -0.869 14.440 1.00 98.31 313 GLU A N 1
ATOM 2460 C CA . GLU A 1 313 ? -7.121 0.514 14.918 1.00 98.31 313 GLU A CA 1
ATOM 2461 C C . GLU A 1 313 ? -7.296 1.499 13.767 1.00 98.31 313 GLU A C 1
ATOM 2463 O O . GLU A 1 313 ? -8.041 2.468 13.887 1.00 98.31 313 GLU A O 1
ATOM 2468 N N . HIS A 1 314 ? -6.646 1.223 12.639 1.00 98.00 314 HIS A N 1
ATOM 2469 C CA . HIS A 1 314 ? -6.733 2.034 11.439 1.00 98.00 314 HIS A CA 1
ATOM 2470 C C . HIS A 1 314 ? -8.159 2.098 10.876 1.00 98.00 314 HIS A C 1
ATOM 2472 O O . HIS A 1 314 ? -8.634 3.170 10.523 1.00 98.00 314 HIS A O 1
ATOM 2478 N N . HIS A 1 315 ? -8.877 0.981 10.821 1.00 97.31 315 HIS A N 1
ATOM 2479 C CA . HIS A 1 315 ? -10.261 0.951 10.341 1.00 97.31 315 HIS A CA 1
ATOM 2480 C C . HIS A 1 315 ? -11.245 1.663 11.290 1.00 97.31 315 HIS A C 1
ATOM 2482 O O . HIS A 1 315 ? -12.184 2.353 10.860 1.00 97.31 315 HIS A O 1
ATOM 2488 N N . LEU A 1 316 ? -11.003 1.565 12.599 1.00 97.06 316 LEU A N 1
ATOM 2489 C CA . LEU A 1 316 ? -11.761 2.308 13.608 1.00 97.06 316 LEU A CA 1
ATOM 2490 C C . LEU A 1 316 ? -11.451 3.816 13.560 1.00 97.06 316 LEU A C 1
ATOM 2492 O O . LEU A 1 316 ? -12.378 4.627 13.622 1.00 97.06 316 LEU A O 1
ATOM 2496 N N . PHE A 1 317 ? -10.181 4.191 13.376 1.00 97.38 317 PHE A N 1
ATOM 2497 C CA . PHE A 1 317 ? -9.673 5.567 13.434 1.00 97.38 317 PHE A CA 1
ATOM 2498 C C . PHE A 1 317 ? -8.768 5.912 12.232 1.00 97.38 317 PHE A C 1
ATOM 2500 O O . PHE A 1 317 ? -7.571 6.154 12.400 1.00 97.38 317 PHE A O 1
ATOM 2507 N N . PRO A 1 318 ? -9.326 6.013 11.009 1.00 95.12 318 PRO A N 1
ATOM 2508 C CA . PRO A 1 318 ? -8.540 6.094 9.770 1.00 95.12 318 PRO A CA 1
ATOM 2509 C C . PRO A 1 318 ? -7.706 7.367 9.617 1.00 95.12 318 PRO A C 1
ATOM 2511 O O . PRO A 1 318 ? -6.751 7.382 8.852 1.00 95.12 318 PRO A O 1
ATOM 2514 N N . PHE A 1 319 ? -8.036 8.425 10.359 1.00 92.88 319 PHE A N 1
ATOM 2515 C CA . PHE A 1 319 ? -7.326 9.706 10.314 1.00 92.88 319 PHE A CA 1
ATOM 2516 C C . PHE A 1 319 ? -6.019 9.714 11.119 1.00 92.88 319 PHE A C 1
ATOM 2518 O O . PHE A 1 319 ? -5.258 10.678 11.036 1.00 92.88 319 PHE A O 1
ATOM 2525 N N . LEU A 1 320 ? -5.779 8.686 11.938 1.00 96.62 320 LEU A N 1
ATOM 2526 C CA . LEU A 1 320 ? -4.544 8.561 12.701 1.00 96.62 320 LEU A CA 1
ATOM 2527 C C . LEU A 1 320 ? -3.395 8.140 11.785 1.00 96.62 320 LEU A C 1
ATOM 2529 O O . LEU A 1 320 ? -3.568 7.354 10.855 1.00 96.62 320 LEU A O 1
ATOM 2533 N N . SER A 1 321 ? -2.205 8.651 12.084 1.00 96.62 321 SER A N 1
ATOM 2534 C CA . SER A 1 321 ? -0.965 8.190 11.469 1.00 96.62 321 SER A CA 1
ATOM 2535 C C . SER A 1 321 ? -0.607 6.768 11.919 1.00 96.62 321 SER A C 1
ATOM 2537 O O . SER A 1 321 ? -1.190 6.243 12.876 1.00 96.62 321 SER A O 1
ATOM 2539 N N . ASP A 1 322 ? 0.369 6.141 11.260 1.00 96.19 322 ASP A N 1
ATOM 2540 C CA . ASP A 1 322 ? 0.819 4.791 11.616 1.00 96.19 322 ASP A CA 1
ATOM 2541 C C . ASP A 1 322 ? 1.356 4.741 13.047 1.00 96.19 322 ASP A C 1
ATOM 2543 O O . ASP A 1 322 ? 1.024 3.829 13.812 1.00 96.19 322 ASP A O 1
ATOM 2547 N N . ASN A 1 323 ? 2.165 5.735 13.428 1.00 97.75 323 ASN A N 1
ATOM 2548 C CA . ASN A 1 323 ? 2.700 5.809 14.780 1.00 97.75 323 ASN A CA 1
ATOM 2549 C C . ASN A 1 323 ? 1.581 5.987 15.818 1.00 97.75 323 ASN A C 1
ATOM 2551 O O . ASN A 1 323 ? 1.594 5.343 16.868 1.00 97.75 323 ASN A O 1
ATOM 2555 N N . MET A 1 324 ? 0.568 6.802 15.513 1.00 98.25 324 MET A N 1
ATOM 2556 C CA . MET A 1 324 ? -0.575 6.967 16.411 1.00 98.25 324 MET A CA 1
ATOM 2557 C C . MET A 1 324 ? -1.428 5.707 16.509 1.00 98.25 324 MET A C 1
ATOM 2559 O O . MET A 1 324 ? -1.848 5.370 17.613 1.00 98.25 324 MET A O 1
ATOM 2563 N N . CYS A 1 325 ? -1.629 4.971 15.412 1.00 98.25 325 CYS A N 1
ATOM 2564 C CA . CYS A 1 325 ? -2.298 3.669 15.449 1.00 98.25 325 CYS A CA 1
ATOM 2565 C C . CYS A 1 325 ? -1.565 2.697 16.386 1.00 98.25 325 CYS A C 1
ATOM 2567 O O . CYS A 1 325 ? -2.200 2.004 17.177 1.00 98.25 325 CYS A O 1
ATOM 2569 N N . LEU A 1 326 ? -0.228 2.688 16.363 1.00 97.44 326 LEU A N 1
ATOM 2570 C CA . LEU A 1 326 ? 0.571 1.904 17.306 1.00 97.44 326 LEU A CA 1
ATOM 2571 C C . LEU A 1 326 ? 0.395 2.367 18.758 1.00 97.44 326 LEU A C 1
ATOM 2573 O O . LEU A 1 326 ? 0.244 1.530 19.646 1.00 97.44 326 LEU A O 1
ATOM 2577 N N . LYS A 1 327 ? 0.369 3.682 19.001 1.00 98.31 327 LYS A N 1
ATOM 2578 C CA . LYS A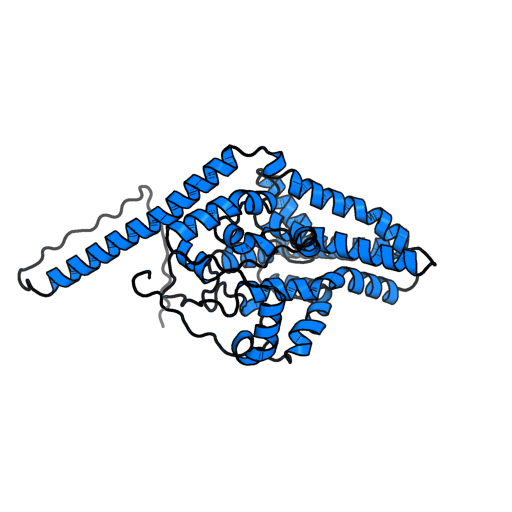 1 327 ? 0.202 4.253 20.345 1.00 98.31 327 LYS A CA 1
ATOM 2579 C C . LYS A 1 327 ? -1.175 3.954 20.950 1.00 98.31 327 LYS A C 1
ATOM 2581 O O . LYS A 1 327 ? -1.266 3.709 22.149 1.00 98.31 327 LYS A O 1
ATOM 2586 N N . VAL A 1 328 ? -2.238 3.945 20.142 1.00 98.38 328 VAL A N 1
ATOM 2587 C CA . VAL A 1 328 ? -3.615 3.692 20.618 1.00 98.38 328 VAL A CA 1
ATOM 2588 C C . VAL A 1 328 ? -3.982 2.208 20.662 1.00 98.38 328 VAL A C 1
ATOM 2590 O O . VAL A 1 328 ? -4.939 1.855 21.348 1.00 98.38 328 VAL A O 1
ATOM 2593 N N . LYS A 1 329 ? -3.216 1.332 19.995 1.00 98.12 329 LYS A N 1
ATOM 2594 C CA . LYS A 1 329 ? -3.401 -0.131 19.996 1.00 98.12 329 LYS A CA 1
ATOM 2595 C C . LYS A 1 329 ? -3.725 -0.725 21.379 1.00 98.12 329 LYS A C 1
ATOM 2597 O O . LYS A 1 329 ? -4.739 -1.411 21.469 1.00 98.12 329 LYS A O 1
ATOM 2602 N N . PRO A 1 330 ? -2.966 -0.462 22.467 1.00 98.25 330 PRO A N 1
ATOM 2603 C CA . PRO A 1 330 ? -3.284 -1.026 23.785 1.00 98.25 330 PRO A CA 1
ATOM 2604 C C . PRO A 1 330 ? -4.607 -0.519 24.380 1.00 98.25 330 PRO A C 1
ATOM 2606 O O . PRO A 1 330 ? -5.260 -1.251 25.118 1.00 98.25 330 PRO A O 1
ATOM 2609 N N . VAL A 1 331 ? -5.020 0.714 24.068 1.00 98.44 331 VAL A N 1
ATOM 2610 C CA . VAL A 1 331 ? -6.313 1.261 24.515 1.00 98.44 331 VAL A CA 1
ATOM 2611 C C . VAL A 1 331 ? -7.454 0.578 23.771 1.00 98.44 331 VAL A C 1
ATOM 2613 O O . VAL A 1 331 ? -8.423 0.147 24.390 1.00 98.44 331 VAL A O 1
ATOM 2616 N N . VAL A 1 332 ? -7.313 0.438 22.451 1.00 98.38 332 VAL A N 1
ATOM 2617 C CA . VAL A 1 332 ? -8.308 -0.216 21.596 1.00 98.38 332 VAL A CA 1
ATOM 2618 C C . VAL A 1 332 ? -8.454 -1.691 21.962 1.00 98.38 332 VAL A C 1
ATOM 2620 O O . VAL A 1 332 ? -9.569 -2.138 22.216 1.00 98.38 332 VAL A O 1
ATOM 2623 N N . SER A 1 333 ? -7.355 -2.443 22.058 1.00 98.06 333 SER A N 1
ATOM 2624 C CA . SER A 1 333 ? -7.409 -3.876 22.369 1.00 98.06 333 SER A CA 1
ATOM 2625 C C . SER A 1 333 ? -8.005 -4.150 23.752 1.00 98.06 333 SER A C 1
ATOM 2627 O O . SER A 1 333 ? -8.854 -5.035 23.886 1.00 98.06 333 SER A O 1
ATOM 2629 N N . LYS A 1 334 ? -7.625 -3.359 24.767 1.00 98.31 334 LYS A N 1
ATOM 2630 C CA . LYS A 1 334 ? -8.187 -3.454 26.119 1.00 98.31 334 LYS A CA 1
ATOM 2631 C C . LYS A 1 334 ? -9.689 -3.179 26.111 1.00 98.31 334 LYS A C 1
ATOM 2633 O O . LYS A 1 334 ? -10.448 -3.998 26.618 1.00 98.31 334 LYS A O 1
ATOM 2638 N N . TYR A 1 335 ? -10.113 -2.078 25.492 1.00 98.06 335 TYR A N 1
ATOM 2639 C CA . TYR A 1 335 ? -11.522 -1.697 25.441 1.00 98.06 335 TYR A CA 1
ATOM 2640 C C . TYR A 1 335 ? -12.384 -2.753 24.743 1.00 98.06 335 TYR A C 1
ATOM 2642 O O . TYR A 1 335 ? -13.421 -3.157 25.263 1.00 98.06 335 TYR A O 1
ATOM 2650 N N . LEU A 1 336 ? -11.946 -3.236 23.576 1.00 97.62 336 LEU A N 1
ATOM 2651 C CA . LEU A 1 336 ? -12.679 -4.263 22.837 1.00 97.62 336 LEU A CA 1
ATOM 2652 C C . LEU A 1 336 ? -12.781 -5.562 23.644 1.00 97.62 336 LEU A C 1
ATOM 2654 O O . LEU A 1 336 ? -13.859 -6.144 23.708 1.00 97.62 336 LEU A O 1
ATOM 2658 N N . SER A 1 337 ? -11.711 -5.956 24.337 1.00 97.06 337 SER A N 1
ATOM 2659 C CA . SER A 1 337 ? -11.721 -7.132 25.216 1.00 97.06 337 SER A CA 1
ATOM 2660 C C . SER A 1 337 ? -12.696 -6.970 26.391 1.00 97.06 337 SER A C 1
ATOM 2662 O O . SER A 1 337 ? -13.472 -7.880 26.673 1.00 97.06 337 SER A O 1
ATOM 2664 N N . GLU A 1 338 ? -12.708 -5.806 27.050 1.00 97.19 338 GLU A N 1
ATOM 2665 C CA . GLU A 1 338 ? -13.619 -5.499 28.166 1.00 97.19 338 GLU A CA 1
ATOM 2666 C C . GLU A 1 338 ? -15.092 -5.501 27.737 1.00 97.19 338 GLU A C 1
ATOM 2668 O O . GLU A 1 338 ? -15.958 -5.948 28.488 1.00 97.19 338 GLU A O 1
ATOM 2673 N N . LYS A 1 339 ? -15.379 -5.041 26.514 1.00 95.69 339 LYS A N 1
ATOM 2674 C CA . LYS A 1 339 ? -16.726 -5.044 25.923 1.00 95.69 339 LYS A CA 1
ATOM 2675 C C . LYS A 1 339 ? -17.065 -6.342 25.183 1.00 95.69 339 LYS A C 1
ATOM 2677 O O . LYS A 1 339 ? -18.098 -6.399 24.522 1.00 95.69 339 LYS A O 1
ATOM 2682 N N . GLN A 1 340 ? -16.214 -7.368 25.286 1.00 95.75 340 GLN A N 1
ATOM 2683 C CA . GLN A 1 340 ? -16.391 -8.678 24.645 1.00 95.75 340 GLN A CA 1
ATOM 2684 C C . GLN A 1 340 ? -16.579 -8.591 23.117 1.00 95.75 340 GLN A C 1
ATOM 2686 O O . GLN A 1 340 ? -17.302 -9.381 22.511 1.00 95.75 340 GLN A O 1
ATOM 2691 N N . LEU A 1 341 ? -15.918 -7.621 22.484 1.00 96.06 341 LEU A N 1
ATOM 2692 C CA . LEU A 1 341 ? -15.883 -7.451 21.036 1.00 96.06 341 LEU A CA 1
ATOM 2693 C C . LEU A 1 341 ? -14.660 -8.161 20.439 1.00 96.06 341 LEU A C 1
ATOM 2695 O O . LEU A 1 341 ? -13.591 -8.158 21.057 1.00 96.06 341 LEU A O 1
ATOM 2699 N N . PRO A 1 342 ? -14.764 -8.727 19.221 1.00 96.06 342 PRO A N 1
ATOM 2700 C CA . PRO A 1 342 ? -13.626 -9.369 18.582 1.00 96.06 342 PRO A CA 1
ATOM 2701 C C . PRO A 1 342 ? -12.458 -8.404 18.365 1.00 96.06 342 PRO A C 1
ATOM 2703 O O . PRO A 1 342 ? -12.618 -7.296 17.852 1.00 96.06 342 PRO A O 1
ATOM 2706 N N . TYR A 1 343 ? -11.261 -8.870 18.702 1.00 97.06 343 TYR A N 1
ATOM 2707 C CA . TYR A 1 343 ? -10.004 -8.226 18.351 1.00 97.06 343 TYR A CA 1
ATOM 2708 C C . TYR A 1 343 ? -9.167 -9.224 17.559 1.00 97.06 343 TYR A C 1
ATOM 2710 O O . TYR A 1 343 ? -8.477 -10.069 18.127 1.00 97.06 343 TYR A O 1
ATOM 2718 N N . GLN A 1 344 ? -9.331 -9.201 16.238 1.00 96.19 344 GLN A N 1
ATOM 2719 C CA . GLN A 1 344 ? -8.828 -10.265 15.377 1.00 96.19 344 GLN A CA 1
ATOM 2720 C C . GLN A 1 344 ? -7.346 -10.080 15.059 1.00 96.19 344 GLN A C 1
ATOM 2722 O O . G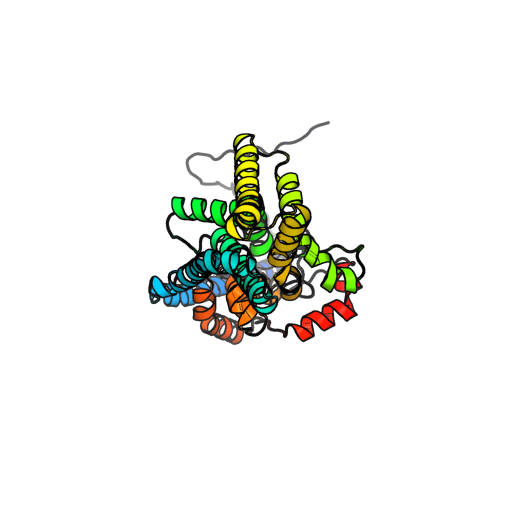LN A 1 344 ? -6.918 -9.021 14.595 1.00 96.19 344 GLN A O 1
ATOM 2727 N N . GLU A 1 345 ? -6.578 -11.148 15.251 1.00 96.94 345 GLU A N 1
ATOM 2728 C CA . GLU A 1 345 ? -5.164 -11.227 14.907 1.00 96.94 345 GLU A CA 1
ATOM 2729 C C . GLU A 1 345 ? -4.849 -12.624 14.365 1.00 96.94 345 GLU A C 1
ATOM 2731 O O . GLU A 1 345 ? -5.318 -13.623 14.909 1.00 96.94 345 GLU A O 1
ATOM 2736 N N . ASP A 1 346 ? -4.075 -12.702 13.282 1.00 97.31 346 ASP A N 1
ATOM 2737 C CA . ASP A 1 346 ? -3.615 -13.975 12.722 1.00 97.31 346 ASP A CA 1
ATOM 2738 C C . ASP A 1 346 ? -2.263 -13.810 12.019 1.00 97.31 346 ASP A C 1
ATOM 2740 O O . ASP A 1 346 ? -1.948 -12.765 11.450 1.00 97.31 346 ASP A O 1
ATOM 2744 N N . SER A 1 347 ? -1.443 -14.857 12.040 1.00 97.31 347 SER A N 1
ATOM 2745 C CA . SER A 1 347 ? -0.105 -14.821 11.457 1.00 97.31 347 SER A CA 1
ATOM 2746 C C . SER A 1 347 ? -0.145 -14.792 9.929 1.00 97.31 347 SER A C 1
ATOM 2748 O O . SER A 1 347 ? -0.971 -15.442 9.290 1.00 97.31 347 SER A O 1
ATOM 2750 N N . TYR A 1 348 ? 0.829 -14.117 9.316 1.00 97.25 348 TYR A N 1
ATOM 2751 C CA . TYR A 1 348 ? 0.972 -14.087 7.857 1.00 97.25 348 TYR A CA 1
ATOM 2752 C C . TYR A 1 348 ? 1.026 -15.495 7.239 1.00 97.25 348 TYR A C 1
ATOM 2754 O O . TYR A 1 348 ? 0.443 -15.729 6.183 1.00 97.25 348 TYR A O 1
ATOM 2762 N N . LEU A 1 349 ? 1.703 -16.446 7.896 1.00 97.38 349 LEU A N 1
ATOM 2763 C CA . LEU A 1 349 ? 1.815 -17.823 7.408 1.00 97.38 349 LEU A CA 1
ATOM 2764 C C . LEU A 1 349 ? 0.479 -18.571 7.486 1.00 97.38 349 LEU A C 1
ATOM 2766 O O . LEU A 1 349 ? 0.125 -19.248 6.525 1.00 97.38 349 LEU A O 1
ATOM 2770 N N . SER A 1 350 ? -0.270 -18.417 8.581 1.00 97.88 350 SER A N 1
ATOM 2771 C CA . SER A 1 350 ? -1.620 -18.982 8.720 1.00 97.88 350 SER A CA 1
ATOM 2772 C C . SER A 1 350 ? -2.550 -18.445 7.631 1.00 97.88 350 SER A C 1
ATOM 2774 O O . SER A 1 350 ? -3.180 -19.220 6.910 1.00 97.88 350 SER A O 1
ATOM 2776 N N . ARG A 1 351 ? -2.543 -17.123 7.406 1.00 97.56 351 ARG A N 1
ATOM 2777 C CA . ARG A 1 351 ? -3.315 -16.498 6.324 1.00 97.56 351 ARG A CA 1
ATOM 2778 C C . ARG A 1 351 ? -2.882 -17.005 4.949 1.00 97.56 351 ARG A C 1
ATOM 2780 O O . ARG A 1 351 ? -3.732 -17.374 4.144 1.00 97.56 351 ARG A O 1
ATOM 2787 N N . LEU A 1 352 ? -1.583 -17.130 4.687 1.00 97.69 352 LEU A N 1
ATOM 2788 C CA . LEU A 1 352 ? -1.092 -17.695 3.430 1.00 97.69 352 LEU A CA 1
ATOM 2789 C C . LEU A 1 352 ? -1.558 -19.142 3.222 1.00 97.69 352 LEU A C 1
ATOM 2791 O O . LEU A 1 352 ? -2.025 -19.479 2.135 1.00 97.69 352 LEU A O 1
ATOM 2795 N N . GLN A 1 353 ? -1.471 -19.988 4.250 1.00 98.06 353 GLN A N 1
ATOM 2796 C CA . GLN A 1 353 ? -1.949 -21.372 4.200 1.00 98.06 353 GLN A CA 1
ATOM 2797 C C . GLN A 1 353 ? -3.458 -21.429 3.948 1.00 98.06 353 GLN A C 1
ATOM 2799 O O . GLN A 1 353 ? -3.904 -22.170 3.070 1.00 98.06 353 GLN A O 1
ATOM 2804 N N . LEU A 1 354 ? -4.237 -20.602 4.649 1.00 97.12 354 LEU A N 1
ATOM 2805 C CA . LEU A 1 354 ? -5.679 -20.494 4.458 1.00 97.12 354 LEU A CA 1
ATOM 2806 C C . LEU A 1 354 ? -6.021 -20.180 2.995 1.00 97.12 354 LEU A C 1
ATOM 2808 O O . LEU A 1 354 ? -6.812 -20.897 2.384 1.00 97.12 354 LEU A O 1
ATOM 2812 N N . PHE A 1 355 ? -5.388 -19.164 2.402 1.00 96.00 355 PHE A N 1
ATOM 2813 C CA . PHE A 1 355 ? -5.631 -18.786 1.006 1.00 96.00 355 PHE A CA 1
ATOM 2814 C C . PHE A 1 355 ? -5.119 -19.824 0.015 1.00 96.00 355 PHE A C 1
ATOM 2816 O O . PHE A 1 355 ? -5.740 -20.031 -1.024 1.00 96.00 355 PHE A O 1
ATOM 2823 N N . PHE A 1 356 ? -4.009 -20.499 0.309 1.00 96.62 356 PHE A N 1
ATOM 2824 C CA . PHE A 1 356 ? -3.471 -21.526 -0.575 1.00 96.62 356 PHE A CA 1
ATOM 2825 C C . PHE A 1 356 ? -4.377 -22.770 -0.624 1.00 96.62 356 PHE A C 1
ATOM 2827 O O . PHE A 1 356 ? -4.633 -23.326 -1.700 1.00 96.62 356 PHE A O 1
ATOM 2834 N N . HIS A 1 357 ? -4.905 -23.191 0.529 1.00 97.31 357 HIS A N 1
ATOM 2835 C CA . HIS A 1 357 ? -5.731 -24.393 0.645 1.00 97.31 357 HIS A CA 1
ATOM 2836 C C . HIS A 1 357 ? -7.214 -24.145 0.338 1.00 97.31 357 HIS A C 1
ATOM 2838 O O . HIS A 1 357 ? -7.837 -24.996 -0.294 1.00 97.31 357 HIS A O 1
ATOM 2844 N N . ARG A 1 358 ? -7.767 -22.976 0.691 1.00 95.88 358 ARG A N 1
ATOM 2845 C CA . ARG A 1 358 ? -9.177 -22.597 0.455 1.00 95.88 358 ARG A CA 1
ATOM 2846 C C . ARG A 1 358 ? -9.339 -21.529 -0.634 1.00 95.88 358 ARG A C 1
ATOM 2848 O O . ARG A 1 358 ? -10.295 -20.762 -0.620 1.00 95.88 358 ARG A O 1
ATOM 2855 N N . TYR A 1 359 ? -8.424 -21.488 -1.607 1.00 94.31 359 TYR A N 1
ATOM 2856 C CA . TYR A 1 359 ? -8.415 -20.470 -2.669 1.00 94.31 359 TYR A CA 1
ATOM 2857 C C . TYR A 1 359 ? -9.753 -20.349 -3.410 1.00 94.31 359 TYR A C 1
ATOM 2859 O O . TYR A 1 359 ? -10.241 -19.244 -3.613 1.00 94.31 359 TYR A O 1
ATOM 2867 N N . GLN A 1 360 ? -10.353 -21.479 -3.802 1.00 92.38 360 GLN A N 1
ATOM 2868 C CA . GLN A 1 360 ? -11.622 -21.487 -4.541 1.00 92.38 360 GLN A CA 1
ATOM 2869 C C . GLN A 1 360 ? -12.742 -20.827 -3.735 1.00 92.38 360 GLN A C 1
ATOM 2871 O O . GLN A 1 360 ? -13.442 -19.948 -4.227 1.00 92.38 360 GLN A O 1
ATOM 2876 N N . GLU A 1 361 ? -12.850 -21.182 -2.461 1.00 92.81 361 GLU A N 1
ATOM 2877 C CA . GLU A 1 361 ? -13.856 -20.613 -1.575 1.00 92.81 361 GLU A CA 1
ATOM 2878 C C . GLU A 1 361 ? -13.663 -19.110 -1.358 1.00 92.81 361 GLU A C 1
ATOM 2880 O O . GLU A 1 361 ? -14.613 -18.340 -1.448 1.00 92.81 361 GLU A O 1
ATOM 2885 N N . LEU A 1 362 ? -12.426 -18.682 -1.106 1.00 91.69 362 LEU A N 1
ATOM 2886 C CA . LEU A 1 362 ? -12.142 -17.305 -0.709 1.00 91.69 362 LEU A CA 1
ATOM 2887 C C . LEU A 1 362 ? -12.073 -16.343 -1.898 1.00 91.69 362 LEU A C 1
ATOM 2889 O O . LEU A 1 362 ? -12.497 -15.191 -1.785 1.00 91.69 362 LEU A O 1
ATOM 2893 N N . MET A 1 363 ? -11.542 -16.799 -3.034 1.00 91.62 363 MET A N 1
ATOM 2894 C CA . MET A 1 363 ? -11.177 -15.943 -4.167 1.00 91.62 363 MET A CA 1
ATOM 2895 C C . MET A 1 363 ? -12.042 -16.145 -5.407 1.00 91.62 363 MET A C 1
ATOM 2897 O O . MET A 1 363 ? -12.044 -15.255 -6.255 1.00 91.62 363 MET A O 1
ATOM 2901 N N . VAL A 1 364 ? -12.780 -17.256 -5.510 1.00 86.25 364 VAL A N 1
ATOM 2902 C CA . VAL A 1 364 ? -13.609 -17.578 -6.685 1.00 86.25 364 VAL A CA 1
ATOM 2903 C C . VAL A 1 364 ? -15.095 -17.514 -6.359 1.00 86.25 364 VAL A C 1
ATOM 2905 O O . VAL A 1 364 ? -15.842 -16.846 -7.071 1.00 86.25 364 VAL A O 1
ATOM 2908 N N . PHE A 1 365 ? -15.530 -18.152 -5.275 1.00 86.56 365 PHE A N 1
ATOM 2909 C CA . PHE A 1 365 ? -16.937 -18.149 -4.888 1.00 86.56 365 PHE A CA 1
ATOM 2910 C C . PHE A 1 365 ? -17.359 -16.848 -4.191 1.00 86.56 365 PHE A C 1
ATOM 2912 O O . PHE A 1 365 ? -16.546 -16.096 -3.635 1.00 86.56 365 PHE A O 1
ATOM 2919 N N . ALA A 1 366 ? -18.664 -16.570 -4.254 1.00 77.94 366 ALA A N 1
ATOM 2920 C CA . ALA A 1 366 ? -19.273 -15.510 -3.466 1.00 77.94 366 ALA A CA 1
ATOM 2921 C C . ALA A 1 366 ? -19.248 -15.917 -1.980 1.00 77.94 366 ALA A C 1
ATOM 2923 O O . ALA A 1 366 ? -19.601 -17.057 -1.666 1.00 77.94 366 ALA A O 1
ATOM 2924 N N . PRO A 1 367 ? -18.819 -15.029 -1.067 1.00 79.31 367 PRO A N 1
ATOM 2925 C CA . PRO A 1 367 ? -18.776 -15.359 0.349 1.00 79.31 367 PRO A CA 1
ATOM 2926 C C . PRO A 1 367 ? -20.194 -15.442 0.942 1.00 79.31 367 PRO A C 1
ATOM 2928 O O . PRO A 1 367 ? -21.089 -14.730 0.478 1.00 79.31 367 PRO A O 1
ATOM 2931 N N . PRO A 1 368 ? -20.410 -16.266 1.982 1.00 81.19 368 PRO A N 1
ATOM 2932 C CA . PRO A 1 368 ? -21.683 -16.297 2.694 1.00 81.19 368 PRO A CA 1
ATOM 2933 C C . PRO A 1 368 ? -21.936 -14.978 3.443 1.00 81.19 368 PRO A C 1
ATOM 2935 O O . PRO A 1 368 ? -21.003 -14.353 3.952 1.00 81.19 368 PRO A O 1
ATOM 2938 N N . ILE A 1 369 ? -23.207 -14.573 3.539 1.00 82.31 369 ILE A N 1
ATOM 2939 C CA . ILE A 1 369 ? -23.627 -13.415 4.343 1.00 82.31 369 ILE A CA 1
ATOM 2940 C C . ILE A 1 369 ? -23.636 -13.816 5.821 1.00 82.31 369 ILE A C 1
ATOM 2942 O O . ILE A 1 369 ? -24.142 -14.872 6.186 1.00 82.31 369 ILE A O 1
ATOM 2946 N N . THR A 1 370 ? -23.068 -12.963 6.667 1.00 81.25 370 THR A N 1
ATOM 2947 C CA . THR A 1 370 ? -23.043 -13.105 8.122 1.00 81.25 370 THR A CA 1
ATOM 2948 C C . THR A 1 370 ? -24.132 -12.244 8.753 1.00 81.25 370 THR A C 1
ATOM 2950 O O . THR A 1 370 ? -24.209 -11.040 8.499 1.00 81.25 370 THR A O 1
ATOM 2953 N N . GLU A 1 371 ? -24.939 -12.857 9.613 1.00 77.62 371 GLU A N 1
ATOM 2954 C CA . GLU A 1 371 ? -25.937 -12.181 10.442 1.00 77.62 371 GLU A CA 1
ATOM 2955 C C . GLU A 1 371 ? -25.442 -12.131 11.892 1.00 77.62 371 GLU A C 1
ATOM 2957 O O . GLU A 1 371 ? -25.056 -13.150 12.466 1.00 77.62 371 GLU A O 1
ATOM 2962 N N . LEU A 1 372 ? -25.423 -10.938 12.486 1.00 74.75 372 LEU A N 1
ATOM 2963 C CA . LEU A 1 372 ? -25.074 -10.737 13.890 1.00 74.75 372 LEU A CA 1
ATOM 2964 C C . LEU A 1 372 ? -26.373 -10.605 14.690 1.00 74.75 372 LEU A C 1
ATOM 2966 O O . LEU A 1 372 ? -26.918 -9.510 14.856 1.00 74.75 372 LEU A O 1
ATOM 2970 N N . VAL A 1 373 ? -26.879 -11.743 15.165 1.00 67.25 373 VAL A N 1
ATOM 2971 C CA . VAL A 1 373 ? -28.149 -11.829 15.901 1.00 67.25 373 VAL A CA 1
ATOM 2972 C C . VAL A 1 373 ? -28.105 -10.933 17.148 1.00 67.25 373 VAL A C 1
ATOM 2974 O O . VAL A 1 373 ? -27.198 -11.046 17.969 1.00 67.25 373 VAL A O 1
ATOM 2977 N N . GLY A 1 374 ? -29.075 -10.020 17.278 1.00 56.53 374 GLY A N 1
ATOM 2978 C CA . GLY A 1 374 ? -29.180 -9.057 18.390 1.00 56.53 374 GLY A CA 1
ATOM 2979 C C . GLY A 1 374 ? -28.324 -7.787 18.248 1.00 56.53 374 GLY A C 1
ATOM 2980 O O . GLY A 1 374 ? -28.452 -6.851 19.041 1.00 56.53 374 GLY A O 1
ATOM 2981 N N . VAL A 1 375 ? -27.470 -7.709 17.224 1.00 59.03 375 VAL A N 1
ATOM 2982 C CA . VAL A 1 375 ? -26.527 -6.598 17.016 1.00 59.03 375 VAL A CA 1
ATOM 2983 C C . VAL A 1 375 ? -26.884 -5.743 15.795 1.00 59.03 375 VAL A C 1
ATOM 2985 O O . VAL A 1 375 ? -26.592 -4.542 15.807 1.00 59.03 375 VAL A O 1
ATOM 2988 N N . GLN A 1 376 ? -27.539 -6.330 14.794 1.00 51.00 376 GLN A N 1
ATOM 2989 C CA . GLN A 1 376 ? -28.028 -5.646 13.592 1.00 51.00 376 GLN A CA 1
ATOM 2990 C C . GLN A 1 376 ? -29.311 -4.856 13.819 1.00 51.00 376 GLN A C 1
ATOM 2992 O O . GLN A 1 376 ? -30.106 -5.257 14.700 1.00 51.00 376 GLN A O 1
#

Foldseek 3Di:
DDDDDDDDDDDDPDDDDDDDDDDDDDDVPVVVVVVVVVVLVVVLVVVVVVLLVVLVVLLVVLVVPDDPCLQAVVLVVLLVVLVVLLQCLLQLLLDPDPVSVVVSLVSLLLSLLSLAFQQLLLLLLLSNDPDPVVSVVSLLQRCQQSNVAQSVCSSCLVVVFQLVQQQAPPTNDLLVLFPQPDDLCCSQPPVLLCCVVVRNVVRQVVCPPPDPVSNVSSVVNSCNNVVVQLVSCCPRSVDPDSVVSVVSVSSSNSVCSNVVSLLSQLFFFPFAHAYPVQDFPQLQSLLGRGEAEPDDPSCCSSNAQCSHHQVSLCSSPVNTRRSSSVVCVVVVVVSCVVVVGHHHYDYSVVSSVCCNVCVCQRRPDDDDHDDDPSRD

Sequence (376 aa):
MHDVQEEWREGPDGTMLVQRKEEPESSTGEMRREWVQNAGAAGAEVEKETLMMELTRLVKEVVKESSWWEQRGIDCSILAAAFLCLPPAFLLLSSSRILWFLAGMLLMGVAHAVITVKGTHLASHGALSESQAWGRFWTIFFIEICGSFSARAGVHGHVKMHHAHTNVIGLGDSSVWKVPFLPRTVYLFIAPLAVPVLTPLVALAHLKGQSKSHIIRTILMVTLGLYSQYWLLIHVSGFRSPPSALLCMLICRAMFSVPYIHVNIFQHIGLPMFSPTCRPKRIYQMTHGVLNLPRNPMLDWTFGHSLISCHVEHHLFPFLSDNMCLKVKPVVSKYLSEKQLPYQEDSYLSRLQLFFHRYQELMVFAPPITELVGVQ

Radius of gyration: 24.46 Å; Cα contacts (8 Å, |Δi|>4): 494; chains: 1; bounding box: 90×52×51 Å

Mean predicted aligned error: 8.57 Å

Secondary structure (DSSP, 8-state):
-----------TT--PPPPPPPPPP--TTHHHHHHHHHHHHHHHHHHHHHHHHHHHHHHHHHHHHS-HIIIIIHHHHHHHHHHHTHHHHHHHTT-SSHHHHHHHHHHHHHHHHIIIIIHHHHHHTTTT-SSHHHHHHHHIIIIIIIT-S-HHHHHIIIIIIITTSBTBTTTBSGGGG--TTS-HHHHHHTGGGGHHHHHHHHHHHTTTTS-HHHHHHHHHHHHHHHHHHHHHHHHTS---SHHHHHHHHHHHHHTTHHHHHHHHHHTTBTB--B-SSSPPPHHHHHHHH--BPPP-HHHHHHH-GGGTTTHHHHHHSTTS-HHHHHHHHHHHHHHHHHTT----B--HHHHHHHHHHSHIIIIISPPPPP--TTT-

InterPro domains:
  IPR005804 Fatty acid desaturase domain [PF00487] (100-345)
  IPR012171 Fatty acid desaturase [PTHR19353] (46-367)

Organism: NCBI:txid205130

pLDDT: mean 87.71, std 19.81, range [26.42, 98.81]

Solvent-accessible surface area (backbone atoms only — not comparable to full-atom values): 19912 Å² total; per-residue (Å²): 136,84,87,81,83,87,82,87,78,90,64,98,77,86,74,87,85,80,84,88,77,89,82,84,92,86,64,90,68,59,56,57,52,51,50,52,50,51,51,50,50,50,51,52,51,52,54,57,55,47,52,54,52,52,53,49,51,58,49,48,50,57,55,70,75,46,50,67,49,56,47,33,45,56,61,54,49,55,46,49,51,28,58,66,42,43,65,60,15,39,52,25,46,45,43,90,48,65,70,47,23,52,50,11,42,50,45,37,17,50,25,44,35,23,42,38,43,24,39,23,54,38,22,54,47,34,28,80,37,92,47,69,68,56,20,52,49,42,22,40,47,21,22,12,24,66,44,27,30,37,40,67,58,50,32,42,51,48,56,61,24,33,57,71,28,43,24,19,61,95,65,9,32,62,59,86,75,51,61,58,89,49,56,64,69,45,52,60,69,47,53,27,53,45,42,72,63,46,41,44,55,53,29,58,62,69,40,69,94,56,56,70,69,58,44,52,49,44,53,51,34,25,47,50,31,55,47,50,55,53,50,42,33,40,76,62,16,60,41,88,46,71,71,60,40,52,48,51,52,47,53,26,60,20,66,55,24,40,62,51,53,45,47,63,39,60,33,36,62,85,43,57,25,24,43,78,90,61,59,50,56,67,66,59,33,38,32,49,20,29,30,17,30,67,86,42,76,66,53,38,66,26,41,24,29,38,65,29,54,16,24,43,46,23,60,75,42,56,61,51,23,38,59,35,19,58,70,41,39,67,59,51,55,50,51,32,54,75,70,73,41,62,79,44,68,53,49,68,66,59,44,49,51,49,49,68,75,42,30,60,60,65,46,56,45,83,75,70,75,49,81,57,86,94,64,98